Protein AF-A0A3M4W4D4-F1 (afdb_monomer)

Mean predicted aligned error: 8.95 Å

Radius of gyration: 25.2 Å; Cα contacts (8 Å, |Δi|>4): 491; chains: 1; bounding box: 75×56×68 Å

Solvent-accessible surface area (backbone atoms only — not comparable to full-atom values): 20964 Å² total; per-residue (Å²): 136,57,73,67,57,55,50,57,59,71,64,70,70,81,66,68,86,65,74,102,63,66,95,68,50,66,37,38,45,25,40,27,49,12,52,47,20,54,18,41,38,45,69,45,31,67,99,42,57,61,59,69,40,68,91,72,68,56,50,73,67,56,41,55,68,62,62,36,69,65,26,54,51,22,49,49,47,20,42,45,20,44,38,48,19,54,38,44,48,45,33,46,61,33,37,74,64,38,59,73,66,31,36,49,52,91,90,37,71,69,59,43,51,33,58,78,67,70,48,87,74,52,76,78,54,54,70,68,53,42,67,50,53,55,72,58,34,49,51,52,50,52,52,32,38,72,71,57,74,39,78,66,25,88,78,49,60,66,53,72,79,40,42,66,57,52,53,49,38,50,51,50,31,48,37,39,74,77,63,67,77,62,79,75,55,71,67,58,44,46,51,50,38,31,58,42,50,48,51,45,50,56,58,56,50,68,35,79,91,44,64,89,49,53,82,60,42,53,60,64,87,27,58,46,65,66,54,41,70,60,53,41,35,46,40,55,72,79,47,80,91,49,73,45,54,51,39,54,34,24,35,48,46,31,19,29,65,50,41,75,62,62,82,83,76,65,93,78,76,83,60,96,73,75,82,64,89,46,70,61,61,59,56,22,50,54,51,47,56,48,19,32,48,51,25,52,56,57,22,69,76,54,83,28,45,68,41,67,26,53,47,72,57,41,56,12,19,31,40,40,46,48,75,51,70,46,58,38,94,88,75,72,44,76,76,44,72,40,42,34,34,52,37,34,43,20,63,60,29,65,38,64,52,43,62,81,38,76,40,43,60,83,66,73,40,74,77,52,76,77,68,69,51,76,94

Organism: Pseudomonas cichorii (NCBI:txid36746)

Nearest PDB structures (foldseek):
  6ids-assembly1_A  TM=1.264E-01  e=5.247E+00  Vibrio cholerae

Sequence (375 aa):
MSAREIKRLTEQGFKIDEEGSSNINLALISLRLALKAYFSTYKSFSYRIRALDAQHGSTEEEIIFNHRPAYCEAYAECIVHFQHFAELTCKSFLRNDHQLLADSVIKAPELLYKLVHKKKLTVEEEQKLFSAEFGESLNRLKELVKSGQLKGSNKLGFIFEYCDALVQLNSLRNRVWHRGLYVLKYTALDEFVGRYLLPYVVATLKHPMFRGEEVNWKYRSLACGTDPIAEIVKHFKDEVYDLGKVAFLKEMGRAAYENRLPPVVKKGTKSKLDKKFTFGAIFGSRRRERAERIAKSEAALDYNHVTECPVCGAKSLIVHEETDFDYDEETDEPVSYRRYTHEVHCENCTFTLEDAVKNAGDYGIHGIKDFFVTD

Secondary structure (DSSP, 8-state):
--HHHHHHHHT----TTSSSS----HHHHHHHHHHHHHHHTTGGGTTTGGGG-GGGT--HHHHHHH--HHHHHHHHHHHHHHHHHHHHHHHHHHHHH-GGGTEE-TT-HHHHHHHHTTPPPPHHHHTT-EEPPHHHHHHHHHHHHHTT-STTGGG-THHHHHHHHHHHHHHHHHHHHHH------HHHHHHHIIIIIHHHHHHHHTSGGGTT-HHHHPPPPPTT---HHHHHHHHHHHS---HHHHHHHHHHHHHHHH--SPP---TT---TT--S--HHHHHHHHHHHHHHHHHHHHHTTSS-EEE--TTT--S-EEEEEEEEEEE-TTT--EEEEEEEEEEEEETTT--EEETTS--GGGGT--SS-----B-

pLDDT: mean 84.51, std 14.03, range [37.5, 98.44]

Foldseek 3Di:
DDPVVVVVVVVPDDDPPPDDDDPQDLLQLLLQQLLLLLLCLLVLQVVNLVLVDCVVVHDPVSLVVSCDPSNLVSQLSNLQSLLVSLQSLLLVQLVVQANCLFWDCPPPVVLVVCRVVVHDDDPVSVVPTHGDDSVSSLVSSVVCLVVVNGDPSVLCPCSVVQVVLSVVSVVVNCCCPVPVPDDDRSVRSLLSCLAHSLVVVVSSCPPPVNPPVCVSRPFDQFQLRDDLSVVSNCCSPPHDDDSLLNSLSSLLSNLSNLFLADDDPPPPPPPVPPPPPDVRNVVNVVLLVVLLVVQVVVQVVDVKDFDQDRGHRGSRKIFDKDKDFDADPPPRHTPDIKIWTAKIAGSRSGRIDGPVRFACVVVVRPRDDGRTDMD

Structure (mmCIF, N/CA/C/O backbone):
data_AF-A0A3M4W4D4-F1
#
_entry.id   AF-A0A3M4W4D4-F1
#
loop_
_atom_site.group_PDB
_atom_site.id
_atom_site.type_symbol
_atom_site.label_atom_id
_atom_site.label_alt_id
_atom_site.label_comp_id
_atom_site.label_asym_id
_atom_site.label_entity_id
_atom_site.label_seq_id
_atom_site.pdbx_PDB_ins_code
_atom_site.Cartn_x
_atom_site.Cartn_y
_atom_site.Cartn_z
_atom_site.occupancy
_atom_site.B_iso_or_equiv
_atom_site.auth_seq_id
_atom_site.auth_comp_id
_atom_site.auth_asym_id
_atom_site.auth_atom_id
_atom_site.pdbx_PDB_model_num
ATOM 1 N N . MET A 1 1 ? -6.186 37.057 13.980 1.00 57.31 1 MET A N 1
ATOM 2 C CA . MET A 1 1 ? -7.346 36.148 13.846 1.00 57.31 1 MET A CA 1
ATOM 3 C C . MET A 1 1 ? -7.990 35.981 15.207 1.00 57.31 1 MET A C 1
ATOM 5 O O . MET A 1 1 ? -7.289 35.645 16.154 1.00 57.31 1 MET A O 1
ATOM 9 N N . SER A 1 2 ? -9.280 36.296 15.345 1.00 77.44 2 SER A N 1
ATOM 10 C CA . SER A 1 2 ? -9.953 36.196 16.649 1.00 77.44 2 SER A CA 1
ATOM 11 C C . SER A 1 2 ? -10.305 34.736 16.961 1.00 77.44 2 SER A C 1
ATOM 13 O O . SER A 1 2 ? -10.657 33.983 16.057 1.00 77.44 2 SER A O 1
ATOM 15 N N . ALA A 1 3 ? -10.274 34.319 18.230 1.00 79.88 3 ALA A N 1
ATOM 16 C CA . ALA A 1 3 ? -10.693 32.967 18.630 1.00 79.88 3 ALA A CA 1
ATOM 17 C C . ALA A 1 3 ? -12.126 32.615 18.163 1.00 79.88 3 ALA A C 1
ATOM 19 O O . ALA A 1 3 ? -12.439 31.454 17.911 1.00 79.88 3 ALA A O 1
ATOM 20 N N . ARG A 1 4 ? -12.987 33.629 17.983 1.00 81.25 4 ARG A N 1
ATOM 21 C CA . ARG A 1 4 ? -14.342 33.480 17.425 1.00 81.25 4 ARG A CA 1
ATOM 22 C C . ARG A 1 4 ? -14.339 33.090 15.949 1.00 81.25 4 ARG A C 1
ATOM 24 O O . ARG A 1 4 ? -15.192 32.322 15.523 1.00 81.25 4 ARG A O 1
ATOM 31 N N . GLU A 1 5 ? -13.392 33.610 15.180 1.00 88.50 5 GLU A N 1
ATOM 32 C CA . GLU A 1 5 ? -13.239 33.286 13.764 1.00 88.50 5 GLU A CA 1
ATOM 33 C C . GLU A 1 5 ? -12.772 31.840 13.580 1.00 88.50 5 GLU A C 1
ATOM 35 O O . GLU A 1 5 ? -13.351 31.116 12.777 1.00 88.50 5 GLU A O 1
ATOM 40 N N . ILE A 1 6 ? -11.811 31.393 14.397 1.00 85.19 6 ILE A N 1
ATOM 41 C CA . ILE A 1 6 ? -11.357 29.994 14.418 1.00 85.19 6 ILE A CA 1
ATOM 42 C C . ILE A 1 6 ? -12.526 29.061 14.759 1.00 85.19 6 ILE A C 1
ATOM 44 O O . ILE A 1 6 ? -12.753 28.092 14.041 1.00 85.19 6 ILE A O 1
ATOM 48 N N . LYS A 1 7 ? -13.317 29.388 15.792 1.00 84.25 7 LYS A N 1
ATOM 49 C CA . LYS A 1 7 ? -14.488 28.587 16.178 1.00 84.25 7 LYS A CA 1
ATOM 50 C C . LYS A 1 7 ? -15.514 28.481 15.044 1.00 84.25 7 LYS A C 1
ATOM 52 O O . LYS A 1 7 ? -15.944 27.381 14.708 1.00 84.25 7 LYS A O 1
ATOM 57 N N . ARG A 1 8 ? -15.838 29.611 14.402 1.00 88.88 8 ARG A N 1
ATOM 58 C CA . ARG A 1 8 ? -16.751 29.646 13.251 1.00 88.88 8 ARG A CA 1
ATOM 59 C C . ARG A 1 8 ? -16.254 28.757 12.112 1.00 88.88 8 ARG A C 1
ATOM 61 O O . ARG A 1 8 ? -17.059 28.082 11.489 1.00 88.88 8 ARG A O 1
ATOM 68 N N . LEU A 1 9 ? -14.948 28.760 11.829 1.00 85.38 9 LEU A N 1
ATOM 69 C CA . LEU A 1 9 ? -14.365 27.921 10.777 1.00 85.38 9 LEU A CA 1
ATOM 70 C C . LEU A 1 9 ? -14.459 26.426 11.119 1.00 85.38 9 LEU A C 1
ATOM 72 O O . LEU A 1 9 ? -14.813 25.634 10.255 1.00 85.38 9 LEU A O 1
ATOM 76 N N . THR A 1 10 ? -14.214 26.035 12.374 1.00 83.12 10 THR A N 1
ATOM 77 C CA . THR A 1 10 ? -14.317 24.626 12.804 1.00 83.12 10 THR A CA 1
ATOM 78 C C . THR A 1 10 ? -15.750 24.085 12.834 1.00 83.12 10 THR A C 1
ATOM 80 O O . THR A 1 10 ? -15.941 22.874 12.802 1.00 83.12 10 THR A O 1
ATOM 83 N N . GLU A 1 11 ? -16.758 24.960 12.870 1.00 82.62 11 GLU A N 1
ATOM 84 C CA . GLU A 1 11 ? -18.181 24.588 12.836 1.00 82.62 11 GLU A CA 1
ATOM 85 C C . GLU A 1 11 ? -18.710 24.368 11.402 1.00 82.62 11 GLU A C 1
ATOM 87 O O . GLU A 1 11 ? -19.794 23.820 11.235 1.00 82.62 11 GLU A O 1
ATOM 92 N N . GLN A 1 12 ? -17.947 24.724 10.356 1.00 82.25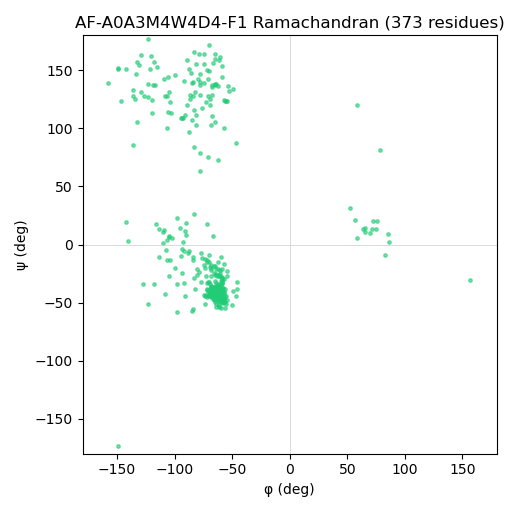 12 GLN A N 1
ATOM 93 C CA . GLN A 1 12 ? -18.327 24.550 8.938 1.00 82.25 12 GLN A CA 1
ATOM 94 C C . GLN A 1 12 ? -18.039 23.136 8.381 1.00 82.25 12 GLN A C 1
ATOM 96 O O . GLN A 1 12 ? -17.818 22.966 7.182 1.00 82.25 12 GLN A O 1
ATOM 101 N N . GLY A 1 13 ? -18.008 22.116 9.241 1.00 74.00 13 GLY A N 1
ATOM 102 C CA . GLY A 1 13 ? -17.871 20.713 8.835 1.00 74.00 13 GLY A CA 1
ATOM 103 C C . GLY A 1 13 ? -19.208 20.082 8.431 1.00 74.00 13 GLY A C 1
ATOM 104 O O . GLY A 1 13 ? -20.274 20.603 8.744 1.00 74.00 13 GLY A O 1
ATOM 105 N N . PHE A 1 14 ? -19.158 18.924 7.771 1.00 73.62 14 PHE A N 1
ATOM 106 C CA . PHE A 1 14 ? -20.333 18.089 7.503 1.00 73.62 14 PHE A CA 1
ATOM 107 C C . PHE A 1 14 ? -20.137 16.697 8.106 1.00 73.62 14 PHE A C 1
ATOM 109 O O . PHE A 1 14 ? -19.007 16.216 8.238 1.00 73.62 14 PHE A O 1
ATOM 116 N N . LYS A 1 15 ? -21.238 16.045 8.491 1.00 68.00 15 LYS A N 1
ATOM 117 C CA . LYS A 1 15 ? -21.204 14.658 8.955 1.00 68.00 15 LYS A CA 1
ATOM 118 C C . LYS A 1 15 ? -21.255 13.716 7.764 1.00 68.00 15 LYS A C 1
ATOM 120 O O . LYS A 1 15 ? -22.007 13.926 6.823 1.00 68.00 15 LYS A O 1
ATOM 125 N N . ILE A 1 16 ? -20.464 12.656 7.848 1.00 64.69 16 ILE A N 1
ATOM 126 C CA . ILE A 1 16 ? -20.332 11.662 6.784 1.00 64.69 16 ILE A CA 1
ATOM 127 C C . ILE A 1 16 ? -21.570 10.731 6.698 1.00 64.69 16 ILE A C 1
ATOM 129 O O . ILE A 1 16 ? -21.811 10.145 5.650 1.00 64.69 16 ILE A O 1
ATOM 133 N N . ASP A 1 17 ? -22.396 10.667 7.753 1.00 59.62 17 ASP A N 1
ATOM 134 C CA . ASP A 1 17 ? -23.558 9.761 7.862 1.00 59.62 17 ASP A CA 1
ATOM 135 C C . ASP A 1 17 ? -24.938 10.457 7.794 1.00 59.62 17 ASP A C 1
ATOM 137 O O . ASP A 1 17 ? -25.973 9.794 7.907 1.00 59.62 17 ASP A O 1
ATOM 141 N N . GLU A 1 18 ? -24.998 11.781 7.616 1.00 46.19 18 GLU A N 1
ATOM 142 C CA . GLU A 1 18 ? -26.265 12.511 7.473 1.00 46.19 18 GLU A CA 1
ATOM 143 C C . GLU A 1 18 ? -26.477 12.883 5.992 1.00 46.19 18 GLU A C 1
ATOM 145 O O . GLU A 1 18 ? -25.647 13.547 5.386 1.00 46.19 18 GLU A O 1
ATOM 150 N N . GLU A 1 19 ? -27.602 12.432 5.420 1.00 41.28 19 GLU A N 1
ATOM 151 C CA . GLU A 1 19 ? -28.102 12.743 4.064 1.00 41.28 19 GLU A CA 1
ATOM 152 C C . GLU A 1 19 ? -27.467 12.001 2.868 1.00 41.28 19 GLU A C 1
ATOM 154 O O . GLU A 1 19 ? -26.686 12.548 2.093 1.00 41.28 19 GLU A O 1
ATOM 159 N N . GLY A 1 20 ? -27.927 10.761 2.633 1.00 45.81 20 GLY A N 1
ATOM 160 C CA . GLY A 1 20 ? -28.239 10.223 1.292 1.00 45.81 20 GLY A CA 1
ATOM 161 C C . GLY A 1 20 ? -27.138 10.170 0.220 1.00 45.81 20 GLY A C 1
ATOM 162 O O . GLY A 1 20 ? -27.432 9.807 -0.920 1.00 45.81 20 GLY A O 1
ATOM 163 N N . SER A 1 21 ? -25.889 10.501 0.541 1.00 41.06 21 SER A N 1
ATOM 164 C CA . SER A 1 21 ? -24.805 10.665 -0.423 1.00 41.06 21 SER A CA 1
ATOM 165 C C . SER A 1 21 ? -23.554 9.919 0.043 1.00 41.06 21 SER A C 1
ATOM 167 O O . SER A 1 21 ? -22.836 10.344 0.933 1.00 41.06 21 SER A O 1
ATOM 169 N N . SER A 1 22 ? -23.301 8.779 -0.612 1.00 50.59 22 SER A N 1
ATOM 170 C CA . SER A 1 22 ? -22.139 7.884 -0.462 1.00 50.59 22 SER A CA 1
ATOM 171 C C . SER A 1 22 ? -21.893 7.292 0.939 1.00 50.59 22 SER A C 1
ATOM 173 O O . SER A 1 22 ? -21.596 8.009 1.881 1.00 50.59 22 SER A O 1
ATOM 175 N N . ASN A 1 23 ? -21.915 5.954 1.044 1.00 56.72 23 ASN A N 1
ATOM 176 C CA . ASN A 1 23 ? -21.390 5.185 2.186 1.00 56.72 23 ASN A CA 1
ATOM 177 C C . ASN A 1 23 ? -19.875 5.427 2.331 1.00 56.72 23 ASN A C 1
ATOM 179 O O . ASN A 1 23 ? -19.057 4.587 1.953 1.00 56.72 23 ASN A O 1
ATOM 183 N N . ILE A 1 24 ? -19.468 6.602 2.796 1.00 66.69 24 ILE A N 1
ATOM 184 C CA . ILE A 1 24 ? -18.063 6.914 3.016 1.00 66.69 24 ILE A CA 1
ATOM 185 C C . ILE A 1 24 ? -17.668 6.319 4.367 1.00 66.69 24 ILE A C 1
ATOM 187 O O . ILE A 1 24 ? -17.960 6.855 5.429 1.00 66.69 24 ILE A O 1
ATOM 191 N N . ASN A 1 25 ? -16.961 5.194 4.332 1.00 82.81 25 ASN A N 1
ATOM 192 C CA . ASN A 1 25 ? -16.394 4.597 5.532 1.00 82.81 25 ASN A CA 1
ATOM 193 C C . ASN A 1 25 ? -14.953 5.090 5.724 1.00 82.81 25 ASN A C 1
ATOM 195 O O . ASN A 1 25 ? -14.047 4.691 4.987 1.00 82.81 25 ASN A O 1
ATOM 199 N N . LEU A 1 26 ? -14.727 5.940 6.731 1.00 88.06 26 LEU A N 1
ATOM 200 C CA . LEU A 1 26 ? -13.406 6.519 7.006 1.00 88.06 26 LEU A CA 1
ATOM 201 C C . LEU A 1 26 ? -12.334 5.452 7.288 1.00 88.06 26 LEU A C 1
ATOM 203 O O . LEU A 1 26 ? -11.178 5.644 6.916 1.00 88.06 26 LEU A O 1
ATOM 207 N N . ALA A 1 27 ? -12.708 4.300 7.859 1.00 92.12 27 ALA A N 1
ATOM 208 C CA . ALA A 1 27 ? -11.773 3.191 8.038 1.00 92.12 27 ALA A CA 1
ATOM 209 C C . ALA A 1 27 ? -11.259 2.698 6.679 1.00 92.12 27 ALA A C 1
ATOM 211 O O . ALA A 1 27 ? -10.059 2.526 6.489 1.00 92.12 27 ALA A O 1
ATOM 212 N N . LEU A 1 28 ? -12.156 2.536 5.706 1.00 94.06 28 LEU A N 1
ATOM 213 C CA . LEU A 1 28 ? -11.813 2.061 4.366 1.00 94.06 28 LEU A CA 1
ATOM 214 C C . LEU A 1 28 ? -11.057 3.108 3.545 1.00 94.06 28 LEU A C 1
ATOM 216 O O . LEU A 1 28 ? -10.152 2.744 2.796 1.00 94.06 28 LEU A O 1
ATOM 220 N N . ILE A 1 29 ? -11.354 4.399 3.733 1.00 93.00 29 ILE A N 1
ATOM 221 C CA . ILE A 1 29 ? -10.513 5.477 3.192 1.00 93.00 29 ILE A CA 1
ATOM 222 C C . ILE A 1 29 ? -9.103 5.376 3.770 1.00 93.00 29 ILE A C 1
ATOM 224 O O . ILE A 1 29 ? -8.135 5.408 3.015 1.00 93.00 29 ILE A O 1
ATOM 228 N N . SER A 1 30 ? -8.975 5.216 5.088 1.00 96.38 30 SER A N 1
ATOM 229 C CA . SER A 1 30 ? -7.669 5.070 5.729 1.00 96.38 30 SER A CA 1
ATOM 230 C C . SER A 1 30 ? -6.921 3.855 5.190 1.00 96.38 30 SER A C 1
ATOM 232 O O . SER A 1 30 ? -5.757 3.961 4.827 1.00 96.38 30 SER A O 1
ATOM 234 N N . LEU A 1 31 ? -7.596 2.715 5.030 1.00 97.94 31 LEU A N 1
ATOM 235 C CA . LEU A 1 31 ? -6.994 1.536 4.413 1.00 97.94 31 LEU A CA 1
ATOM 236 C C . LEU A 1 31 ? -6.500 1.824 2.989 1.00 97.94 31 LEU A C 1
ATOM 238 O O . LEU A 1 31 ? -5.393 1.434 2.627 1.00 97.94 31 LEU A O 1
ATOM 242 N N . ARG A 1 32 ? -7.301 2.527 2.182 1.00 97.12 32 ARG A N 1
ATOM 243 C CA . ARG A 1 32 ? -6.911 2.926 0.827 1.00 97.12 32 ARG A CA 1
ATOM 244 C C . ARG A 1 32 ? -5.634 3.759 0.832 1.00 97.12 32 ARG A C 1
ATOM 246 O O . ARG A 1 32 ? -4.751 3.508 0.017 1.00 97.12 32 ARG A O 1
ATOM 253 N N . LEU A 1 33 ? -5.546 4.748 1.721 1.00 97.62 33 LEU A N 1
ATOM 254 C CA . LEU A 1 33 ? -4.369 5.607 1.855 1.00 97.62 33 LEU A CA 1
ATOM 255 C C . LEU A 1 33 ? -3.147 4.796 2.293 1.00 97.62 33 LEU A C 1
ATOM 257 O O . LEU A 1 33 ? -2.100 4.901 1.659 1.00 97.62 33 LEU A O 1
ATOM 261 N N . ALA A 1 34 ? -3.312 3.910 3.279 1.00 98.25 34 ALA A N 1
ATOM 262 C CA . ALA A 1 34 ? -2.253 3.024 3.749 1.00 98.25 34 ALA A CA 1
ATOM 263 C C . ALA A 1 34 ? -1.699 2.136 2.624 1.00 98.25 34 ALA A C 1
ATOM 265 O O . ALA A 1 34 ? -0.488 2.051 2.439 1.00 98.25 34 ALA A O 1
ATOM 266 N N . LEU A 1 35 ? -2.580 1.524 1.825 1.00 98.38 35 LEU A N 1
ATOM 267 C CA . LEU A 1 35 ? -2.195 0.678 0.693 1.00 98.38 35 LEU A CA 1
ATOM 268 C C . LEU A 1 35 ? -1.509 1.481 -0.417 1.00 98.38 35 LEU A C 1
ATOM 270 O O . LEU A 1 35 ? -0.483 1.044 -0.933 1.00 98.38 35 LEU A O 1
ATOM 274 N N . LYS A 1 36 ? -2.028 2.668 -0.766 1.00 97.88 36 LYS A N 1
ATOM 275 C CA . LYS A 1 36 ? -1.370 3.561 -1.734 1.00 97.88 36 LYS A CA 1
ATOM 276 C C . LYS A 1 36 ? 0.035 3.939 -1.271 1.00 97.88 36 LYS A C 1
ATOM 278 O O . LYS A 1 36 ? 0.959 3.904 -2.082 1.00 97.88 36 LYS A O 1
ATOM 283 N N . ALA A 1 37 ? 0.193 4.278 0.005 1.00 97.94 37 ALA A N 1
ATOM 284 C CA . ALA A 1 37 ? 1.472 4.646 0.594 1.00 97.94 37 ALA A CA 1
ATOM 285 C C . ALA A 1 37 ? 2.445 3.457 0.619 1.00 97.94 37 ALA A C 1
ATOM 287 O O . ALA A 1 37 ? 3.557 3.576 0.111 1.00 97.94 37 ALA A O 1
ATOM 288 N N . TYR A 1 38 ? 1.995 2.285 1.083 1.00 98.38 38 TYR A N 1
ATOM 289 C CA . TYR A 1 38 ? 2.779 1.049 1.075 1.00 98.38 38 TYR A CA 1
ATOM 290 C C . TYR A 1 38 ? 3.281 0.693 -0.327 1.00 98.38 38 TYR A C 1
ATOM 292 O O . TYR A 1 38 ? 4.474 0.486 -0.527 1.00 98.38 38 TYR A O 1
ATOM 300 N N . PHE A 1 39 ? 2.394 0.675 -1.321 1.00 97.69 39 PHE A N 1
ATOM 301 C CA . PHE A 1 39 ? 2.769 0.387 -2.703 1.00 97.69 39 PHE A CA 1
ATOM 302 C C . PHE A 1 39 ? 3.717 1.434 -3.296 1.00 97.69 39 PHE A C 1
ATOM 304 O O . PHE A 1 39 ? 4.605 1.097 -4.076 1.00 97.69 39 PHE A O 1
ATOM 311 N N . SER A 1 40 ? 3.585 2.696 -2.886 1.00 96.69 40 SER A N 1
ATOM 312 C CA . SER A 1 40 ? 4.449 3.779 -3.362 1.00 96.69 40 SER A CA 1
ATOM 313 C C . SER A 1 40 ? 5.873 3.716 -2.818 1.00 96.69 40 SER A C 1
ATOM 315 O O . SER A 1 40 ? 6.742 4.362 -3.399 1.00 96.69 40 SER A O 1
ATOM 317 N N . THR A 1 41 ? 6.161 2.934 -1.769 1.00 95.81 41 THR A N 1
ATOM 318 C CA . THR A 1 41 ? 7.532 2.877 -1.244 1.00 95.81 41 THR A CA 1
ATOM 319 C C . THR A 1 41 ? 8.515 2.267 -2.244 1.00 95.81 41 THR A C 1
ATOM 321 O O . THR A 1 41 ? 9.692 2.600 -2.180 1.00 95.81 41 THR A O 1
ATOM 324 N N . TYR A 1 42 ? 8.067 1.405 -3.172 1.00 94.31 42 TYR A N 1
ATOM 325 C CA . TYR A 1 42 ? 8.914 0.918 -4.272 1.00 94.31 42 TYR A CA 1
ATOM 326 C C . TYR A 1 42 ? 9.399 2.071 -5.153 1.00 94.31 42 TYR A C 1
ATOM 328 O O . TYR A 1 42 ? 10.596 2.205 -5.375 1.00 94.31 42 TYR A O 1
ATOM 336 N N . LYS A 1 43 ? 8.488 2.963 -5.556 1.00 92.25 43 LYS A N 1
ATOM 337 C CA . LYS A 1 43 ? 8.812 4.13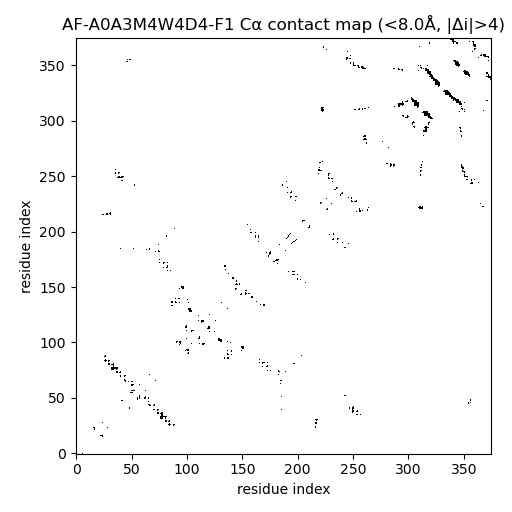6 -6.376 1.00 92.25 43 LYS A CA 1
ATOM 338 C C . LYS A 1 43 ? 9.844 5.058 -5.713 1.00 92.25 43 LYS A C 1
ATOM 340 O O . LYS A 1 43 ? 10.610 5.730 -6.393 1.00 92.25 43 LYS A O 1
ATOM 345 N N . SER A 1 44 ? 9.899 5.091 -4.381 1.00 90.88 44 SER A N 1
ATOM 346 C CA . SER A 1 44 ? 10.931 5.836 -3.643 1.00 90.88 44 SER A CA 1
ATOM 347 C C . SER A 1 44 ? 12.351 5.279 -3.846 1.00 90.88 44 SER A C 1
ATOM 349 O O . SER A 1 44 ? 13.317 5.997 -3.589 1.00 90.88 44 SER A O 1
ATOM 351 N N . PHE A 1 45 ? 12.463 4.029 -4.304 1.00 88.75 45 PHE A N 1
ATOM 352 C CA . PHE A 1 45 ? 13.693 3.286 -4.586 1.00 88.75 45 PHE A CA 1
ATOM 353 C C . PHE A 1 45 ? 13.900 2.976 -6.076 1.00 88.75 45 PHE A C 1
ATOM 355 O O . PHE A 1 45 ? 14.788 2.189 -6.407 1.00 88.75 45 PHE A O 1
ATOM 362 N N . SER A 1 46 ? 13.134 3.611 -6.969 1.00 80.44 46 SER A N 1
ATOM 363 C CA . SER A 1 46 ? 13.401 3.573 -8.409 1.00 80.44 46 SER A CA 1
ATOM 364 C C . SER A 1 46 ? 14.874 3.904 -8.696 1.00 80.44 46 SER A C 1
ATOM 366 O O . SER A 1 46 ? 15.458 4.826 -8.113 1.00 80.44 46 SER A O 1
ATOM 368 N N . TYR A 1 47 ? 15.471 3.090 -9.551 1.00 81.75 47 TYR A N 1
ATOM 369 C CA . TYR A 1 47 ? 16.858 2.996 -10.006 1.00 81.75 47 TYR A CA 1
ATOM 370 C C . TYR A 1 47 ? 17.867 2.605 -8.927 1.00 81.75 47 TYR A C 1
ATOM 372 O O . TYR A 1 47 ? 19.076 2.728 -9.115 1.00 81.75 47 TYR A O 1
ATOM 380 N N . ARG A 1 48 ? 17.393 2.182 -7.749 1.00 84.50 48 ARG A N 1
ATOM 381 C CA . ARG A 1 48 ? 18.235 1.956 -6.559 1.00 84.50 48 ARG A CA 1
ATOM 382 C C . ARG A 1 48 ? 17.860 0.734 -5.748 1.00 84.50 48 ARG A C 1
ATOM 384 O O . ARG A 1 48 ? 18.474 0.493 -4.714 1.00 84.50 48 ARG A O 1
ATOM 391 N N . ILE A 1 49 ? 16.884 -0.056 -6.185 1.00 87.12 49 ILE A N 1
ATOM 392 C CA . ILE A 1 49 ? 16.459 -1.221 -5.409 1.00 87.12 49 ILE A CA 1
ATOM 393 C C . ILE A 1 49 ? 17.575 -2.264 -5.249 1.00 87.12 49 ILE A C 1
ATOM 395 O O . ILE A 1 49 ? 17.637 -2.917 -4.212 1.00 87.12 49 ILE A O 1
ATOM 399 N N . ARG A 1 50 ? 18.528 -2.331 -6.195 1.00 83.75 50 ARG A N 1
ATOM 400 C CA . ARG A 1 50 ? 19.755 -3.145 -6.072 1.00 83.75 50 ARG A CA 1
ATOM 401 C C . ARG A 1 50 ? 20.603 -2.770 -4.850 1.00 83.75 50 ARG A C 1
ATOM 403 O O . ARG A 1 50 ? 21.229 -3.640 -4.266 1.00 83.75 50 ARG A O 1
ATOM 410 N N . ALA A 1 51 ? 20.570 -1.510 -4.404 1.00 82.19 51 ALA A N 1
ATOM 411 C CA . ALA A 1 51 ? 21.296 -1.061 -3.209 1.00 82.19 51 ALA A CA 1
ATOM 412 C C . ALA A 1 51 ? 20.713 -1.613 -1.894 1.00 82.19 51 ALA A C 1
ATOM 414 O O . ALA A 1 51 ? 21.287 -1.416 -0.826 1.00 82.19 51 ALA A O 1
ATOM 415 N N . LEU A 1 52 ? 19.546 -2.262 -1.949 1.00 82.12 52 LEU A N 1
ATOM 416 C CA . LEU A 1 52 ? 18.942 -2.951 -0.811 1.00 82.12 52 LEU A CA 1
ATOM 417 C C . LEU A 1 52 ? 19.283 -4.445 -0.780 1.00 82.12 52 LEU A C 1
ATOM 419 O O . LEU A 1 52 ? 18.980 -5.105 0.216 1.00 82.12 52 LEU A O 1
ATOM 423 N N . ASP A 1 53 ? 19.880 -4.983 -1.846 1.00 71.88 53 ASP A N 1
ATOM 424 C CA . ASP A 1 53 ? 20.294 -6.377 -1.891 1.00 71.88 53 ASP A CA 1
ATOM 425 C C . ASP A 1 53 ? 21.641 -6.543 -1.176 1.00 71.88 53 ASP A C 1
ATOM 427 O O . ASP A 1 53 ? 22.687 -6.080 -1.634 1.00 71.88 53 ASP A O 1
ATOM 431 N N . ALA A 1 54 ? 21.619 -7.232 -0.034 1.00 60.47 54 ALA A N 1
ATOM 432 C CA . ALA A 1 54 ? 22.814 -7.514 0.759 1.00 60.47 54 ALA A CA 1
ATOM 433 C C . ALA A 1 54 ? 23.874 -8.309 -0.026 1.00 60.47 54 ALA A C 1
ATOM 435 O O . ALA A 1 54 ? 25.054 -8.262 0.323 1.00 60.47 54 ALA A O 1
ATOM 436 N N . GLN A 1 55 ? 23.485 -9.004 -1.104 1.00 60.94 55 GLN A N 1
ATOM 437 C CA . GLN A 1 55 ? 24.425 -9.706 -1.981 1.00 60.94 55 GLN A CA 1
ATOM 438 C C . GLN A 1 55 ? 25.376 -8.756 -2.721 1.00 60.94 55 GLN A C 1
ATOM 440 O O . GLN A 1 55 ? 26.423 -9.193 -3.187 1.00 60.94 55 GLN A O 1
ATOM 445 N N . HIS A 1 56 ? 25.046 -7.465 -2.816 1.00 61.59 56 HIS A N 1
ATOM 446 C CA . HIS A 1 56 ? 25.888 -6.451 -3.456 1.00 61.59 56 HIS A CA 1
ATOM 447 C C . HIS A 1 56 ? 26.875 -5.786 -2.479 1.00 61.59 56 HIS A C 1
ATOM 449 O O . HIS A 1 56 ? 27.560 -4.834 -2.845 1.00 61.59 56 HIS A O 1
ATOM 455 N N . GLY A 1 57 ? 26.981 -6.292 -1.242 1.00 63.38 57 GLY A N 1
ATOM 456 C CA . GLY A 1 57 ? 28.000 -5.868 -0.279 1.00 63.38 57 GLY A CA 1
ATOM 457 C C . GLY A 1 57 ? 27.756 -4.501 0.365 1.00 63.38 57 GLY A C 1
ATOM 458 O O . GLY A 1 57 ? 28.672 -3.972 0.991 1.00 63.38 57 GLY A O 1
ATOM 459 N N . SER A 1 58 ? 26.553 -3.931 0.231 1.00 75.62 58 SER A N 1
ATOM 460 C CA . SER A 1 58 ? 26.237 -2.616 0.796 1.00 75.62 58 SER A CA 1
ATOM 461 C C . SER A 1 58 ? 26.310 -2.600 2.323 1.00 75.62 58 SER A C 1
ATOM 463 O O . SER A 1 58 ? 25.819 -3.517 2.991 1.00 75.62 58 SER A O 1
ATOM 465 N N . THR A 1 59 ? 26.885 -1.537 2.891 1.00 81.88 59 THR A N 1
ATOM 466 C CA . THR A 1 59 ? 26.937 -1.371 4.353 1.00 81.88 59 THR A CA 1
ATOM 467 C C . THR A 1 59 ? 25.574 -0.975 4.923 1.00 81.88 59 THR A C 1
ATOM 469 O O . THR A 1 59 ? 24.665 -0.529 4.216 1.00 81.88 59 THR A O 1
ATOM 472 N N . GLU A 1 60 ? 25.405 -1.110 6.240 1.00 82.12 60 GLU A N 1
ATOM 473 C CA . GLU A 1 60 ? 24.180 -0.661 6.902 1.00 82.12 60 GLU A CA 1
ATOM 474 C C . GLU A 1 60 ? 23.959 0.853 6.745 1.00 82.12 60 GLU A C 1
ATOM 476 O O . GLU A 1 60 ? 22.816 1.279 6.544 1.00 82.12 60 GLU A O 1
ATOM 481 N N . GLU A 1 61 ? 25.025 1.663 6.771 1.00 83.38 61 GLU A N 1
ATOM 482 C CA . GLU A 1 61 ? 24.921 3.104 6.526 1.00 83.38 61 GLU A CA 1
ATOM 483 C C . GLU A 1 61 ? 24.475 3.415 5.094 1.00 83.38 61 GLU A C 1
ATOM 485 O O . GLU A 1 61 ? 23.641 4.299 4.899 1.00 83.38 61 GLU A O 1
ATOM 490 N N . GLU A 1 62 ? 24.972 2.678 4.099 1.00 82.06 62 GLU A N 1
ATOM 491 C CA . GLU A 1 62 ? 24.582 2.850 2.696 1.00 82.06 62 GLU A CA 1
ATOM 492 C C . GLU A 1 62 ? 23.115 2.491 2.470 1.00 82.06 62 GLU A C 1
ATOM 494 O O . GLU A 1 62 ? 22.383 3.228 1.801 1.00 82.06 62 GLU A O 1
ATOM 499 N N . ILE A 1 63 ? 22.649 1.396 3.078 1.00 83.06 63 ILE A N 1
ATOM 500 C CA . ILE A 1 63 ? 21.236 1.019 3.043 1.00 83.06 63 ILE A CA 1
ATOM 501 C C . ILE A 1 63 ? 20.402 2.165 3.617 1.00 83.06 63 ILE A C 1
ATOM 503 O O . ILE A 1 63 ? 19.462 2.615 2.964 1.00 83.06 63 ILE A O 1
ATOM 507 N N . ILE A 1 64 ? 20.754 2.691 4.795 1.00 84.31 64 ILE A N 1
ATOM 508 C CA . ILE A 1 64 ? 20.027 3.800 5.434 1.00 84.31 64 ILE A CA 1
ATOM 509 C C . ILE A 1 64 ? 20.064 5.066 4.569 1.00 84.31 64 ILE A C 1
ATOM 511 O O . ILE A 1 64 ? 19.022 5.686 4.369 1.00 84.31 64 ILE A O 1
ATOM 515 N N . PHE A 1 65 ? 21.217 5.423 4.001 1.00 83.69 65 PHE A N 1
ATOM 516 C CA . PHE A 1 65 ? 21.370 6.593 3.133 1.00 83.69 65 PHE A CA 1
ATOM 517 C C . PHE A 1 65 ? 20.456 6.539 1.900 1.00 83.69 65 PHE A C 1
ATOM 519 O O . PHE A 1 65 ? 19.951 7.568 1.445 1.00 83.69 65 PHE A O 1
ATOM 526 N N . ASN A 1 66 ? 20.179 5.340 1.381 1.00 84.88 66 ASN A N 1
ATOM 527 C CA . ASN A 1 66 ? 19.264 5.163 0.257 1.00 84.88 66 ASN A CA 1
ATOM 528 C C . ASN A 1 66 ? 17.775 5.340 0.626 1.00 84.88 66 ASN A C 1
ATOM 530 O O . ASN A 1 66 ? 16.953 5.526 -0.273 1.00 84.88 66 ASN A O 1
ATOM 534 N N . HIS A 1 67 ? 17.408 5.383 1.915 1.00 88.81 67 HIS A N 1
ATOM 535 C CA . HIS A 1 67 ? 16.041 5.681 2.368 1.00 88.81 67 HIS A CA 1
ATOM 536 C C . HIS A 1 67 ? 15.758 7.190 2.298 1.00 88.81 67 HIS A C 1
ATOM 538 O O . HIS A 1 67 ? 15.787 7.918 3.290 1.00 88.81 67 HIS A O 1
ATOM 544 N N . ARG A 1 68 ? 15.480 7.666 1.082 1.00 88.44 68 ARG A N 1
ATOM 545 C CA . ARG A 1 68 ? 15.200 9.077 0.771 1.00 88.44 68 ARG A CA 1
ATOM 546 C C . ARG A 1 68 ? 13.972 9.628 1.517 1.00 88.44 68 ARG A C 1
ATOM 548 O O . ARG A 1 68 ? 13.091 8.854 1.891 1.00 88.44 68 ARG A O 1
ATOM 555 N N . PRO A 1 69 ? 13.824 10.966 1.622 1.00 91.19 69 PRO A N 1
ATOM 556 C CA . PRO A 1 69 ? 12.642 11.596 2.221 1.00 91.19 69 PRO A CA 1
ATOM 557 C C . PRO A 1 69 ? 11.308 11.062 1.680 1.00 91.19 69 PRO A C 1
ATOM 559 O O . PRO A 1 69 ? 10.411 10.775 2.462 1.00 91.19 69 PRO A O 1
ATOM 562 N N . ALA A 1 70 ? 11.220 10.802 0.370 1.00 92.94 70 ALA A N 1
ATOM 563 C CA . ALA A 1 70 ? 10.031 10.219 -0.253 1.00 92.94 70 ALA A CA 1
ATOM 564 C C . ALA A 1 70 ? 9.655 8.834 0.313 1.00 92.94 70 ALA A C 1
ATOM 566 O O . ALA A 1 70 ? 8.474 8.505 0.399 1.00 92.94 70 ALA A O 1
ATOM 567 N N . TYR A 1 71 ? 10.639 8.013 0.702 1.00 94.56 71 TYR A N 1
ATOM 568 C CA . TYR A 1 71 ? 10.364 6.753 1.394 1.00 94.56 71 TYR A CA 1
ATOM 569 C C . TYR A 1 71 ? 9.857 7.015 2.812 1.00 94.56 71 TYR A C 1
ATOM 571 O O . TYR A 1 71 ? 8.882 6.399 3.229 1.00 94.56 71 TYR A O 1
ATOM 579 N N . CYS A 1 72 ? 10.488 7.933 3.548 1.00 92.94 72 CYS A N 1
ATOM 580 C CA . CYS A 1 72 ? 10.080 8.280 4.910 1.00 92.94 72 CYS A CA 1
ATOM 581 C C . CYS A 1 72 ? 8.642 8.821 4.960 1.00 92.94 72 CYS A C 1
ATOM 583 O O . CYS A 1 72 ? 7.886 8.443 5.853 1.00 92.94 72 CYS A O 1
ATOM 585 N N . GLU A 1 73 ? 8.253 9.644 3.983 1.00 94.06 73 GLU A N 1
ATOM 586 C CA . GLU A 1 73 ? 6.881 10.126 3.790 1.00 94.06 73 GLU A CA 1
ATOM 587 C C . GLU A 1 73 ? 5.918 8.960 3.538 1.00 94.06 73 GLU A C 1
ATOM 589 O O . GLU A 1 73 ? 4.955 8.779 4.282 1.00 94.06 73 GLU A O 1
ATOM 594 N N . ALA A 1 74 ? 6.212 8.109 2.549 1.00 96.00 74 ALA A N 1
ATOM 595 C CA . ALA A 1 74 ? 5.377 6.953 2.230 1.00 96.00 74 ALA A CA 1
ATOM 596 C C . ALA A 1 74 ? 5.274 5.959 3.404 1.00 96.00 74 ALA A C 1
ATOM 598 O O . ALA A 1 74 ? 4.209 5.398 3.661 1.00 96.00 74 ALA A O 1
ATOM 599 N N . TYR A 1 75 ? 6.352 5.764 4.162 1.00 96.25 75 TYR A N 1
ATOM 600 C CA . TYR A 1 75 ? 6.359 4.964 5.382 1.00 96.25 75 TYR A CA 1
ATOM 601 C C . TYR A 1 75 ? 5.475 5.581 6.474 1.00 96.25 75 TYR A C 1
ATOM 603 O O . TYR A 1 75 ? 4.673 4.869 7.081 1.00 96.25 75 TYR A O 1
ATOM 611 N N . ALA A 1 76 ? 5.592 6.888 6.725 1.00 95.25 76 ALA A N 1
ATOM 612 C CA . ALA A 1 76 ? 4.803 7.570 7.747 1.00 95.25 76 ALA A CA 1
ATOM 613 C C . ALA A 1 76 ? 3.303 7.476 7.439 1.00 95.25 76 ALA A C 1
ATOM 615 O O . ALA A 1 76 ? 2.528 7.042 8.294 1.00 95.25 76 ALA A O 1
ATOM 616 N N . GLU A 1 77 ? 2.920 7.783 6.199 1.00 96.00 77 GLU A N 1
ATOM 617 C CA . GLU A 1 77 ? 1.551 7.649 5.694 1.00 96.00 77 GLU A CA 1
ATOM 618 C C . GLU A 1 77 ? 1.046 6.205 5.832 1.00 96.00 77 GLU A C 1
ATOM 620 O O . GLU A 1 77 ? -0.037 5.965 6.365 1.00 96.00 77 GLU A O 1
ATOM 625 N N . CYS A 1 78 ? 1.857 5.219 5.434 1.00 97.56 78 CYS A N 1
ATOM 626 C CA . CYS A 1 78 ? 1.538 3.796 5.552 1.00 97.56 78 CYS A CA 1
ATOM 627 C C . CYS A 1 78 ? 1.214 3.397 7.002 1.00 97.56 78 CYS A C 1
ATOM 629 O O . CYS A 1 78 ? 0.136 2.864 7.279 1.00 97.56 78 CYS A O 1
ATOM 631 N N . ILE A 1 79 ? 2.112 3.691 7.946 1.00 97.38 79 ILE A N 1
ATOM 632 C CA . ILE A 1 79 ? 1.966 3.296 9.353 1.00 97.38 79 ILE A CA 1
ATOM 633 C C . ILE A 1 79 ? 0.799 4.020 10.028 1.00 97.38 79 ILE A C 1
ATOM 635 O O . ILE A 1 79 ? -0.006 3.381 10.711 1.00 97.38 79 ILE A O 1
ATOM 639 N N . VAL A 1 80 ? 0.680 5.337 9.836 1.00 95.81 80 VAL A N 1
ATOM 640 C CA . VAL A 1 80 ? -0.401 6.139 10.429 1.00 95.81 80 VAL A CA 1
ATOM 641 C C . VAL A 1 80 ? -1.756 5.647 9.930 1.00 95.81 80 VAL A C 1
ATOM 643 O O . VAL A 1 80 ? -2.665 5.415 10.730 1.00 95.81 80 VAL A O 1
ATOM 646 N N . HIS A 1 81 ? -1.890 5.414 8.625 1.00 97.69 81 HIS A N 1
ATOM 647 C CA . HIS A 1 81 ? -3.167 5.032 8.044 1.00 97.69 81 HIS A CA 1
ATOM 648 C C . HIS A 1 81 ? -3.552 3.570 8.282 1.00 97.69 81 HIS A C 1
ATOM 650 O O . HIS A 1 81 ? -4.744 3.295 8.464 1.00 97.69 81 HIS A O 1
ATOM 656 N N . PHE A 1 82 ? -2.596 2.636 8.364 1.00 98.12 82 PHE A N 1
ATOM 657 C CA . PHE A 1 82 ? -2.898 1.279 8.828 1.00 98.12 82 PHE A CA 1
ATOM 658 C C . PHE A 1 82 ? -3.349 1.283 10.289 1.00 98.12 82 PHE A C 1
ATOM 660 O O . PHE A 1 82 ? -4.320 0.604 10.627 1.00 98.12 82 PHE A O 1
ATOM 667 N N . GLN A 1 83 ? -2.690 2.066 11.153 1.00 96.88 83 GLN A N 1
ATOM 668 C CA . GLN A 1 83 ? -3.084 2.169 12.559 1.00 96.88 83 GLN A CA 1
ATOM 669 C C . GLN A 1 83 ? -4.490 2.753 12.688 1.00 96.88 83 GLN A C 1
ATOM 671 O O . GLN A 1 83 ? -5.315 2.201 13.414 1.00 96.88 83 GLN A O 1
ATOM 676 N N . HIS A 1 84 ? -4.788 3.823 11.950 1.00 95.38 84 HIS A N 1
ATOM 677 C CA . HIS A 1 84 ? -6.105 4.447 11.972 1.00 95.38 84 HIS A CA 1
ATOM 678 C C . HIS A 1 84 ? -7.203 3.508 11.440 1.00 95.38 84 HIS A C 1
ATOM 680 O O . HIS A 1 84 ? -8.275 3.416 12.040 1.00 95.38 84 HIS A O 1
ATOM 686 N N . PHE A 1 85 ? -6.927 2.728 10.386 1.00 96.88 85 PHE A N 1
ATOM 687 C CA . PHE A 1 85 ? -7.827 1.662 9.930 1.00 96.88 85 PHE A CA 1
ATOM 688 C C . PHE A 1 85 ? -8.087 0.624 11.033 1.00 96.88 85 PHE A C 1
ATOM 690 O O . PHE A 1 85 ? -9.244 0.313 11.327 1.00 96.88 85 PHE A O 1
ATOM 697 N N . ALA A 1 86 ? -7.036 0.109 11.676 1.00 96.00 86 ALA A N 1
ATOM 698 C CA . ALA A 1 86 ? -7.166 -0.875 12.750 1.00 96.00 86 ALA A CA 1
ATOM 699 C C . ALA A 1 86 ? -7.957 -0.321 13.948 1.00 96.00 86 ALA A C 1
ATOM 701 O O . ALA A 1 86 ? -8.801 -1.004 14.526 1.00 96.00 86 ALA A O 1
ATOM 702 N N . GLU A 1 87 ? -7.740 0.944 14.300 1.00 94.00 87 GLU A N 1
ATOM 703 C CA . GLU A 1 87 ? -8.466 1.605 15.379 1.00 94.00 87 GLU A CA 1
ATOM 704 C C . GLU A 1 87 ? -9.954 1.751 15.072 1.00 94.00 87 GLU A C 1
ATOM 706 O O . GLU A 1 87 ? -10.800 1.366 15.885 1.00 94.00 87 GLU A O 1
ATOM 711 N N . LEU A 1 88 ? -10.289 2.268 13.890 1.00 92.31 88 LEU A N 1
ATOM 712 C CA . LEU A 1 88 ? -11.678 2.459 13.494 1.00 92.31 88 LEU A CA 1
ATOM 713 C C . LEU A 1 88 ? -12.420 1.131 13.341 1.00 92.31 88 LEU A C 1
ATOM 715 O O . LEU A 1 88 ? -13.588 1.048 13.721 1.00 92.31 88 LEU A O 1
ATOM 719 N N . THR A 1 89 ? -11.767 0.082 12.842 1.00 92.38 89 THR A N 1
ATOM 720 C CA . THR A 1 89 ? -12.376 -1.254 12.731 1.00 92.38 89 THR A CA 1
ATOM 721 C C . THR A 1 89 ? -12.601 -1.894 14.098 1.00 92.38 89 THR A C 1
ATOM 723 O O . THR A 1 89 ? -13.713 -2.354 14.359 1.00 92.38 89 THR A O 1
ATOM 726 N N . CYS A 1 90 ? -11.629 -1.826 15.017 1.00 91.06 90 CYS A N 1
ATOM 727 C CA . CYS A 1 90 ? -11.812 -2.284 16.400 1.00 91.06 90 CYS A CA 1
ATOM 728 C C . CYS A 1 90 ? -12.990 -1.567 17.071 1.00 91.06 90 CYS A C 1
ATOM 730 O O . CYS A 1 90 ? -13.876 -2.205 17.643 1.00 91.06 90 CYS A O 1
ATOM 732 N N . LYS A 1 91 ? -13.056 -0.238 16.933 1.00 88.94 91 LYS A N 1
ATOM 733 C CA . LYS A 1 91 ? -14.171 0.565 17.450 1.00 88.94 91 LYS A CA 1
ATOM 734 C C . LYS A 1 91 ? -15.495 0.218 16.780 1.00 88.94 91 LYS A C 1
ATOM 736 O O . LYS A 1 91 ? -16.517 0.219 17.454 1.00 88.94 91 LYS A O 1
ATOM 741 N N . SER A 1 92 ? -15.499 -0.095 15.487 1.00 89.00 92 SER A N 1
ATOM 742 C CA . SER A 1 92 ? -16.714 -0.488 14.764 1.00 89.00 92 SER A CA 1
ATOM 743 C C . SER A 1 92 ? -17.261 -1.823 15.270 1.00 89.00 92 SER A C 1
ATOM 745 O O . SER A 1 92 ? -18.466 -1.938 15.489 1.00 89.00 92 SER A O 1
ATOM 747 N N . PHE A 1 93 ? -16.396 -2.805 15.551 1.00 89.31 93 PHE A N 1
ATOM 748 C CA . PHE A 1 93 ? -16.815 -4.066 16.170 1.00 89.31 93 PHE A CA 1
ATOM 749 C C . PHE A 1 93 ? -17.423 -3.858 17.561 1.00 89.31 93 PHE A C 1
ATOM 751 O O . PHE A 1 93 ? -18.469 -4.432 17.859 1.00 89.31 93 PHE A O 1
ATOM 758 N N . LEU A 1 94 ? -16.823 -2.989 18.379 1.00 87.50 94 LEU A N 1
ATOM 759 C CA . LEU A 1 94 ? -17.351 -2.629 19.698 1.00 87.50 94 LEU A CA 1
ATOM 760 C C . LEU A 1 94 ? -18.697 -1.882 19.595 1.00 87.50 94 LEU A C 1
ATOM 762 O O . LEU A 1 94 ? -19.660 -2.257 20.265 1.00 87.50 94 LEU A O 1
ATOM 766 N N . ARG A 1 95 ? -18.802 -0.876 18.710 1.00 85.31 95 ARG A N 1
ATOM 767 C CA . ARG A 1 95 ? -20.035 -0.091 18.484 1.00 85.31 95 ARG A CA 1
ATOM 768 C C . ARG A 1 95 ? -21.190 -0.931 17.960 1.00 85.31 95 ARG A C 1
ATOM 770 O O . ARG A 1 95 ? -22.332 -0.663 18.320 1.00 85.31 95 ARG A O 1
ATOM 777 N N . ASN A 1 96 ? -20.901 -1.934 17.131 1.00 83.94 96 ASN A N 1
ATOM 778 C CA . ASN A 1 96 ? -21.912 -2.848 16.603 1.00 83.94 96 ASN A CA 1
ATOM 779 C C . ASN A 1 96 ? -22.625 -3.636 17.712 1.00 83.94 96 ASN A C 1
ATOM 781 O O . ASN A 1 96 ? -23.779 -4.034 17.546 1.00 83.94 96 ASN A O 1
ATOM 785 N N . ASP A 1 97 ? -21.963 -3.849 18.849 1.00 82.00 97 ASP A N 1
ATOM 786 C CA . ASP A 1 97 ? -22.631 -4.382 20.026 1.00 82.00 97 ASP A CA 1
ATOM 787 C C . ASP A 1 97 ? -23.301 -3.276 20.858 1.00 82.00 97 ASP A C 1
ATOM 789 O O . ASP A 1 97 ? -24.524 -3.315 21.047 1.00 82.00 97 ASP A O 1
ATOM 793 N N . HIS A 1 98 ? -22.527 -2.275 21.304 1.00 80.12 98 HIS A N 1
ATOM 794 C CA . HIS A 1 98 ? -23.035 -1.111 22.036 1.00 80.12 98 HIS A CA 1
ATOM 795 C C . HIS A 1 98 ? -22.086 0.102 21.954 1.00 80.12 98 HIS A C 1
ATOM 797 O O . HIS A 1 98 ? -20.878 -0.035 22.128 1.00 80.12 98 HIS A O 1
ATOM 803 N N . GLN A 1 99 ? -22.621 1.321 21.791 1.00 77.06 99 GLN A N 1
ATOM 804 C CA . GLN A 1 99 ? -21.822 2.553 21.632 1.00 77.06 99 GLN A CA 1
ATOM 805 C C . GLN A 1 99 ? -20.842 2.813 22.796 1.00 77.06 99 GLN A C 1
ATOM 807 O O . GLN A 1 99 ? -19.671 3.106 22.570 1.00 77.06 99 GLN A O 1
ATOM 812 N N . LEU A 1 100 ? -21.282 2.589 24.041 1.00 79.06 100 LEU A N 1
ATOM 813 C CA . LEU A 1 100 ? -20.446 2.695 25.255 1.00 79.06 100 LEU A CA 1
ATOM 814 C C . LEU A 1 100 ? -19.195 1.801 25.266 1.00 79.06 100 LEU A C 1
ATOM 816 O O . LEU A 1 100 ? -18.296 2.019 26.072 1.00 79.06 100 LEU A O 1
ATOM 820 N N . LEU A 1 101 ? -19.124 0.782 24.407 1.00 78.19 101 LEU A N 1
ATOM 821 C CA . LEU A 1 101 ? -17.937 -0.061 24.319 1.00 78.19 101 LEU A CA 1
ATOM 822 C C . LEU A 1 101 ? -16.812 0.603 23.525 1.00 78.19 101 LEU A C 1
ATOM 824 O O . LEU A 1 101 ? -15.658 0.261 23.758 1.00 78.19 101 LEU A O 1
ATOM 828 N N . ALA A 1 102 ? -17.105 1.546 22.630 1.00 76.56 102 ALA A N 1
ATOM 829 C CA . ALA A 1 102 ? -16.081 2.267 21.871 1.00 76.56 102 ALA A CA 1
ATOM 830 C C . ALA A 1 102 ? -15.764 3.662 22.432 1.00 76.56 102 ALA A C 1
ATOM 832 O O . ALA A 1 102 ? -14.687 4.195 22.160 1.00 76.56 102 ALA A O 1
ATOM 833 N N . ASP A 1 103 ? -16.676 4.230 23.222 1.00 77.25 103 ASP A N 1
ATOM 834 C CA . ASP A 1 103 ? -16.559 5.582 23.768 1.00 77.25 103 ASP A CA 1
ATOM 835 C C . ASP A 1 103 ? -16.299 5.552 25.284 1.00 77.25 103 ASP A C 1
ATOM 837 O O . ASP A 1 103 ? -16.831 4.721 26.020 1.00 77.25 103 ASP A O 1
ATOM 841 N N . SER A 1 104 ? -15.470 6.475 25.770 1.00 67.38 104 SER A N 1
ATOM 842 C CA . SER A 1 104 ? -15.212 6.706 27.190 1.00 67.38 104 SER A CA 1
ATOM 843 C C . SER A 1 104 ? -16.164 7.781 27.715 1.00 67.38 104 SER A C 1
ATOM 845 O O . SER A 1 104 ? -16.048 8.962 27.388 1.00 67.38 104 SER A O 1
ATOM 847 N N . VAL A 1 105 ? -17.129 7.368 28.544 1.00 62.72 105 VAL A N 1
ATOM 848 C CA . VAL A 1 105 ? -18.197 8.248 29.075 1.00 62.72 105 VAL A CA 1
ATOM 849 C C . VAL A 1 105 ? -18.108 8.399 30.600 1.00 62.72 105 VAL A C 1
ATOM 851 O O . VAL A 1 105 ? -19.044 8.833 31.264 1.00 62.72 105 VAL A O 1
ATOM 854 N N . ILE A 1 106 ? -16.946 8.071 31.176 1.00 60.41 106 ILE A N 1
ATOM 855 C CA . ILE A 1 106 ? -16.734 7.973 32.632 1.00 60.41 106 ILE A CA 1
ATOM 856 C C . ILE A 1 106 ? -17.032 9.300 33.358 1.00 60.41 106 ILE A C 1
ATOM 858 O O . ILE A 1 106 ? -17.430 9.292 34.519 1.00 60.41 106 ILE A O 1
ATOM 862 N N . LYS A 1 107 ? -16.883 10.448 32.685 1.00 61.56 107 LYS A N 1
ATOM 863 C CA . LYS A 1 107 ? -17.000 11.783 33.298 1.00 61.56 107 LYS A CA 1
ATOM 864 C C . LYS A 1 107 ? -18.307 12.533 32.987 1.00 61.56 107 LYS A C 1
ATOM 866 O O . LYS A 1 107 ? -18.411 13.700 33.348 1.00 61.56 107 LYS A O 1
ATOM 871 N N . ALA A 1 108 ? -19.297 11.906 32.339 1.00 68.00 108 ALA A N 1
ATOM 872 C CA . ALA A 1 108 ? -20.531 12.584 31.913 1.00 68.00 108 ALA A CA 1
ATOM 873 C C . ALA A 1 108 ? -21.807 11.756 32.208 1.00 68.00 108 ALA A C 1
ATOM 875 O O . ALA A 1 108 ? -22.303 11.055 31.322 1.00 68.00 108 ALA A O 1
ATOM 876 N N . PRO A 1 109 ? -22.375 11.849 33.430 1.00 70.19 109 PRO A N 1
ATOM 877 C CA . PRO A 1 109 ? -23.512 11.027 33.868 1.00 70.19 109 PRO A CA 1
ATOM 878 C C . PRO A 1 109 ? -24.769 11.158 32.997 1.00 70.19 109 PRO A C 1
ATOM 880 O O . PRO A 1 109 ? -25.455 10.171 32.746 1.00 70.19 109 PRO A O 1
ATOM 883 N N . GLU A 1 110 ? -25.058 12.358 32.488 1.00 73.75 110 GLU A N 1
ATOM 884 C CA . GLU A 1 110 ? -26.216 12.606 31.618 1.00 73.75 110 GLU A CA 1
ATOM 885 C C . GLU A 1 110 ? -26.065 11.947 30.238 1.00 73.75 110 GLU A C 1
ATOM 887 O O . GLU A 1 110 ? -27.026 11.386 29.706 1.00 73.75 110 GLU A O 1
ATOM 892 N N . LEU A 1 111 ? -24.848 11.952 29.679 1.00 71.31 111 LEU A N 1
ATOM 893 C CA . LEU A 1 111 ? -24.534 11.269 28.419 1.00 71.31 111 LEU A CA 1
ATOM 894 C C . LEU A 1 111 ? -24.582 9.755 28.598 1.00 71.31 111 LEU A C 1
ATOM 896 O O . LEU A 1 111 ? -25.162 9.056 27.768 1.00 71.31 111 LEU A O 1
ATOM 900 N N . LEU A 1 112 ? -24.037 9.255 29.710 1.00 72.44 112 LEU A N 1
ATOM 901 C CA . LEU A 1 112 ? -24.122 7.845 30.073 1.00 72.44 112 LEU A CA 1
ATOM 902 C C . LEU A 1 112 ? -25.587 7.403 30.183 1.00 72.44 112 LEU A C 1
ATOM 904 O O . LEU A 1 112 ? -25.960 6.396 29.588 1.00 72.44 112 LEU A O 1
ATOM 908 N N . TYR A 1 113 ? -26.435 8.183 30.860 1.00 74.50 113 TYR A N 1
ATOM 909 C CA . TYR A 1 113 ? -27.870 7.911 30.958 1.00 74.50 113 TYR A CA 1
ATOM 910 C C . TYR A 1 113 ? -28.533 7.853 29.573 1.00 74.50 113 TYR A C 1
ATOM 912 O O . TYR A 1 113 ? -29.247 6.898 29.262 1.00 74.50 113 TYR A O 1
ATOM 920 N N . LYS A 1 114 ? -28.270 8.833 28.698 1.00 75.38 114 LYS A N 1
ATOM 921 C CA . LYS A 1 114 ? -28.815 8.840 27.330 1.00 75.38 114 LYS A CA 1
ATOM 922 C C . LYS A 1 114 ? -28.372 7.619 26.520 1.00 75.38 114 LYS A C 1
ATOM 924 O O . LYS A 1 114 ? -29.218 6.999 25.878 1.00 75.38 114 LYS A O 1
ATOM 929 N N . LEU A 1 115 ? -27.099 7.238 26.603 1.00 72.19 115 LEU A N 1
ATOM 930 C CA . LEU A 1 115 ? -26.537 6.092 25.885 1.00 72.19 115 LEU A CA 1
ATOM 931 C C . LEU A 1 115 ? -27.069 4.748 26.397 1.00 72.19 115 LEU A C 1
ATOM 933 O O . LEU A 1 115 ? -27.463 3.910 25.589 1.00 72.19 115 LEU A O 1
ATOM 937 N N . VAL A 1 116 ? -27.153 4.556 27.719 1.00 77.00 116 VAL A N 1
ATOM 938 C CA . VAL A 1 116 ? -27.748 3.352 28.335 1.00 77.00 116 VAL A CA 1
ATOM 939 C C . VAL A 1 116 ? -29.217 3.195 27.925 1.00 77.00 116 VAL A C 1
ATOM 941 O O . VAL A 1 116 ? -29.675 2.088 27.648 1.00 77.00 116 VAL A O 1
ATOM 944 N N . HIS A 1 117 ? -29.954 4.304 27.821 1.00 76.50 117 HIS A N 1
ATOM 945 C CA . HIS A 1 117 ? -31.363 4.311 27.422 1.00 76.50 117 HIS A CA 1
ATOM 946 C C . HIS A 1 117 ? -31.596 4.470 25.907 1.00 76.50 117 HIS A C 1
ATOM 948 O O . HIS A 1 117 ? -32.736 4.692 25.497 1.00 76.50 117 HIS A O 1
ATOM 954 N N . LYS A 1 118 ? -30.552 4.350 25.069 1.00 72.06 118 LYS A N 1
ATOM 955 C CA . LYS A 1 118 ? -30.619 4.468 23.596 1.00 72.06 118 LYS A CA 1
ATOM 956 C C . LYS A 1 118 ? -31.305 5.751 23.094 1.00 72.06 118 LYS A C 1
ATOM 958 O O . LYS A 1 118 ? -31.952 5.753 22.045 1.00 72.06 118 LYS A O 1
ATOM 963 N N . LYS A 1 119 ? -31.192 6.850 23.841 1.00 76.06 119 LYS A N 1
ATOM 964 C CA . LYS A 1 119 ? -31.676 8.169 23.415 1.00 76.06 119 LYS A CA 1
ATOM 965 C C . LYS A 1 119 ? -30.686 8.769 22.414 1.00 76.06 119 LYS A C 1
ATOM 967 O O . LYS A 1 119 ? -29.479 8.656 22.607 1.00 76.06 119 LYS A O 1
ATOM 972 N N . LYS A 1 120 ? -31.194 9.424 21.363 1.00 73.06 120 LYS A N 1
ATOM 973 C CA . LYS A 1 120 ? -30.350 10.166 20.412 1.00 73.06 120 LYS A CA 1
ATOM 974 C C . LYS A 1 120 ? -29.624 11.305 21.135 1.00 73.06 120 LYS A C 1
ATOM 976 O O . LYS A 1 120 ? -30.241 12.007 21.938 1.00 73.06 120 LYS A O 1
ATOM 981 N N . LEU A 1 121 ? -28.339 11.464 20.842 1.00 72.25 121 LEU A N 1
ATOM 982 C CA . LEU A 1 121 ? -27.516 12.570 21.325 1.00 72.25 121 LEU A CA 1
ATOM 983 C C . LEU A 1 121 ? -27.624 13.762 20.366 1.00 72.25 121 LEU A C 1
ATOM 985 O O . LEU A 1 121 ? -27.873 13.581 19.174 1.00 72.25 121 LEU A O 1
ATOM 989 N N . THR A 1 122 ? -27.460 14.980 20.881 1.00 73.00 122 THR A N 1
ATOM 990 C CA . THR A 1 122 ? -27.269 16.168 20.032 1.00 73.00 122 THR A CA 1
ATOM 991 C C . THR A 1 122 ? -25.823 16.232 19.523 1.00 73.00 122 THR A C 1
ATOM 993 O O . THR A 1 122 ? -24.930 15.593 20.077 1.00 73.00 122 THR A O 1
ATOM 996 N N . VAL A 1 123 ? -25.555 17.042 18.493 1.00 66.19 123 VAL A N 1
ATOM 997 C CA . VAL A 1 123 ? -24.190 17.234 17.953 1.00 66.19 123 VAL A CA 1
ATOM 998 C C . VAL A 1 123 ? -23.218 17.717 19.042 1.00 66.19 123 VAL A C 1
ATOM 1000 O O . VAL A 1 123 ? -22.087 17.251 19.137 1.00 66.19 123 VAL A O 1
ATOM 1003 N N . GLU A 1 124 ? -23.677 18.614 19.913 1.00 67.81 124 GLU A N 1
ATOM 1004 C CA . GLU A 1 124 ? -22.897 19.161 21.033 1.00 67.81 124 GLU A CA 1
ATOM 1005 C C . GLU A 1 124 ? -22.602 18.112 22.117 1.00 67.81 124 GLU A C 1
ATOM 1007 O O . GLU A 1 124 ? -21.627 18.224 22.858 1.00 67.81 124 GLU A O 1
ATOM 1012 N N . GLU A 1 125 ? -23.461 17.101 22.239 1.00 68.62 125 GLU A N 1
ATOM 1013 C CA . GLU A 1 125 ? -23.312 15.987 23.173 1.00 68.62 125 GLU A CA 1
ATOM 1014 C C . GLU A 1 125 ? -22.374 14.912 22.629 1.00 68.62 125 GLU A C 1
ATOM 1016 O O . GLU A 1 125 ? -21.552 14.390 23.378 1.00 68.62 125 GLU A O 1
ATOM 1021 N N . GLU A 1 126 ? -22.434 14.640 21.324 1.00 66.38 126 GLU A N 1
ATOM 1022 C CA . GLU A 1 126 ? -21.483 13.767 20.631 1.00 66.38 126 GLU A CA 1
ATOM 1023 C C . GLU A 1 126 ? -20.053 14.315 20.715 1.00 66.38 126 GLU A C 1
ATOM 1025 O O . GLU A 1 126 ? -19.123 13.557 20.973 1.00 66.38 126 GLU A O 1
ATOM 1030 N N . GLN A 1 127 ? -19.867 15.636 20.601 1.00 64.69 127 GLN A N 1
ATOM 1031 C CA . GLN A 1 127 ? -18.554 16.285 20.749 1.00 64.69 127 GLN A CA 1
ATOM 1032 C C . GLN A 1 127 ? -17.925 16.105 22.140 1.00 64.69 127 GLN A C 1
ATOM 1034 O O . GLN A 1 127 ? -16.715 16.259 22.295 1.00 64.69 127 GLN A O 1
ATOM 1039 N N . LYS A 1 128 ? -18.732 15.793 23.160 1.00 66.06 128 LYS A N 1
ATOM 1040 C CA . LYS A 1 128 ? -18.262 15.538 24.530 1.00 66.06 128 LYS A CA 1
ATOM 1041 C C . LYS A 1 128 ? -17.887 14.072 24.761 1.00 66.06 128 LYS A C 1
ATOM 1043 O O . LYS A 1 128 ? -17.362 13.753 25.829 1.00 66.06 128 LYS A O 1
ATOM 1048 N N . LEU A 1 129 ? -18.156 13.182 23.801 1.00 64.25 129 LEU A N 1
ATOM 1049 C CA . LEU A 1 129 ? -17.720 11.792 23.864 1.00 64.25 129 LEU A CA 1
ATOM 1050 C C . LEU A 1 129 ? -16.227 11.718 23.545 1.00 64.25 129 LEU A C 1
ATOM 1052 O O . LEU A 1 129 ? -15.786 12.033 22.442 1.00 64.25 129 LEU A O 1
ATOM 1056 N N . PHE A 1 130 ? -15.441 11.261 24.514 1.00 63.16 130 PHE A N 1
ATOM 1057 C CA . PHE A 1 130 ? -14.046 10.927 24.266 1.00 63.16 130 PHE A CA 1
ATOM 1058 C C . PHE A 1 130 ? -13.998 9.517 23.689 1.00 63.16 130 PHE A C 1
ATOM 1060 O O . PHE A 1 130 ? -14.379 8.562 24.360 1.00 63.16 130 PHE A O 1
ATOM 1067 N N . SER A 1 131 ? -13.548 9.361 22.447 1.00 60.31 131 SER A N 1
ATOM 1068 C CA . SER A 1 131 ? -13.362 8.024 21.878 1.00 60.31 131 SER A CA 1
ATOM 1069 C C . SER A 1 131 ? -12.223 7.307 22.611 1.00 60.31 131 SER A C 1
ATOM 1071 O O . SER A 1 131 ? -11.193 7.926 22.875 1.00 60.31 131 SER A O 1
ATOM 1073 N N . ALA A 1 132 ? -12.390 6.021 22.940 1.00 67.56 132 ALA A N 1
ATOM 1074 C CA . ALA A 1 132 ? -11.339 5.257 23.614 1.00 67.56 132 ALA A CA 1
ATOM 1075 C C . ALA A 1 132 ? -10.054 5.238 22.768 1.00 67.56 132 ALA A C 1
ATOM 1077 O O . ALA A 1 132 ? -10.118 5.174 21.538 1.00 67.56 132 ALA A O 1
ATOM 1078 N N . GLU A 1 133 ? -8.878 5.281 23.390 1.00 81.75 133 GLU A N 1
ATOM 1079 C CA . GLU A 1 133 ? -7.620 5.183 22.641 1.00 81.75 133 GLU A CA 1
ATOM 1080 C C . GLU A 1 133 ? -7.486 3.803 21.974 1.00 81.75 133 GLU A C 1
ATOM 1082 O O . GLU A 1 133 ? -8.133 2.830 22.376 1.00 81.75 133 GLU A O 1
ATOM 1087 N N . PHE A 1 134 ? -6.645 3.687 20.942 1.00 85.94 134 PHE A N 1
ATOM 1088 C CA . PHE A 1 134 ? -6.510 2.433 20.196 1.00 85.94 134 PHE A CA 1
ATOM 1089 C C . PHE A 1 134 ? -6.112 1.247 21.081 1.00 85.94 134 PHE A C 1
ATOM 1091 O O . PHE A 1 134 ? -6.737 0.192 20.998 1.00 85.94 134 PHE A O 1
ATOM 1098 N N . GLY A 1 135 ? -5.123 1.427 21.963 1.00 85.31 135 GLY A N 1
ATOM 1099 C CA . GLY A 1 135 ? -4.678 0.368 22.873 1.00 85.31 135 GLY A CA 1
ATOM 1100 C C . GLY A 1 135 ? -5.790 -0.108 23.812 1.00 85.31 135 GLY A C 1
ATOM 1101 O O . GLY A 1 135 ? -5.963 -1.309 24.009 1.00 85.31 135 GLY A O 1
ATOM 1102 N N . GLU A 1 136 ? -6.598 0.818 24.333 1.00 85.31 136 GLU A N 1
ATOM 1103 C CA . GLU A 1 136 ? -7.760 0.485 25.161 1.00 85.31 136 GLU A CA 1
ATOM 1104 C C . GLU A 1 136 ? -8.833 -0.251 24.349 1.00 85.31 136 GLU A C 1
ATOM 1106 O O . GLU A 1 136 ? -9.344 -1.282 24.787 1.00 85.31 136 GLU A O 1
ATOM 1111 N N . SER A 1 137 ? -9.130 0.236 23.142 1.00 87.94 137 SER A N 1
ATOM 1112 C CA . SER A 1 137 ? -10.110 -0.368 22.233 1.00 87.94 137 SER A CA 1
ATOM 1113 C C . SER A 1 137 ? -9.719 -1.800 21.852 1.00 87.94 137 SER A C 1
ATOM 1115 O O . SER A 1 137 ? -10.558 -2.698 21.881 1.00 87.94 137 SER A O 1
ATOM 1117 N N . LEU A 1 138 ? -8.441 -2.033 21.537 1.00 90.69 138 LEU A N 1
ATOM 1118 C CA . LEU A 1 138 ? -7.916 -3.353 21.191 1.00 90.69 138 LEU A CA 1
ATOM 1119 C C . LEU A 1 138 ? -7.985 -4.317 22.381 1.00 90.69 138 LEU A C 1
ATOM 1121 O O . LEU A 1 138 ? -8.476 -5.435 22.233 1.00 90.69 138 LEU A O 1
ATOM 1125 N N . ASN A 1 139 ? -7.552 -3.879 23.568 1.00 89.75 139 ASN A N 1
ATOM 1126 C CA . ASN A 1 139 ? -7.614 -4.699 24.779 1.00 89.75 139 ASN A CA 1
ATOM 1127 C C . ASN A 1 139 ? -9.058 -5.054 25.146 1.00 89.75 139 ASN A C 1
ATOM 1129 O O . ASN A 1 139 ? -9.364 -6.212 25.426 1.00 89.75 139 ASN A O 1
ATOM 1133 N N . ARG A 1 140 ? -9.971 -4.080 25.084 1.00 88.81 140 ARG A N 1
ATOM 1134 C CA . ARG A 1 140 ? -11.396 -4.295 25.350 1.00 88.81 140 ARG A CA 1
ATOM 1135 C C . ARG A 1 140 ? -12.008 -5.280 24.355 1.00 88.81 140 ARG A C 1
ATOM 1137 O O . ARG A 1 140 ? -12.718 -6.192 24.767 1.00 88.81 140 ARG A O 1
ATOM 1144 N N . LEU A 1 141 ? -11.700 -5.136 23.063 1.00 89.81 141 LEU A N 1
ATOM 1145 C CA . LEU A 1 141 ? -12.143 -6.072 22.029 1.00 89.81 141 LEU A CA 1
ATOM 1146 C C . LEU A 1 141 ? -11.631 -7.490 22.308 1.00 89.81 141 LEU A C 1
ATOM 1148 O O . LEU A 1 141 ? -12.414 -8.435 22.293 1.00 89.81 141 LEU A O 1
ATOM 1152 N N . LYS A 1 142 ? -10.340 -7.631 22.617 1.00 91.31 142 LYS A N 1
ATOM 1153 C CA . LYS A 1 142 ? -9.704 -8.914 22.934 1.00 91.31 142 LYS A CA 1
ATOM 1154 C C . LYS A 1 142 ? -10.386 -9.619 24.108 1.00 91.31 142 LYS A C 1
ATOM 1156 O O . LYS A 1 142 ? -10.737 -10.791 23.986 1.00 91.31 142 LYS A O 1
ATOM 1161 N N . GLU A 1 143 ? -10.606 -8.916 25.217 1.00 90.31 143 GLU A N 1
ATOM 1162 C CA . GLU A 1 143 ? -11.232 -9.498 26.411 1.00 90.31 143 GLU A CA 1
ATOM 1163 C C . GLU A 1 143 ? -12.701 -9.878 26.171 1.00 90.31 143 GLU A C 1
ATOM 1165 O O . GLU A 1 143 ? -13.118 -10.966 26.562 1.00 90.31 143 GLU A O 1
ATOM 1170 N N . LEU A 1 144 ? -13.475 -9.047 25.460 1.00 88.38 144 LEU A N 1
ATOM 1171 C CA . LEU A 1 144 ? -14.888 -9.331 25.162 1.00 88.38 144 LEU A CA 1
ATOM 1172 C C . LEU A 1 144 ? -15.083 -10.463 24.146 1.00 88.38 144 LEU A C 1
ATOM 1174 O O . LEU A 1 144 ? -16.067 -11.203 24.216 1.00 88.38 144 LEU A O 1
ATOM 1178 N N . VAL A 1 145 ? -14.160 -10.611 23.192 1.00 89.75 145 VAL A N 1
ATOM 1179 C CA . VAL A 1 145 ? -14.150 -11.764 22.283 1.00 89.75 145 VAL A CA 1
ATOM 1180 C C . VAL A 1 145 ? -13.766 -13.026 23.058 1.00 89.75 145 VAL A C 1
ATOM 1182 O O . VAL A 1 145 ? -14.416 -14.055 22.887 1.00 89.75 145 VAL A O 1
ATOM 1185 N N . LYS A 1 146 ? -12.774 -12.946 23.956 1.00 89.62 146 LYS A N 1
ATOM 1186 C CA . LYS A 1 146 ? -12.322 -14.074 24.787 1.00 89.62 146 LYS A CA 1
ATOM 1187 C C . LYS A 1 146 ? -13.408 -14.559 25.748 1.00 89.62 146 LYS A C 1
ATOM 1189 O O . LYS A 1 146 ? -13.569 -15.762 25.920 1.00 89.62 146 LYS A O 1
ATOM 1194 N N . SER A 1 147 ? -14.160 -13.641 26.355 1.00 89.06 147 SER A N 1
ATOM 1195 C CA . SER A 1 147 ? -15.281 -13.970 27.242 1.00 89.06 147 SER A CA 1
ATOM 1196 C C . SER A 1 147 ? -16.547 -14.403 26.491 1.00 89.06 147 SER A C 1
ATOM 1198 O O . SER A 1 147 ? -17.517 -14.818 27.121 1.00 89.06 147 SER A O 1
ATOM 1200 N N . GLY A 1 148 ? -16.564 -14.297 25.155 1.00 85.56 148 GLY A N 1
ATOM 1201 C CA . GLY A 1 148 ? -17.722 -14.619 24.320 1.00 85.56 148 GLY A CA 1
ATOM 1202 C C . GLY A 1 148 ? -18.892 -13.639 24.461 1.00 85.56 148 GLY A C 1
ATOM 1203 O O . GLY A 1 148 ? -19.973 -13.918 23.947 1.00 85.56 148 GLY A O 1
ATOM 1204 N N . GLN A 1 149 ? -18.694 -12.504 25.136 1.00 84.75 149 GLN A N 1
ATOM 1205 C CA . GLN A 1 149 ? -19.755 -11.544 25.458 1.00 84.75 149 GLN A CA 1
ATOM 1206 C C . GLN A 1 149 ? -20.102 -10.611 24.295 1.00 84.75 149 GLN A C 1
ATOM 1208 O O . GLN A 1 149 ? -21.203 -10.067 24.262 1.00 84.75 149 GLN A O 1
ATOM 1213 N N . LEU A 1 150 ? -19.193 -10.437 23.331 1.00 85.25 150 LEU A N 1
ATOM 1214 C CA . LEU A 1 150 ? -19.437 -9.591 22.166 1.00 85.25 150 LEU A CA 1
ATOM 1215 C C . LEU A 1 150 ? -20.318 -10.298 21.126 1.00 85.25 150 LEU A C 1
ATOM 1217 O O . LEU A 1 150 ? -20.076 -11.455 20.762 1.00 85.25 150 LEU A O 1
ATOM 1221 N N . LYS A 1 151 ? -21.291 -9.578 20.555 1.00 78.12 151 LYS A N 1
ATOM 1222 C CA . LYS A 1 151 ? -22.061 -10.068 19.400 1.00 78.12 151 LYS A CA 1
ATOM 1223 C C . LYS A 1 151 ? -21.132 -10.459 18.245 1.00 78.12 151 LYS A C 1
ATOM 1225 O O . LYS A 1 151 ? -20.381 -9.634 17.735 1.00 78.12 151 LYS A O 1
ATOM 1230 N N . GLY A 1 152 ? -21.235 -11.707 17.786 1.00 78.38 152 GLY A N 1
ATOM 1231 C CA . GLY A 1 152 ? -20.419 -12.214 16.676 1.00 78.38 152 GLY A CA 1
ATOM 1232 C C . GLY A 1 152 ? -18.968 -12.532 17.050 1.00 78.38 152 GLY A C 1
ATOM 1233 O O . GLY A 1 152 ? -18.129 -12.625 16.156 1.00 78.38 152 GLY A O 1
ATOM 1234 N N . SER A 1 153 ? -18.674 -12.728 18.341 1.00 80.62 153 SER A N 1
ATOM 1235 C CA . SER A 1 153 ? -17.360 -13.132 18.868 1.00 80.62 153 SER A CA 1
ATOM 1236 C C . SER A 1 153 ? -16.714 -14.289 18.094 1.00 80.62 153 SER A C 1
ATOM 1238 O O . SER A 1 153 ? -15.523 -14.243 17.795 1.00 80.62 153 SER A O 1
ATOM 1240 N N . ASN A 1 154 ? -17.504 -15.276 17.660 1.00 81.62 154 ASN A N 1
ATOM 1241 C CA . ASN A 1 154 ? -17.038 -16.412 16.858 1.00 81.62 154 ASN A CA 1
ATOM 1242 C C . ASN A 1 154 ? -16.409 -16.030 15.504 1.00 81.62 154 ASN A C 1
ATOM 1244 O O . ASN A 1 154 ? -15.606 -16.790 14.972 1.00 81.62 154 ASN A O 1
ATOM 1248 N N . LYS A 1 155 ? -16.750 -14.868 14.938 1.00 85.62 155 LYS A N 1
ATOM 1249 C CA . LYS A 1 155 ? -16.199 -14.370 13.664 1.00 85.62 155 LYS A CA 1
ATOM 1250 C C . LYS A 1 155 ? -14.987 -13.456 13.846 1.00 85.62 155 LYS A C 1
ATOM 1252 O O . LYS A 1 155 ? -14.401 -13.036 12.853 1.00 85.62 155 LYS A O 1
ATOM 1257 N N . LEU A 1 156 ? -14.614 -13.151 15.089 1.00 88.69 156 LEU A N 1
ATOM 1258 C CA . LEU A 1 156 ? -13.530 -12.229 15.439 1.00 88.69 156 LEU A CA 1
ATOM 1259 C C . LEU A 1 156 ? -12.306 -12.946 16.026 1.00 88.69 156 LEU A C 1
ATOM 1261 O O . LEU A 1 156 ? -11.400 -12.294 16.535 1.00 88.69 156 LEU A O 1
ATOM 1265 N N . GLY A 1 157 ? -12.242 -14.279 15.923 1.00 87.81 157 GLY A N 1
ATOM 1266 C CA . GLY A 1 157 ? -11.117 -15.073 16.431 1.00 87.81 157 GLY A CA 1
ATOM 1267 C C . GLY A 1 157 ? -9.756 -14.670 15.847 1.00 87.81 157 GLY A C 1
ATOM 1268 O O . GLY A 1 157 ? -8.751 -14.727 16.549 1.00 87.81 157 GLY A O 1
ATOM 1269 N N . PHE A 1 158 ? -9.728 -14.155 14.614 1.00 91.69 158 PHE A N 1
ATOM 1270 C CA . PHE A 1 158 ? -8.502 -13.667 13.973 1.00 91.69 158 PHE A CA 1
ATOM 1271 C C . PHE A 1 158 ? -7.830 -12.513 14.743 1.00 91.69 158 PHE A C 1
ATOM 1273 O O . PHE A 1 158 ? -6.634 -12.297 14.591 1.00 91.69 158 PHE A O 1
ATOM 1280 N N . ILE A 1 159 ? -8.556 -11.778 15.599 1.00 91.06 159 ILE A N 1
ATOM 1281 C CA . ILE A 1 159 ? -7.975 -10.699 16.418 1.00 91.06 159 ILE A CA 1
ATOM 1282 C C . ILE A 1 159 ? -6.851 -11.225 17.318 1.00 91.06 159 ILE A C 1
ATOM 1284 O O . ILE A 1 159 ? -5.875 -10.513 17.544 1.00 91.06 159 ILE A O 1
ATOM 1288 N N . PHE A 1 160 ? -6.948 -12.468 17.802 1.00 90.88 160 PHE A N 1
ATOM 1289 C CA . PHE A 1 160 ? -5.898 -13.057 18.634 1.00 90.88 160 PHE A CA 1
ATOM 1290 C C . PHE A 1 160 ? -4.613 -13.333 17.851 1.00 90.88 160 PHE A C 1
ATOM 1292 O O . PHE A 1 160 ? -3.535 -13.159 18.409 1.00 90.88 160 PHE A O 1
ATOM 1299 N N . GLU A 1 161 ? -4.719 -13.695 16.571 1.00 92.44 161 GLU A N 1
ATOM 1300 C CA . GLU A 1 161 ? -3.568 -13.983 15.702 1.00 92.44 161 GLU A CA 1
ATOM 1301 C C . GLU A 1 161 ? -2.752 -12.721 15.395 1.00 92.44 161 GLU A C 1
ATOM 1303 O O . GLU A 1 161 ? -1.528 -12.773 15.322 1.00 92.44 161 GLU A O 1
ATOM 1308 N N . TYR A 1 162 ? -3.421 -11.571 15.255 1.00 95.00 162 TYR A N 1
ATOM 1309 C CA . TYR A 1 162 ? -2.783 -10.314 14.843 1.00 95.00 162 TYR A CA 1
ATOM 1310 C C . TYR A 1 162 ? -2.620 -9.293 15.976 1.00 95.00 162 TYR A C 1
ATOM 1312 O O . TYR A 1 162 ? -2.148 -8.183 15.735 1.00 95.00 162 TYR A O 1
ATOM 1320 N N . CYS A 1 163 ? -2.983 -9.641 17.215 1.00 93.00 163 CYS A N 1
ATOM 1321 C CA . CYS A 1 163 ? -2.964 -8.724 18.358 1.00 93.00 163 CYS A CA 1
ATOM 1322 C C . CYS A 1 163 ? -1.590 -8.064 18.554 1.00 93.00 163 CYS A C 1
ATOM 1324 O O . CYS A 1 163 ? -1.507 -6.844 18.693 1.00 93.00 163 CYS A O 1
ATOM 1326 N N . ASP A 1 164 ? -0.514 -8.849 18.524 1.00 94.62 164 ASP A N 1
ATOM 1327 C CA . ASP A 1 164 ? 0.839 -8.332 18.747 1.00 94.62 164 ASP A CA 1
ATOM 1328 C C . ASP A 1 164 ? 1.282 -7.408 17.609 1.00 94.62 164 ASP A C 1
ATOM 1330 O O . ASP A 1 164 ? 1.855 -6.347 17.859 1.00 94.62 164 ASP A O 1
ATOM 1334 N N . ALA A 1 165 ? 0.934 -7.742 16.362 1.00 96.62 165 ALA A N 1
ATOM 1335 C CA . ALA A 1 165 ? 1.196 -6.879 15.215 1.00 96.62 165 ALA A CA 1
ATOM 1336 C C . ALA A 1 165 ? 0.475 -5.527 15.344 1.00 96.62 165 ALA A C 1
ATOM 1338 O O . ALA A 1 165 ? 1.063 -4.486 15.055 1.00 96.62 165 ALA A O 1
ATOM 1339 N N . LEU A 1 166 ? -0.763 -5.514 15.847 1.00 96.69 166 LEU A N 1
ATOM 1340 C CA . LEU A 1 166 ? -1.515 -4.282 16.104 1.00 96.69 166 LEU A CA 1
ATOM 1341 C C . LEU A 1 166 ? -0.914 -3.450 17.248 1.00 96.69 166 LEU A C 1
ATOM 1343 O O . LEU A 1 166 ? -0.870 -2.220 17.159 1.00 96.69 166 LEU A O 1
ATOM 1347 N N . VAL A 1 167 ? -0.398 -4.095 18.298 1.00 95.25 167 VAL A N 1
ATOM 1348 C CA . VAL A 1 167 ? 0.341 -3.412 19.373 1.00 95.25 167 VAL A CA 1
ATOM 1349 C C . VAL A 1 167 ? 1.617 -2.766 18.824 1.00 95.25 167 VAL A C 1
ATOM 1351 O O . VAL A 1 167 ? 1.882 -1.592 19.105 1.00 95.25 167 VAL A O 1
ATOM 1354 N N . GLN A 1 168 ? 2.378 -3.485 17.994 1.00 96.06 168 GLN A N 1
ATOM 1355 C CA . GLN A 1 168 ? 3.574 -2.938 17.347 1.00 96.06 168 GLN A CA 1
ATOM 1356 C C . GLN A 1 168 ? 3.231 -1.812 16.368 1.00 96.06 168 GLN A C 1
ATOM 1358 O O . GLN A 1 168 ? 3.913 -0.791 16.355 1.00 96.06 168 GLN A O 1
ATOM 1363 N N . LEU A 1 169 ? 2.134 -1.926 15.619 1.00 96.62 169 LEU A N 1
ATOM 1364 C CA . LEU A 1 169 ? 1.644 -0.872 14.732 1.00 96.62 169 LEU A CA 1
ATOM 1365 C C . LEU A 1 169 ? 1.333 0.419 15.506 1.00 96.62 169 LEU A C 1
ATOM 1367 O O . LEU A 1 169 ? 1.730 1.504 15.082 1.00 96.62 169 LEU A O 1
ATOM 1371 N N . ASN A 1 170 ? 0.694 0.311 16.677 1.00 94.31 170 ASN A N 1
ATOM 1372 C CA . ASN A 1 170 ? 0.464 1.458 17.559 1.00 94.31 170 ASN A CA 1
ATOM 1373 C C . ASN A 1 170 ? 1.776 2.079 18.063 1.00 94.31 170 ASN A C 1
ATOM 1375 O O . ASN A 1 170 ? 1.932 3.300 18.074 1.00 94.31 170 ASN A O 1
ATOM 1379 N N . SER A 1 171 ? 2.736 1.238 18.456 1.00 92.50 171 SER A N 1
ATOM 1380 C CA . SER A 1 171 ? 4.072 1.675 18.873 1.00 92.50 171 SER A CA 1
ATOM 1381 C C . SER A 1 171 ? 4.788 2.434 17.750 1.00 92.50 171 SER A C 1
ATOM 1383 O O . SER A 1 171 ? 5.270 3.548 17.968 1.00 92.50 171 SER A O 1
ATOM 1385 N N . LEU A 1 172 ? 4.794 1.890 16.529 1.00 93.25 172 LEU A N 1
ATOM 1386 C CA . LEU A 1 172 ? 5.384 2.530 15.353 1.00 93.25 172 LEU A CA 1
ATOM 1387 C C . LEU A 1 172 ? 4.707 3.866 15.047 1.00 93.25 172 LEU A C 1
ATOM 1389 O O . LEU A 1 172 ? 5.410 4.866 14.906 1.00 93.25 172 LEU A O 1
ATOM 1393 N N . ARG A 1 173 ? 3.367 3.927 15.041 1.00 92.69 173 ARG A N 1
ATOM 1394 C CA . ARG A 1 173 ? 2.633 5.188 14.857 1.00 92.69 173 ARG A CA 1
ATOM 1395 C C . ARG A 1 173 ? 3.040 6.221 15.899 1.00 92.69 173 ARG A C 1
ATOM 1397 O O . ARG A 1 173 ? 3.302 7.365 15.544 1.00 92.69 173 ARG A O 1
ATOM 1404 N N . ASN A 1 174 ? 3.132 5.838 17.171 1.00 88.88 174 ASN A N 1
ATOM 1405 C CA . ASN A 1 174 ? 3.532 6.756 18.236 1.00 88.88 174 ASN A CA 1
ATOM 1406 C C . ASN A 1 174 ? 4.970 7.253 18.063 1.00 88.88 174 ASN A C 1
ATOM 1408 O O . ASN A 1 174 ? 5.251 8.423 18.316 1.00 88.88 174 ASN A O 1
ATOM 1412 N N . ARG A 1 175 ? 5.886 6.396 17.601 1.00 88.25 175 ARG A N 1
ATOM 1413 C CA . ARG A 1 175 ? 7.271 6.791 17.310 1.00 88.25 175 ARG A CA 1
ATOM 1414 C C . ARG A 1 175 ? 7.361 7.752 16.125 1.00 88.25 175 ARG A C 1
ATOM 1416 O O . ARG A 1 175 ? 8.113 8.720 16.217 1.00 88.25 175 ARG A O 1
ATOM 1423 N N . VAL A 1 176 ? 6.585 7.517 15.065 1.00 86.88 176 VAL A N 1
ATOM 1424 C CA . VAL A 1 176 ? 6.492 8.415 13.902 1.00 86.88 176 VAL A CA 1
ATOM 1425 C C . VAL A 1 176 ? 5.895 9.758 14.317 1.00 86.88 176 VAL A C 1
ATOM 1427 O O . VAL A 1 176 ? 6.530 10.788 14.128 1.00 86.88 176 VAL A O 1
ATOM 1430 N N . TRP A 1 177 ? 4.726 9.743 14.957 1.00 78.00 177 TRP A N 1
ATOM 1431 C CA . TRP A 1 177 ? 3.948 10.945 15.259 1.00 78.00 177 TRP A CA 1
ATOM 1432 C C . TRP A 1 177 ? 4.551 11.815 16.369 1.00 78.00 177 TRP A C 1
ATOM 1434 O O . TRP A 1 177 ? 4.576 13.035 16.252 1.00 78.00 177 TRP A O 1
ATOM 1444 N N . HIS A 1 178 ? 5.026 11.212 17.465 1.00 72.12 178 HIS A N 1
ATOM 1445 C CA . HIS A 1 178 ? 5.472 11.981 18.634 1.00 72.12 178 HIS A CA 1
ATOM 1446 C C . HIS A 1 178 ? 6.964 12.288 18.643 1.00 72.12 178 HIS A C 1
ATOM 1448 O O . HIS A 1 178 ? 7.382 13.215 19.331 1.00 72.12 178 HIS A O 1
ATOM 1454 N N . ARG A 1 179 ? 7.778 11.480 17.957 1.00 64.38 179 ARG A N 1
ATOM 1455 C CA . ARG A 1 179 ? 9.235 11.640 17.981 1.00 64.38 179 ARG A CA 1
ATOM 1456 C C . ARG A 1 179 ? 9.802 11.950 16.599 1.00 64.38 179 ARG A C 1
ATOM 1458 O O . ARG A 1 179 ? 10.771 12.685 16.532 1.00 64.38 179 ARG A O 1
ATOM 1465 N N . GLY A 1 180 ? 9.232 11.420 15.515 1.00 68.19 180 GLY A N 1
ATOM 1466 C CA .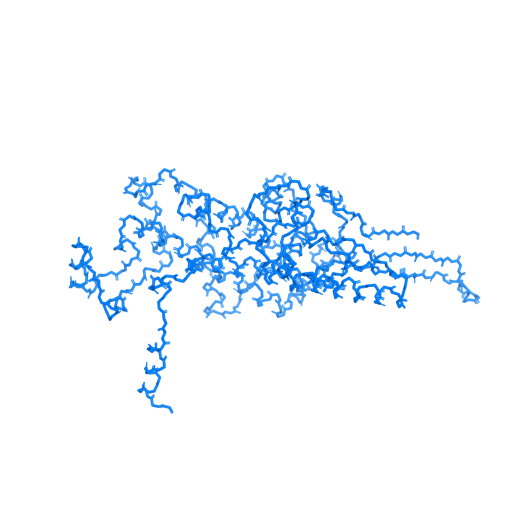 GLY A 1 180 ? 9.798 11.567 14.166 1.00 68.19 180 GLY A CA 1
ATOM 1467 C C . GLY A 1 180 ? 11.158 10.872 13.992 1.00 68.19 180 GLY A C 1
ATOM 1468 O O . GLY A 1 180 ? 11.866 11.134 13.030 1.00 68.19 180 GLY A O 1
ATOM 1469 N N . LEU A 1 181 ? 11.544 9.997 14.931 1.00 69.94 181 LEU A N 1
ATOM 1470 C CA . LEU A 1 181 ? 12.908 9.457 15.057 1.00 69.94 181 LEU A CA 1
ATOM 1471 C C . LEU A 1 181 ? 13.054 8.009 14.574 1.00 69.94 181 LEU A C 1
ATOM 1473 O O . LEU A 1 181 ? 14.080 7.383 14.834 1.00 69.94 181 LEU A O 1
ATOM 1477 N N . TYR A 1 182 ? 12.022 7.410 13.975 1.00 85.12 182 TYR A N 1
ATOM 1478 C CA . TYR A 1 182 ? 12.100 5.999 13.608 1.00 85.12 182 TYR A CA 1
ATOM 1479 C C . TYR A 1 182 ? 11.337 5.647 12.344 1.00 85.12 182 TYR A C 1
ATOM 1481 O O . TYR A 1 182 ? 10.119 5.810 12.266 1.00 85.12 182 TYR A O 1
ATOM 1489 N N . VAL A 1 183 ? 12.082 5.078 11.404 1.00 90.75 183 VAL A N 1
ATOM 1490 C CA . VAL A 1 183 ? 11.606 4.585 10.121 1.00 90.75 183 VAL A CA 1
ATOM 1491 C C . VAL A 1 183 ? 12.118 3.158 9.955 1.00 90.75 183 VAL A C 1
ATOM 1493 O O . VAL A 1 183 ? 13.295 2.890 10.198 1.00 90.75 183 VAL A O 1
ATOM 1496 N N . LEU A 1 184 ? 11.231 2.230 9.590 1.00 93.56 184 LEU A N 1
ATOM 1497 C CA . LEU A 1 184 ? 11.645 0.864 9.269 1.00 93.56 184 LEU A CA 1
ATOM 1498 C C . LEU A 1 184 ? 12.404 0.854 7.944 1.00 93.56 184 LEU A C 1
ATOM 1500 O O . LEU A 1 184 ? 12.013 1.547 7.003 1.00 93.56 184 LEU A O 1
ATOM 1504 N N . LYS A 1 185 ? 13.440 0.016 7.853 1.00 93.44 185 LYS A N 1
ATOM 1505 C CA . LYS A 1 185 ? 14.078 -0.305 6.570 1.00 93.44 185 LYS A CA 1
ATOM 1506 C C . LYS A 1 185 ? 13.049 -0.916 5.613 1.00 93.44 185 LYS A C 1
ATOM 1508 O O . LYS A 1 185 ? 12.091 -1.541 6.067 1.00 93.44 185 LYS A O 1
ATOM 1513 N N . TYR A 1 186 ? 13.277 -0.776 4.313 1.00 94.00 186 TYR A N 1
ATOM 1514 C CA . TYR A 1 186 ? 12.371 -1.234 3.257 1.00 94.00 186 TYR A CA 1
ATOM 1515 C C . TYR A 1 186 ? 11.926 -2.693 3.439 1.00 94.00 186 TYR A C 1
ATOM 1517 O O . TYR A 1 186 ? 10.731 -2.973 3.510 1.00 94.00 186 TYR A O 1
ATOM 1525 N N . THR A 1 187 ? 12.881 -3.610 3.608 1.00 93.44 187 THR A N 1
ATOM 1526 C CA . THR A 1 187 ? 12.614 -5.047 3.789 1.00 93.44 187 THR A CA 1
ATOM 1527 C C . THR A 1 187 ? 11.843 -5.338 5.079 1.00 93.44 187 THR A C 1
ATOM 1529 O O . THR A 1 187 ? 10.901 -6.124 5.081 1.00 93.44 187 THR A O 1
ATOM 1532 N N . ALA A 1 188 ? 12.171 -4.639 6.171 1.00 95.38 188 ALA A N 1
ATOM 1533 C CA . ALA A 1 188 ? 11.467 -4.775 7.444 1.00 95.38 188 ALA A CA 1
ATOM 1534 C C . ALA A 1 188 ? 10.019 -4.261 7.367 1.00 95.38 188 ALA A C 1
ATOM 1536 O O . ALA A 1 188 ? 9.124 -4.844 7.979 1.00 95.38 188 ALA A O 1
ATOM 1537 N N . LEU A 1 189 ? 9.773 -3.184 6.611 1.00 97.44 189 LEU A N 1
ATOM 1538 C CA . LEU A 1 189 ? 8.421 -2.707 6.329 1.00 97.44 189 LEU A CA 1
ATOM 1539 C C . LEU A 1 189 ? 7.637 -3.737 5.510 1.00 97.44 189 LEU A C 1
ATOM 1541 O O . LEU A 1 189 ? 6.471 -3.983 5.815 1.00 97.44 189 LEU A O 1
ATOM 1545 N N . ASP A 1 190 ? 8.266 -4.343 4.504 1.00 97.25 190 ASP A N 1
ATOM 1546 C CA . ASP A 1 190 ? 7.643 -5.374 3.676 1.00 97.25 190 ASP A CA 1
ATOM 1547 C C . ASP A 1 190 ? 7.265 -6.611 4.470 1.00 97.25 190 ASP A C 1
ATOM 1549 O O . ASP A 1 190 ? 6.121 -7.053 4.387 1.00 97.25 190 ASP A O 1
ATOM 1553 N N . GLU A 1 191 ? 8.165 -7.116 5.308 1.00 97.06 191 GLU A N 1
ATOM 1554 C CA . GLU A 1 191 ? 7.846 -8.218 6.208 1.00 97.06 191 GLU A CA 1
ATOM 1555 C C . GLU A 1 191 ? 6.727 -7.846 7.182 1.00 97.06 191 GLU A C 1
ATOM 1557 O O . GLU A 1 191 ? 5.789 -8.621 7.369 1.00 97.06 191 GLU A O 1
ATOM 1562 N N . PHE A 1 192 ? 6.773 -6.653 7.783 1.00 98.31 192 PHE A N 1
ATOM 1563 C CA . PHE A 1 192 ? 5.748 -6.237 8.736 1.00 98.31 192 PHE A CA 1
ATOM 1564 C C . PHE A 1 192 ? 4.361 -6.123 8.084 1.00 98.31 192 PHE A C 1
ATOM 1566 O O . PHE A 1 192 ? 3.370 -6.650 8.601 1.00 98.31 192 PHE A O 1
ATOM 1573 N N . VAL A 1 193 ? 4.283 -5.469 6.925 1.00 98.44 193 VAL A N 1
ATOM 1574 C CA . VAL A 1 193 ? 3.025 -5.251 6.207 1.00 98.44 193 VAL A CA 1
ATOM 1575 C C . VAL A 1 193 ? 2.536 -6.545 5.558 1.00 98.44 193 VAL A C 1
ATOM 1577 O O . VAL A 1 193 ? 1.388 -6.932 5.766 1.00 98.44 193 VAL A O 1
ATOM 1580 N N . GLY A 1 194 ? 3.387 -7.230 4.800 1.00 97.50 194 GLY A N 1
ATOM 1581 C CA . GLY A 1 194 ? 3.024 -8.406 4.019 1.00 97.50 194 GLY A CA 1
ATOM 1582 C C . GLY A 1 194 ? 2.728 -9.645 4.863 1.00 97.50 194 GLY A C 1
ATOM 1583 O O . GLY A 1 194 ? 1.757 -10.345 4.577 1.00 97.50 194 GLY A O 1
ATOM 1584 N N . ARG A 1 195 ? 3.497 -9.888 5.936 1.00 96.38 195 ARG A N 1
ATOM 1585 C CA . ARG A 1 195 ? 3.305 -11.061 6.808 1.00 96.38 195 ARG A CA 1
ATOM 1586 C C . ARG A 1 195 ? 2.219 -10.865 7.864 1.00 96.38 195 ARG A C 1
ATOM 1588 O O . ARG A 1 195 ? 1.601 -11.848 8.260 1.00 96.38 195 ARG A O 1
ATOM 1595 N N . TYR A 1 196 ? 1.964 -9.633 8.319 1.00 97.56 196 TYR A N 1
ATOM 1596 C CA . TYR A 1 196 ? 1.043 -9.400 9.441 1.00 97.56 196 TYR A CA 1
ATOM 1597 C C . TYR A 1 196 ? -0.123 -8.461 9.117 1.00 97.56 196 TYR A C 1
ATOM 1599 O O . TYR A 1 196 ? -1.275 -8.822 9.362 1.00 97.56 196 TYR A O 1
ATOM 1607 N N . LEU A 1 197 ? 0.127 -7.273 8.554 1.00 98.19 197 LEU A N 1
ATOM 1608 C CA . LEU A 1 197 ? -0.945 -6.284 8.365 1.00 98.19 197 LEU A CA 1
ATOM 1609 C C . LEU A 1 197 ? -1.902 -6.635 7.219 1.00 98.19 197 LEU A C 1
ATOM 1611 O O . LEU A 1 197 ? -3.114 -6.519 7.391 1.00 98.19 197 LEU A O 1
ATOM 1615 N N . 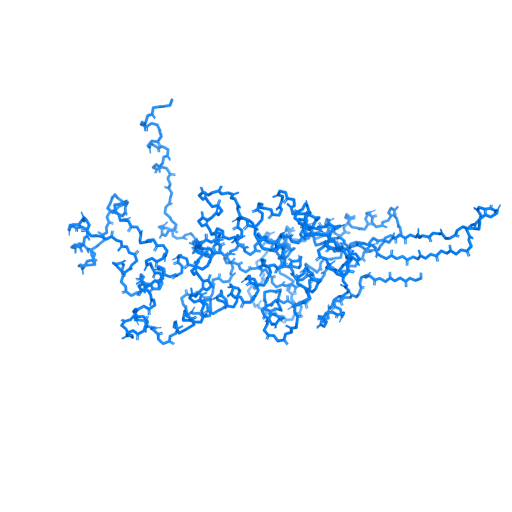LEU A 1 198 ? -1.406 -7.079 6.061 1.00 97.94 198 LEU A N 1
ATOM 1616 C CA . LEU A 1 198 ? -2.267 -7.467 4.939 1.00 97.94 198 LEU A CA 1
ATOM 1617 C C . LEU A 1 198 ? -3.127 -8.700 5.261 1.00 97.94 198 LEU A C 1
ATOM 1619 O O . LEU A 1 198 ? -4.328 -8.652 4.983 1.00 97.94 198 LEU A O 1
ATOM 1623 N N . PRO A 1 199 ? -2.607 -9.768 5.899 1.00 97.19 199 PRO A N 1
ATOM 1624 C CA . PRO A 1 199 ? -3.450 -10.869 6.364 1.00 97.19 199 PRO A CA 1
ATOM 1625 C C . PRO A 1 199 ? -4.530 -10.415 7.355 1.00 97.19 199 PRO A C 1
ATOM 1627 O O . PRO A 1 199 ? -5.693 -10.796 7.200 1.00 97.19 199 PRO A O 1
ATOM 1630 N N . TYR A 1 200 ? -4.193 -9.523 8.298 1.00 97.25 200 TYR A N 1
ATOM 1631 C CA . TYR A 1 200 ? -5.167 -8.896 9.198 1.00 97.25 200 TYR A CA 1
ATOM 1632 C C . TYR A 1 200 ? -6.255 -8.117 8.439 1.00 97.25 200 TYR A C 1
ATOM 1634 O O . TYR A 1 200 ? -7.445 -8.263 8.733 1.00 97.25 200 TYR A O 1
ATOM 1642 N N . VAL A 1 201 ? -5.874 -7.315 7.440 1.00 97.00 201 VAL A N 1
ATOM 1643 C CA . VAL A 1 201 ? -6.810 -6.575 6.578 1.00 97.00 201 VAL A CA 1
ATOM 1644 C C . VAL A 1 201 ? -7.752 -7.542 5.864 1.00 97.00 201 VAL A C 1
ATOM 1646 O O . VAL A 1 201 ? -8.969 -7.366 5.915 1.00 97.00 201 VAL A O 1
ATOM 1649 N N . VAL A 1 202 ? -7.216 -8.595 5.243 1.00 95.38 202 VAL A N 1
ATOM 1650 C CA . VAL A 1 202 ? -8.012 -9.609 4.536 1.00 95.38 202 VAL A CA 1
ATOM 1651 C C . VAL A 1 202 ? -8.976 -10.318 5.492 1.00 95.38 202 VAL A C 1
ATOM 1653 O O . VAL A 1 202 ? -10.134 -10.534 5.136 1.00 95.38 202 VAL A O 1
ATOM 1656 N N . ALA A 1 203 ? -8.539 -10.663 6.705 1.00 94.56 203 ALA A N 1
ATOM 1657 C CA . ALA A 1 203 ? -9.395 -11.278 7.718 1.00 94.56 203 ALA A CA 1
ATOM 1658 C C . ALA A 1 203 ? -10.516 -10.329 8.177 1.00 94.56 203 ALA A C 1
ATOM 1660 O O . ALA A 1 203 ? -11.681 -10.726 8.233 1.00 94.56 203 ALA A O 1
ATOM 1661 N N . THR A 1 204 ? -10.184 -9.057 8.409 1.00 93.88 204 THR A N 1
ATOM 1662 C CA . THR A 1 204 ? -11.133 -8.012 8.815 1.00 93.88 204 THR A CA 1
ATOM 1663 C C . THR A 1 204 ? -12.205 -7.787 7.751 1.00 93.88 204 THR A C 1
ATOM 1665 O O . THR A 1 204 ? -13.394 -7.785 8.061 1.00 93.88 204 THR A O 1
ATOM 1668 N N . LEU A 1 205 ? -11.812 -7.660 6.483 1.00 93.12 205 LEU A N 1
ATOM 1669 C CA . LEU A 1 205 ? -12.726 -7.372 5.374 1.00 93.12 205 LEU A CA 1
ATOM 1670 C C . LEU A 1 205 ? -13.606 -8.564 4.970 1.00 93.12 205 LEU A C 1
ATOM 1672 O O . LEU A 1 205 ? -14.662 -8.369 4.375 1.00 93.12 205 LEU A O 1
ATOM 1676 N N . LYS A 1 206 ? -13.221 -9.797 5.328 1.00 91.88 206 LYS A N 1
ATOM 1677 C CA . LYS A 1 206 ? -14.099 -10.976 5.209 1.00 91.88 206 LYS A CA 1
ATOM 1678 C C . LYS A 1 206 ? -15.281 -10.927 6.183 1.00 91.88 206 LYS A C 1
ATOM 1680 O O . LYS A 1 206 ? -16.253 -11.663 5.994 1.00 91.88 206 LYS A O 1
ATOM 1685 N N . HIS A 1 207 ? -15.223 -10.094 7.225 1.00 89.88 207 HIS A N 1
ATOM 1686 C CA . HIS A 1 207 ? -16.323 -9.953 8.168 1.00 89.88 207 HIS A CA 1
ATOM 1687 C C . HIS A 1 207 ? -17.563 -9.350 7.472 1.00 89.88 207 HIS A C 1
ATOM 1689 O O . HIS A 1 207 ? -17.431 -8.365 6.745 1.00 89.88 207 HIS A O 1
ATOM 1695 N N . PRO A 1 208 ? -18.792 -9.856 7.725 1.00 87.50 208 PRO A N 1
ATOM 1696 C CA . PRO A 1 208 ? -20.008 -9.402 7.034 1.00 87.50 208 PRO A CA 1
ATOM 1697 C C . PRO A 1 208 ? -20.288 -7.894 7.086 1.00 87.50 208 PRO A C 1
ATOM 1699 O O . PRO A 1 208 ? -20.992 -7.384 6.223 1.00 87.50 208 PRO A O 1
ATOM 1702 N N . MET A 1 209 ? -19.731 -7.194 8.078 1.00 84.56 209 MET A N 1
ATOM 1703 C CA . MET A 1 209 ? -19.830 -5.737 8.241 1.00 84.56 209 MET A CA 1
ATOM 1704 C C . MET A 1 209 ? -19.236 -4.947 7.062 1.00 84.56 209 MET A C 1
ATOM 1706 O O . MET A 1 209 ? -19.670 -3.830 6.819 1.00 84.56 209 MET A O 1
ATOM 1710 N N . PHE A 1 210 ? -18.268 -5.513 6.337 1.00 86.50 210 PHE A N 1
ATOM 1711 C CA . PHE A 1 210 ? -17.553 -4.825 5.252 1.00 86.50 210 PHE A CA 1
ATOM 1712 C C . PHE A 1 210 ? -17.896 -5.372 3.858 1.00 86.50 210 PHE A C 1
ATOM 1714 O O . PHE A 1 210 ? -17.224 -5.059 2.876 1.00 86.50 210 PHE A O 1
ATOM 1721 N N . ARG A 1 211 ? -18.930 -6.214 3.751 1.00 85.38 211 ARG A N 1
ATOM 1722 C CA . ARG A 1 211 ? -19.322 -6.833 2.480 1.00 85.38 211 ARG A CA 1
ATOM 1723 C C . ARG A 1 211 ? -19.865 -5.780 1.510 1.00 85.38 211 ARG A C 1
ATOM 1725 O O . ARG A 1 211 ? -20.815 -5.084 1.847 1.00 85.38 211 ARG A O 1
ATOM 1732 N N . GLY A 1 212 ? -19.344 -5.745 0.282 1.00 84.00 212 GLY A N 1
ATOM 1733 C CA . GLY A 1 212 ? -19.808 -4.820 -0.762 1.00 84.00 212 GLY A CA 1
ATOM 1734 C C . GLY A 1 212 ? -19.139 -3.443 -0.726 1.00 84.00 212 GLY A C 1
ATOM 1735 O O . GLY A 1 212 ? -19.470 -2.578 -1.534 1.00 84.00 212 GLY A O 1
ATOM 1736 N N . GLU A 1 213 ? -18.195 -3.236 0.191 1.00 86.38 213 GLU A N 1
ATOM 1737 C CA . GLU A 1 213 ? -17.492 -1.970 0.383 1.00 86.38 213 GLU A CA 1
ATOM 1738 C C . GLU A 1 213 ? -16.141 -1.920 -0.366 1.00 86.38 213 GLU A C 1
ATOM 1740 O O . GLU A 1 213 ? -15.304 -1.048 -0.127 1.00 86.38 213 GLU A O 1
ATOM 1745 N N . GLU A 1 214 ? -15.893 -2.852 -1.295 1.00 87.06 214 GLU A N 1
ATOM 1746 C CA . GLU A 1 214 ? -14.625 -2.963 -2.029 1.00 87.06 214 GLU A CA 1
ATOM 1747 C C . GLU A 1 214 ? -14.294 -1.701 -2.829 1.00 87.06 214 GLU A C 1
ATOM 1749 O O . GLU A 1 214 ? -13.126 -1.344 -2.955 1.00 87.06 214 GLU A O 1
ATOM 1754 N N . VAL A 1 215 ? -15.309 -0.979 -3.312 1.00 84.50 215 VAL A N 1
ATOM 1755 C CA . VAL A 1 215 ? -15.144 0.269 -4.078 1.00 84.50 215 VAL A CA 1
ATOM 1756 C C . VAL A 1 215 ? -14.444 1.367 -3.263 1.00 84.50 215 VAL A C 1
ATOM 1758 O O . VAL A 1 215 ? -13.781 2.233 -3.838 1.00 84.50 215 VAL A O 1
ATOM 1761 N N . ASN A 1 216 ? -14.556 1.326 -1.932 1.00 86.38 216 ASN A N 1
ATOM 1762 C CA . ASN A 1 216 ? -14.017 2.358 -1.051 1.00 86.38 216 ASN A CA 1
ATOM 1763 C C . ASN A 1 216 ? -12.514 2.206 -0.791 1.00 86.38 216 ASN A C 1
ATOM 1765 O O . ASN A 1 216 ? -11.834 3.209 -0.563 1.00 86.38 216 ASN A O 1
ATOM 1769 N N . TRP A 1 217 ? -11.975 0.987 -0.882 1.00 91.75 217 TRP A N 1
ATOM 1770 C CA . TRP A 1 217 ? -10.576 0.715 -0.540 1.00 91.75 217 TRP A CA 1
ATOM 1771 C C . TRP A 1 217 ? -9.783 -0.016 -1.622 1.00 91.75 217 TRP A C 1
ATOM 1773 O O . TRP A 1 217 ? -8.590 0.251 -1.772 1.00 91.75 217 TRP A O 1
ATOM 1783 N N . LYS A 1 218 ? -10.405 -0.918 -2.387 1.00 91.44 218 LYS A N 1
ATOM 1784 C CA . LYS A 1 218 ? -9.710 -1.786 -3.339 1.00 91.44 218 LYS A CA 1
ATOM 1785 C C . LYS A 1 218 ? -9.506 -1.068 -4.670 1.00 91.44 218 LYS A C 1
ATOM 1787 O O . LYS A 1 218 ? -10.393 -0.379 -5.176 1.00 91.44 218 LYS A O 1
ATOM 1792 N N . TYR A 1 219 ? -8.330 -1.244 -5.264 1.00 92.00 219 TYR A N 1
ATOM 1793 C CA . TYR A 1 219 ? -8.108 -0.877 -6.660 1.00 92.00 219 TYR A CA 1
ATOM 1794 C C . TYR A 1 219 ? -8.970 -1.736 -7.600 1.00 92.00 219 TYR A C 1
ATOM 1796 O O . TYR A 1 219 ? -9.503 -2.787 -7.236 1.00 92.00 219 TYR A O 1
ATOM 1804 N N . ARG A 1 220 ? -9.108 -1.286 -8.848 1.00 86.69 220 ARG A N 1
ATOM 1805 C CA . ARG A 1 220 ? -9.822 -2.040 -9.889 1.00 86.69 220 ARG A CA 1
ATOM 1806 C C . ARG A 1 220 ? -9.025 -3.274 -10.285 1.00 86.69 220 ARG A C 1
ATOM 1808 O O . ARG A 1 220 ? -7.803 -3.221 -10.285 1.00 86.69 220 ARG A O 1
ATOM 1815 N N . SER A 1 221 ? -9.709 -4.341 -10.693 1.00 90.62 221 SER A N 1
ATOM 1816 C CA . SER A 1 221 ? -9.052 -5.533 -11.238 1.00 90.62 221 SER A CA 1
ATOM 1817 C C . SER A 1 221 ? -8.107 -5.173 -12.384 1.00 90.62 221 SER A C 1
ATOM 1819 O O . SER A 1 221 ? -8.479 -4.421 -13.289 1.00 90.62 221 SER A O 1
ATOM 1821 N N . LEU A 1 222 ? -6.894 -5.717 -12.320 1.00 92.75 222 LEU A N 1
ATOM 1822 C CA . LEU A 1 222 ? -5.838 -5.479 -13.293 1.00 92.75 222 LEU A CA 1
ATOM 1823 C C . LEU A 1 222 ? -6.130 -6.241 -14.591 1.00 92.75 222 LEU A C 1
ATOM 1825 O O . LEU A 1 222 ? -6.822 -7.262 -14.577 1.00 92.75 222 LEU A O 1
ATOM 1829 N N . ALA A 1 223 ? -5.588 -5.765 -15.713 1.00 92.12 223 ALA A N 1
ATOM 1830 C CA . ALA A 1 223 ? -5.789 -6.396 -17.020 1.00 92.12 223 ALA A CA 1
ATOM 1831 C C . ALA A 1 223 ? -5.232 -7.831 -17.083 1.00 92.12 223 ALA A C 1
ATOM 1833 O O . ALA A 1 223 ? -5.873 -8.704 -17.665 1.00 92.12 223 ALA A O 1
ATOM 1834 N N . CYS A 1 224 ? -4.104 -8.090 -16.417 1.00 91.69 224 CYS A N 1
ATOM 1835 C CA . CYS A 1 224 ? -3.514 -9.426 -16.269 1.00 91.69 224 CYS A CA 1
ATOM 1836 C C . CYS A 1 224 ? -4.290 -10.355 -15.316 1.00 91.69 224 CYS A C 1
ATOM 1838 O O . CYS A 1 224 ? -4.055 -11.557 -15.309 1.00 91.69 224 CYS A O 1
ATOM 1840 N N . GLY A 1 225 ? -5.229 -9.831 -14.519 1.00 91.75 225 GLY A N 1
ATOM 1841 C CA . GLY A 1 225 ? -6.014 -10.612 -13.557 1.00 91.75 225 GLY A CA 1
ATOM 1842 C C . GLY A 1 225 ? -5.332 -10.879 -12.211 1.00 91.75 225 GLY A C 1
ATOM 1843 O O . GLY A 1 225 ? -6.016 -11.316 -11.287 1.00 91.75 225 GLY A O 1
ATOM 1844 N N . THR A 1 226 ? -4.042 -10.569 -12.066 1.00 94.19 226 THR A N 1
ATOM 1845 C CA . THR A 1 226 ? -3.305 -10.682 -10.800 1.00 94.19 226 THR A CA 1
ATOM 1846 C C . THR A 1 226 ? -3.852 -9.708 -9.753 1.00 94.19 226 THR A C 1
ATOM 1848 O O . THR A 1 226 ? -4.141 -8.549 -10.060 1.00 94.19 226 THR A O 1
ATOM 1851 N N . ASP A 1 227 ? -3.977 -10.166 -8.504 1.00 95.50 227 ASP A N 1
ATOM 1852 C CA . ASP A 1 227 ? -4.338 -9.334 -7.352 1.00 95.50 227 ASP A CA 1
ATOM 1853 C C . ASP A 1 227 ? -3.095 -9.107 -6.469 1.00 95.50 227 ASP A C 1
ATOM 1855 O O . ASP A 1 227 ? -2.755 -9.993 -5.682 1.00 95.50 227 ASP A O 1
ATOM 1859 N N . PRO A 1 228 ? -2.418 -7.942 -6.575 1.00 97.00 228 PRO A N 1
ATOM 1860 C CA . PRO A 1 228 ? -1.202 -7.640 -5.821 1.00 97.00 228 PRO A CA 1
ATOM 1861 C C . PRO A 1 228 ? -1.264 -7.959 -4.325 1.00 97.00 228 PRO A C 1
ATOM 1863 O O . PRO A 1 228 ? -0.340 -8.561 -3.791 1.00 97.00 228 PRO A O 1
ATOM 1866 N N . ILE A 1 229 ? -2.359 -7.611 -3.640 1.00 97.56 229 ILE A N 1
ATOM 1867 C CA . ILE A 1 229 ? -2.517 -7.893 -2.205 1.00 97.56 229 ILE A CA 1
ATOM 1868 C C . ILE A 1 229 ? -2.522 -9.400 -1.944 1.00 97.56 229 ILE A C 1
ATOM 1870 O O . ILE A 1 229 ? -1.872 -9.862 -1.009 1.00 97.56 229 ILE A O 1
ATOM 1874 N N . ALA A 1 230 ? -3.263 -10.164 -2.750 1.00 96.50 230 ALA A N 1
ATOM 1875 C CA . ALA A 1 230 ? -3.375 -11.605 -2.564 1.00 96.50 230 ALA A CA 1
ATOM 1876 C C . ALA A 1 230 ? -2.036 -12.310 -2.822 1.00 96.50 230 ALA A C 1
ATOM 1878 O O . ALA A 1 230 ? -1.657 -13.180 -2.041 1.00 96.50 230 ALA A O 1
ATOM 1879 N N . GLU A 1 231 ? -1.307 -11.898 -3.861 1.00 97.44 231 GLU A N 1
ATOM 1880 C CA . GLU A 1 231 ? 0.014 -12.452 -4.176 1.00 97.44 231 GLU A CA 1
ATOM 1881 C C . GLU A 1 231 ? 1.064 -12.097 -3.117 1.00 97.44 231 GLU A C 1
ATOM 1883 O O . GLU A 1 231 ? 1.835 -12.969 -2.728 1.00 97.44 231 GLU A O 1
ATOM 1888 N N . ILE A 1 232 ? 1.062 -10.871 -2.573 1.00 98.12 232 ILE A N 1
ATOM 1889 C CA . ILE A 1 232 ? 1.971 -10.499 -1.472 1.00 98.12 232 ILE A CA 1
ATOM 1890 C C . ILE A 1 232 ? 1.679 -11.354 -0.232 1.00 98.12 232 ILE A C 1
ATOM 1892 O O . ILE A 1 232 ? 2.597 -11.913 0.363 1.00 98.12 232 ILE A O 1
ATOM 1896 N N . VAL A 1 233 ? 0.404 -11.501 0.147 1.00 97.69 233 VAL A N 1
ATOM 1897 C CA . VAL A 1 233 ? 0.010 -12.336 1.296 1.00 97.69 233 VAL A CA 1
ATOM 1898 C C . VAL A 1 233 ? 0.425 -13.793 1.094 1.00 97.69 233 VAL A C 1
ATOM 1900 O O . VAL A 1 233 ? 0.927 -14.418 2.025 1.00 97.69 233 VAL A O 1
ATOM 1903 N N . LYS A 1 234 ? 0.227 -14.337 -0.111 1.00 97.12 234 LYS A N 1
ATOM 1904 C CA . LYS A 1 234 ? 0.638 -15.700 -0.460 1.00 97.12 234 LYS A CA 1
ATOM 1905 C C . LYS A 1 234 ? 2.156 -15.861 -0.366 1.00 97.12 234 LYS A C 1
ATOM 1907 O O . LYS A 1 234 ? 2.622 -16.795 0.277 1.00 97.12 234 LYS A O 1
ATOM 1912 N N . HIS A 1 235 ? 2.913 -14.925 -0.933 1.00 97.38 235 HIS A N 1
ATOM 1913 C CA . HIS A 1 235 ? 4.372 -14.943 -0.912 1.00 97.38 235 HIS A CA 1
ATOM 1914 C C . HIS A 1 235 ? 4.922 -14.985 0.522 1.00 97.38 235 HIS A C 1
ATOM 1916 O O . HIS A 1 235 ? 5.703 -15.867 0.852 1.00 97.38 235 HIS A O 1
ATOM 1922 N N . PHE A 1 236 ? 4.441 -14.120 1.421 1.00 97.06 236 PHE A N 1
ATOM 1923 C CA . PHE A 1 236 ? 4.906 -14.116 2.817 1.00 97.06 236 PHE A CA 1
ATOM 1924 C C . PHE A 1 236 ? 4.461 -15.318 3.655 1.00 97.06 236 PHE A C 1
ATOM 1926 O O . PHE A 1 236 ? 4.993 -15.520 4.752 1.00 97.06 236 PHE A O 1
ATOM 1933 N N . LYS A 1 237 ? 3.473 -16.076 3.175 1.00 95.12 237 LYS A N 1
ATOM 1934 C CA . LYS A 1 237 ? 2.954 -17.265 3.845 1.00 95.12 237 LYS A CA 1
ATOM 1935 C C . LYS A 1 237 ? 3.676 -18.537 3.401 1.00 95.12 237 LYS A C 1
ATOM 1937 O O . LYS A 1 237 ? 3.992 -19.369 4.247 1.00 95.12 237 LYS A O 1
ATOM 1942 N N . ASP A 1 238 ? 3.899 -18.678 2.097 1.00 94.44 238 ASP A N 1
ATOM 1943 C CA . ASP A 1 238 ? 4.269 -19.953 1.479 1.00 94.44 238 ASP A CA 1
ATOM 1944 C C . ASP A 1 238 ? 5.697 -19.951 0.896 1.00 94.44 238 ASP A C 1
ATOM 1946 O O . ASP A 1 238 ? 6.212 -21.008 0.536 1.00 94.44 238 ASP A O 1
ATOM 1950 N N . GLU A 1 239 ? 6.351 -18.790 0.796 1.00 94.44 239 GLU A N 1
ATOM 1951 C CA . GLU A 1 239 ? 7.634 -18.624 0.107 1.00 94.44 239 GLU A CA 1
ATOM 1952 C C . GLU A 1 239 ? 8.672 -17.893 0.980 1.00 94.44 239 GLU A C 1
ATOM 1954 O O . GLU A 1 239 ? 8.359 -17.243 1.982 1.00 94.44 239 GLU A O 1
ATOM 1959 N N . VAL A 1 240 ? 9.947 -18.004 0.595 1.00 93.81 240 VAL A N 1
ATOM 1960 C CA . VAL A 1 240 ? 11.025 -17.182 1.162 1.00 93.81 240 VAL A CA 1
ATOM 1961 C C . VAL A 1 240 ? 10.914 -15.775 0.583 1.00 93.81 240 VAL A C 1
ATOM 1963 O O . VAL A 1 240 ? 10.656 -15.628 -0.608 1.00 93.81 240 VAL A O 1
ATOM 1966 N N . TYR A 1 241 ? 11.119 -14.756 1.422 1.00 94.44 241 TYR A N 1
ATOM 1967 C CA . TYR A 1 241 ? 11.044 -13.356 1.009 1.00 94.44 241 TYR A CA 1
ATOM 1968 C C . TYR A 1 241 ? 11.970 -13.057 -0.181 1.00 94.44 241 TYR A C 1
ATOM 1970 O O . TYR A 1 241 ? 13.181 -13.255 -0.095 1.00 94.44 241 TYR A O 1
ATOM 1978 N N . ASP A 1 242 ? 11.383 -12.532 -1.256 1.00 94.31 242 ASP A N 1
ATOM 1979 C CA . ASP A 1 242 ? 12.060 -12.045 -2.455 1.00 94.31 242 ASP A CA 1
ATOM 1980 C C . ASP A 1 242 ? 11.739 -10.554 -2.636 1.00 94.31 242 ASP A C 1
ATOM 1982 O O . ASP A 1 242 ? 10.597 -10.158 -2.901 1.00 94.31 242 ASP A O 1
ATOM 1986 N N . LEU A 1 243 ? 12.775 -9.722 -2.488 1.00 93.62 243 LEU A N 1
ATOM 1987 C CA . LEU A 1 243 ? 12.690 -8.266 -2.610 1.00 93.62 243 LEU A CA 1
ATOM 1988 C C . LEU A 1 243 ? 12.100 -7.840 -3.960 1.00 93.62 243 LEU A C 1
ATOM 1990 O O . LEU A 1 243 ? 11.247 -6.955 -4.009 1.00 93.62 243 LEU A O 1
ATOM 1994 N N . GLY A 1 244 ? 12.546 -8.463 -5.049 1.00 94.06 244 GLY A N 1
ATOM 1995 C CA . GLY A 1 244 ? 12.131 -8.105 -6.398 1.00 94.06 244 GLY A CA 1
ATOM 1996 C C . GLY A 1 244 ? 10.686 -8.513 -6.686 1.00 94.06 244 GLY A C 1
ATOM 1997 O O . GLY A 1 244 ? 9.934 -7.728 -7.264 1.00 94.06 244 GLY A O 1
ATOM 1998 N N . LYS A 1 245 ? 10.245 -9.679 -6.194 1.00 95.94 245 LYS A N 1
ATOM 1999 C CA . LYS A 1 245 ? 8.845 -10.118 -6.308 1.00 95.94 245 LYS A CA 1
ATOM 2000 C C . LYS A 1 245 ? 7.903 -9.149 -5.603 1.00 95.94 245 LYS A C 1
ATOM 2002 O O . LYS A 1 245 ? 6.886 -8.738 -6.165 1.00 95.94 245 LYS A O 1
ATOM 2007 N N . VAL A 1 246 ? 8.236 -8.765 -4.371 1.00 96.81 246 VAL A N 1
ATOM 2008 C CA . VAL A 1 246 ? 7.421 -7.822 -3.595 1.00 96.81 246 VAL A CA 1
ATOM 2009 C C . VAL A 1 246 ? 7.445 -6.434 -4.237 1.00 96.81 246 VAL A C 1
ATOM 2011 O O . VAL A 1 246 ? 6.388 -5.825 -4.386 1.00 96.81 246 VAL A O 1
ATOM 2014 N N . ALA A 1 247 ? 8.600 -5.966 -4.712 1.00 96.06 247 ALA A N 1
ATOM 2015 C CA . ALA A 1 247 ? 8.728 -4.719 -5.462 1.00 96.06 247 ALA A CA 1
ATOM 2016 C C . ALA A 1 247 ? 7.837 -4.680 -6.716 1.00 96.06 247 ALA A C 1
ATOM 2018 O O . ALA A 1 247 ? 7.061 -3.736 -6.889 1.00 96.06 247 ALA A O 1
ATOM 2019 N N . PHE A 1 248 ? 7.871 -5.741 -7.529 1.00 96.62 248 PHE A N 1
ATOM 2020 C CA . PHE A 1 248 ? 7.030 -5.905 -8.716 1.00 96.62 248 PHE A CA 1
ATOM 2021 C C . PHE A 1 248 ? 5.537 -5.793 -8.370 1.00 96.62 248 PHE A C 1
ATOM 2023 O O . PHE A 1 248 ? 4.791 -5.017 -8.972 1.00 96.62 248 PHE A O 1
ATOM 2030 N N . LEU A 1 249 ? 5.092 -6.531 -7.347 1.00 97.69 249 LEU A N 1
ATOM 2031 C CA . LEU A 1 249 ? 3.698 -6.525 -6.900 1.00 97.69 249 LEU A CA 1
ATOM 2032 C C . LEU A 1 249 ? 3.280 -5.162 -6.330 1.00 97.69 249 LEU A C 1
ATOM 2034 O O . LEU A 1 249 ? 2.164 -4.701 -6.583 1.00 97.69 249 LEU A O 1
ATOM 2038 N N . LYS A 1 250 ? 4.166 -4.485 -5.593 1.00 97.56 250 LYS A N 1
ATOM 2039 C CA . LYS A 1 250 ? 3.905 -3.142 -5.058 1.00 97.56 250 LYS A CA 1
ATOM 2040 C C . LYS A 1 250 ? 3.735 -2.130 -6.177 1.00 97.56 250 LYS A C 1
ATOM 2042 O O . LYS A 1 250 ? 2.783 -1.353 -6.141 1.00 97.56 250 LYS A O 1
ATOM 2047 N N . GLU A 1 251 ? 4.563 -2.191 -7.208 1.00 97.19 251 GLU A N 1
ATOM 2048 C CA . GLU A 1 251 ? 4.421 -1.319 -8.366 1.00 97.19 251 GLU A CA 1
ATOM 2049 C C . GLU A 1 251 ? 3.114 -1.560 -9.132 1.00 97.19 251 GLU A C 1
ATOM 2051 O O . GLU A 1 251 ? 2.397 -0.611 -9.467 1.00 97.19 251 GLU A O 1
ATOM 2056 N N . MET A 1 252 ? 2.728 -2.826 -9.325 1.00 96.62 252 MET A N 1
ATOM 2057 C CA . MET A 1 252 ? 1.416 -3.164 -9.884 1.00 96.62 252 MET A CA 1
ATOM 2058 C C . MET A 1 252 ? 0.275 -2.582 -9.041 1.00 96.62 252 MET A C 1
ATOM 2060 O O . MET A 1 252 ? -0.661 -1.993 -9.588 1.00 96.62 252 MET A O 1
ATOM 2064 N N . GLY A 1 253 ? 0.349 -2.718 -7.713 1.00 97.25 253 GLY A N 1
ATOM 2065 C CA . GLY A 1 253 ? -0.633 -2.170 -6.778 1.00 97.25 253 GLY A CA 1
ATOM 2066 C C . GLY A 1 253 ? -0.713 -0.641 -6.829 1.00 97.25 253 GLY A C 1
ATOM 2067 O O . GLY A 1 253 ? -1.809 -0.073 -6.870 1.00 97.25 253 GLY A O 1
ATOM 2068 N N . ARG A 1 254 ? 0.436 0.041 -6.899 1.00 97.19 254 ARG A N 1
ATOM 2069 C CA . ARG A 1 254 ? 0.528 1.502 -7.021 1.00 97.19 254 ARG A CA 1
ATOM 2070 C C . ARG A 1 254 ? -0.133 1.976 -8.312 1.00 97.19 254 ARG A C 1
ATOM 2072 O O . ARG A 1 254 ? -1.022 2.830 -8.279 1.00 97.19 254 ARG A O 1
ATOM 2079 N N . ALA A 1 255 ? 0.263 1.388 -9.438 1.00 96.75 255 ALA A N 1
ATOM 2080 C CA . ALA A 1 255 ? -0.276 1.714 -10.749 1.00 96.75 255 ALA A CA 1
ATOM 2081 C C . ALA A 1 255 ? -1.779 1.402 -10.849 1.00 96.75 255 ALA A C 1
ATOM 2083 O O . ALA A 1 255 ? -2.528 2.139 -11.493 1.00 96.75 255 ALA A O 1
ATOM 2084 N N . ALA A 1 256 ? -2.263 0.356 -10.171 1.00 95.75 256 ALA A N 1
ATOM 2085 C CA . ALA A 1 256 ? -3.684 0.018 -10.144 1.00 95.75 256 ALA A CA 1
ATOM 2086 C C . ALA A 1 256 ? -4.540 1.112 -9.477 1.00 95.75 256 ALA A C 1
ATOM 2088 O O . ALA A 1 256 ? -5.652 1.382 -9.939 1.00 95.75 256 ALA A O 1
ATOM 2089 N N . TYR A 1 257 ? -4.028 1.790 -8.442 1.00 94.88 257 TYR A N 1
ATOM 2090 C CA . TYR A 1 257 ? -4.715 2.934 -7.828 1.00 94.88 257 TYR A CA 1
ATOM 2091 C C . TYR A 1 257 ? -4.693 4.205 -8.681 1.00 94.88 257 TYR A C 1
ATOM 2093 O O . TYR A 1 257 ? -5.605 5.027 -8.556 1.00 94.88 257 TYR A O 1
ATOM 2101 N N . GLU A 1 258 ? -3.683 4.366 -9.535 1.00 92.88 258 GLU A N 1
ATOM 2102 C CA . GLU A 1 258 ? -3.581 5.478 -10.488 1.00 92.88 258 GLU A CA 1
ATOM 2103 C C . GLU A 1 258 ? -4.285 5.185 -11.824 1.00 92.88 258 GLU A C 1
ATOM 2105 O O . GLU A 1 258 ? -4.426 6.074 -12.667 1.00 92.88 258 GLU A O 1
ATOM 2110 N N . ASN A 1 259 ? -4.795 3.964 -12.022 1.00 90.25 259 ASN A N 1
ATOM 2111 C CA . ASN A 1 259 ? -5.498 3.591 -13.241 1.00 90.25 259 ASN A CA 1
ATOM 2112 C C . ASN A 1 259 ? -6.831 4.343 -13.381 1.00 90.25 259 ASN A C 1
ATOM 2114 O O . ASN A 1 259 ? -7.824 4.097 -12.691 1.00 90.25 259 ASN A O 1
ATOM 2118 N N . ARG A 1 260 ? -6.862 5.240 -14.364 1.00 82.12 260 ARG A N 1
ATOM 2119 C CA . ARG A 1 260 ? -8.001 6.107 -14.673 1.00 82.12 260 ARG A CA 1
ATOM 2120 C C . ARG A 1 260 ? -8.963 5.528 -15.709 1.00 82.12 260 ARG A C 1
ATOM 2122 O O . ARG A 1 260 ? -9.994 6.155 -15.968 1.00 82.12 260 ARG A O 1
ATOM 2129 N N . LEU A 1 261 ? -8.650 4.382 -16.314 1.00 83.69 261 LEU A N 1
ATOM 2130 C CA . LEU A 1 261 ? -9.487 3.781 -17.349 1.00 83.69 261 LEU A CA 1
ATOM 2131 C C . LEU A 1 261 ? -10.672 3.031 -16.743 1.00 83.69 261 LEU A C 1
ATOM 2133 O O . LEU A 1 261 ? -10.528 2.399 -15.692 1.00 83.69 261 LEU A O 1
ATOM 2137 N N . PRO A 1 262 ? -11.857 3.09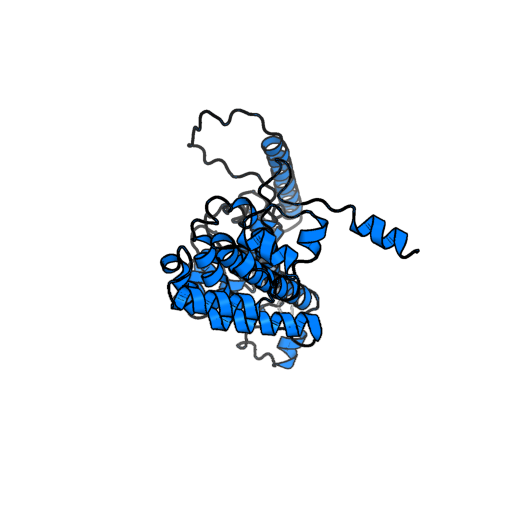1 -17.378 1.00 72.75 262 PRO A N 1
ATOM 2138 C CA . PRO A 1 262 ? -12.997 2.282 -16.973 1.00 72.75 262 PRO A CA 1
ATOM 2139 C C . PRO A 1 262 ? -12.672 0.782 -17.091 1.00 72.75 262 PRO A C 1
ATOM 2141 O O . PRO A 1 262 ? -11.767 0.411 -17.842 1.00 72.75 262 PRO A O 1
ATOM 2144 N N . PRO A 1 263 ? -13.404 -0.087 -16.370 1.00 64.00 263 PRO A N 1
ATOM 2145 C CA . PRO A 1 263 ? -13.212 -1.529 -16.454 1.00 64.00 263 PRO A CA 1
ATOM 2146 C C . PRO A 1 263 ? -13.304 -2.009 -17.903 1.00 64.00 263 PRO A C 1
ATOM 2148 O O . PRO A 1 263 ? -14.207 -1.605 -18.641 1.00 64.00 263 PRO A O 1
ATOM 2151 N N . VAL A 1 264 ? -12.396 -2.899 -18.301 1.00 57.03 264 VAL A N 1
ATOM 2152 C CA . VAL A 1 264 ? -12.494 -3.580 -19.593 1.00 57.03 264 VAL A CA 1
ATOM 2153 C C . VAL A 1 264 ? -13.702 -4.512 -19.521 1.00 57.03 264 VAL A C 1
ATOM 2155 O O . VAL A 1 264 ? -13.655 -5.566 -18.888 1.00 57.03 264 VAL A O 1
ATOM 2158 N N . VAL A 1 265 ? -14.816 -4.114 -20.139 1.00 53.03 265 VAL A N 1
ATOM 2159 C CA . VAL A 1 265 ? -15.981 -4.991 -20.286 1.00 53.03 265 VAL A CA 1
ATOM 2160 C C . VAL A 1 265 ? -15.552 -6.148 -21.183 1.00 53.03 265 VAL A C 1
ATOM 2162 O O . VAL A 1 265 ? -15.365 -5.973 -22.389 1.00 53.03 265 VAL A O 1
ATOM 2165 N N . LYS A 1 266 ? -15.345 -7.335 -20.601 1.00 47.22 266 LYS A N 1
ATOM 2166 C CA . LYS A 1 266 ? -15.064 -8.548 -21.377 1.00 47.22 266 LYS A CA 1
ATOM 2167 C C . LYS A 1 266 ? -16.212 -8.748 -22.372 1.00 47.22 266 LYS A C 1
ATOM 2169 O O . LYS A 1 266 ? -17.378 -8.806 -21.978 1.00 47.22 266 LYS A O 1
ATOM 2174 N N . LYS A 1 267 ? -15.891 -8.827 -23.668 1.00 38.78 267 LYS A N 1
ATOM 2175 C CA . LYS A 1 267 ? -16.856 -9.126 -24.738 1.00 38.78 267 LYS A CA 1
ATOM 2176 C C . LYS A 1 267 ? -17.529 -10.472 -24.427 1.00 38.78 267 LYS A C 1
ATOM 2178 O O . LYS A 1 267 ? -16.931 -11.514 -24.654 1.00 38.78 267 LYS A O 1
ATOM 2183 N N . GLY A 1 268 ? -18.744 -10.453 -23.879 1.00 42.53 268 GLY A N 1
ATOM 2184 C CA . GLY A 1 268 ? -19.504 -11.674 -23.577 1.00 42.53 268 GLY A CA 1
ATOM 2185 C C . GLY A 1 268 ? -20.574 -11.522 -22.495 1.00 42.53 268 GLY A C 1
ATOM 2186 O O . GLY A 1 268 ? -21.625 -12.152 -22.587 1.00 42.53 268 GLY A O 1
ATOM 2187 N N . THR A 1 269 ? -20.385 -10.635 -21.518 1.00 41.28 269 THR A N 1
ATOM 2188 C CA . THR A 1 269 ? -21.389 -10.372 -20.477 1.00 41.28 269 THR A CA 1
ATOM 2189 C C . THR A 1 269 ? -22.432 -9.383 -20.995 1.00 41.28 269 THR A C 1
ATOM 2191 O O . THR A 1 269 ? -22.350 -8.178 -20.786 1.00 41.28 269 THR A O 1
ATOM 2194 N N . LYS A 1 270 ? -23.438 -9.894 -21.716 1.00 38.34 270 LYS A N 1
ATOM 2195 C CA . LYS A 1 270 ? -24.653 -9.137 -22.055 1.00 38.34 270 LYS A CA 1
ATOM 2196 C C . LYS A 1 270 ? -25.502 -8.942 -20.793 1.00 38.34 270 LYS A C 1
ATOM 2198 O O . LYS A 1 270 ? -26.524 -9.603 -20.625 1.00 38.34 270 LYS A O 1
ATOM 2203 N N . SER A 1 271 ? -25.100 -8.035 -19.908 1.00 38.94 271 SER A N 1
ATOM 2204 C CA . SER A 1 271 ? -26.039 -7.480 -18.937 1.00 38.94 271 SER A CA 1
ATOM 2205 C C . SER A 1 271 ? -26.972 -6.534 -19.707 1.00 38.94 271 SER A C 1
ATOM 2207 O O . SER A 1 271 ? -26.538 -5.626 -20.418 1.00 38.94 271 SER A O 1
ATOM 2209 N N . LYS A 1 272 ? -28.286 -6.784 -19.645 1.00 37.75 272 LYS A N 1
ATOM 2210 C CA . LYS A 1 272 ? -29.320 -6.007 -20.359 1.00 37.75 272 LYS A CA 1
ATOM 2211 C C . LYS A 1 272 ? -29.454 -4.553 -19.853 1.00 37.75 272 LYS A C 1
ATOM 2213 O O . LYS A 1 272 ? -30.356 -3.852 -20.302 1.00 37.75 272 LYS A O 1
ATOM 2218 N N . LEU A 1 273 ? -28.567 -4.087 -18.966 1.00 39.22 273 LEU A N 1
ATOM 2219 C CA . LEU A 1 273 ? -28.590 -2.749 -18.367 1.00 39.22 273 LEU A CA 1
ATOM 2220 C C . LEU A 1 273 ? -27.499 -1.787 -18.890 1.00 39.22 273 LEU A C 1
ATOM 2222 O O . LEU A 1 273 ? -27.526 -0.608 -18.550 1.00 39.22 273 LEU A O 1
ATOM 2226 N N . ASP A 1 274 ? -26.579 -2.238 -19.753 1.00 40.66 274 ASP A N 1
ATOM 2227 C CA . ASP A 1 274 ? -25.349 -1.491 -20.097 1.00 40.66 274 ASP A CA 1
ATOM 2228 C C . ASP A 1 274 ? -25.457 -0.529 -21.298 1.00 40.66 274 ASP A C 1
ATOM 2230 O O . ASP A 1 274 ? -24.455 -0.096 -21.863 1.00 40.66 274 ASP A O 1
ATOM 2234 N N . LYS A 1 275 ? -26.674 -0.142 -21.702 1.00 37.50 275 LYS A N 1
ATOM 2235 C CA . LYS A 1 275 ? -26.897 0.876 -22.752 1.00 37.50 275 LYS A CA 1
ATOM 2236 C C . LYS A 1 275 ? -27.185 2.280 -22.213 1.00 37.50 275 LYS A C 1
ATOM 2238 O O . LYS A 1 275 ? -27.740 3.109 -22.929 1.00 37.50 275 LYS A O 1
ATOM 2243 N N . LYS A 1 276 ? -26.784 2.601 -20.981 1.00 39.34 276 LYS A N 1
ATOM 2244 C CA . LYS A 1 276 ? -26.618 4.011 -20.606 1.00 39.34 276 LYS A CA 1
ATOM 2245 C C . LYS A 1 276 ? -25.223 4.447 -21.033 1.00 39.34 276 LYS A C 1
ATOM 2247 O O . LYS A 1 276 ? -24.236 4.045 -20.428 1.00 39.34 276 LYS A O 1
ATOM 2252 N N . PHE A 1 277 ? -25.179 5.262 -22.089 1.00 44.41 277 PHE A N 1
ATOM 2253 C CA . PHE A 1 277 ? -24.065 6.140 -22.452 1.00 44.41 277 PHE A CA 1
ATOM 2254 C C . PHE A 1 277 ? -23.609 6.894 -21.192 1.00 44.41 277 PHE A C 1
ATOM 2256 O O . PHE A 1 277 ? -24.123 7.953 -20.847 1.00 44.41 277 PHE A O 1
ATOM 2263 N N . THR A 1 278 ? -22.703 6.298 -20.427 1.00 51.59 278 THR A N 1
ATOM 2264 C CA . THR A 1 278 ? -22.153 6.916 -19.229 1.00 51.59 278 THR A CA 1
ATOM 2265 C C . THR A 1 278 ? -20.976 7.761 -19.682 1.00 51.59 278 THR A C 1
ATOM 2267 O O . THR A 1 278 ? -20.096 7.279 -20.395 1.00 51.59 278 THR A O 1
ATOM 2270 N N . PHE A 1 279 ? -20.936 9.031 -19.275 1.00 49.16 279 PHE A N 1
ATOM 2271 C CA . PHE A 1 279 ? -19.809 9.934 -19.538 1.00 49.16 279 PHE A CA 1
ATOM 2272 C C . PHE A 1 279 ? -18.446 9.273 -19.242 1.00 49.16 279 PHE A C 1
ATOM 2274 O O . PHE A 1 279 ? -17.476 9.512 -19.957 1.00 49.16 279 PHE A O 1
ATOM 2281 N N . GLY A 1 280 ? -18.381 8.367 -18.258 1.00 55.31 280 GLY A N 1
ATOM 2282 C CA . GLY A 1 280 ? -17.191 7.573 -17.938 1.00 55.31 280 GLY A CA 1
ATOM 2283 C C . GLY A 1 280 ? -16.653 6.696 -19.081 1.00 55.31 280 GLY A C 1
ATOM 2284 O O . GLY A 1 280 ? -15.438 6.555 -19.194 1.00 55.31 280 GLY A O 1
ATOM 2285 N N . ALA A 1 281 ? -17.505 6.163 -19.963 1.00 58.91 281 ALA A N 1
ATOM 2286 C CA . ALA A 1 281 ? -17.064 5.396 -21.131 1.00 58.91 281 ALA A CA 1
ATOM 2287 C C . ALA A 1 281 ? -16.429 6.302 -22.204 1.00 58.91 281 ALA A C 1
ATOM 2289 O O . ALA A 1 281 ? -15.394 5.952 -22.766 1.00 58.91 281 ALA A O 1
ATOM 2290 N N . ILE A 1 282 ? -16.994 7.497 -22.423 1.00 59.97 282 ILE A N 1
ATOM 2291 C CA . ILE A 1 282 ? -16.496 8.487 -23.397 1.00 59.97 282 ILE A CA 1
ATOM 2292 C C . ILE A 1 282 ? -15.185 9.130 -22.918 1.00 59.97 282 ILE A C 1
ATOM 2294 O O . ILE A 1 282 ? -14.227 9.265 -23.677 1.00 59.97 282 ILE A O 1
ATOM 2298 N N . PHE A 1 283 ? -15.106 9.532 -21.645 1.00 61.06 283 PHE A N 1
ATOM 2299 C CA . PHE A 1 283 ? -13.862 10.070 -21.085 1.00 61.06 283 PHE A CA 1
ATOM 2300 C C . PHE A 1 283 ? -12.789 8.987 -20.937 1.00 61.06 283 PHE A C 1
ATOM 2302 O O . PHE A 1 283 ? -11.604 9.275 -21.101 1.00 61.06 283 PHE A O 1
ATOM 2309 N N . GLY A 1 284 ? -13.199 7.745 -20.673 1.00 69.06 284 GLY A N 1
ATOM 2310 C CA . GLY A 1 284 ? -12.320 6.584 -20.654 1.00 69.06 284 GLY A CA 1
ATOM 2311 C C . GLY A 1 284 ? -11.680 6.301 -22.011 1.00 69.06 284 GLY A C 1
ATOM 2312 O O . GLY A 1 284 ? -10.463 6.143 -22.072 1.00 69.06 284 GLY A O 1
ATOM 2313 N N . SER A 1 285 ? -12.465 6.302 -23.095 1.00 74.88 285 SER A N 1
ATOM 2314 C CA . SER A 1 285 ? -11.939 6.071 -24.447 1.00 74.88 285 SER A CA 1
ATOM 2315 C C . SER A 1 285 ? -10.969 7.172 -24.873 1.00 74.88 285 SER A C 1
ATOM 2317 O O . SER A 1 285 ? -9.867 6.866 -25.311 1.00 74.88 285 SER A O 1
ATOM 2319 N N . ARG A 1 286 ? -11.297 8.449 -24.624 1.00 82.94 286 ARG A N 1
ATOM 2320 C CA . ARG A 1 286 ? -10.390 9.574 -24.921 1.00 82.94 286 ARG A CA 1
ATOM 2321 C C . ARG A 1 286 ? -9.077 9.508 -24.143 1.00 82.94 286 ARG A C 1
ATOM 2323 O O . ARG A 1 286 ? -8.025 9.810 -24.699 1.00 82.94 286 ARG A O 1
ATOM 2330 N N . ARG A 1 287 ? -9.122 9.142 -22.855 1.00 84.69 287 ARG A N 1
ATOM 2331 C CA . ARG A 1 287 ? -7.907 8.969 -22.038 1.00 84.69 287 ARG A CA 1
ATOM 2332 C C . ARG A 1 287 ? -7.049 7.826 -22.565 1.00 84.69 287 ARG A C 1
ATOM 2334 O O . ARG A 1 287 ? -5.845 8.010 -22.703 1.00 84.69 287 ARG A O 1
ATOM 2341 N N . ARG A 1 288 ? -7.677 6.700 -22.913 1.00 89.69 288 ARG A N 1
ATOM 2342 C CA . ARG A 1 288 ? -6.996 5.555 -23.520 1.00 89.69 288 ARG A CA 1
ATOM 2343 C C . ARG A 1 288 ? -6.330 5.941 -24.837 1.00 89.69 288 ARG A C 1
ATOM 2345 O O . ARG A 1 288 ? -5.128 5.781 -24.966 1.00 89.69 288 ARG A O 1
ATOM 2352 N N . GLU A 1 289 ? -7.083 6.513 -25.772 1.00 89.56 289 GLU A N 1
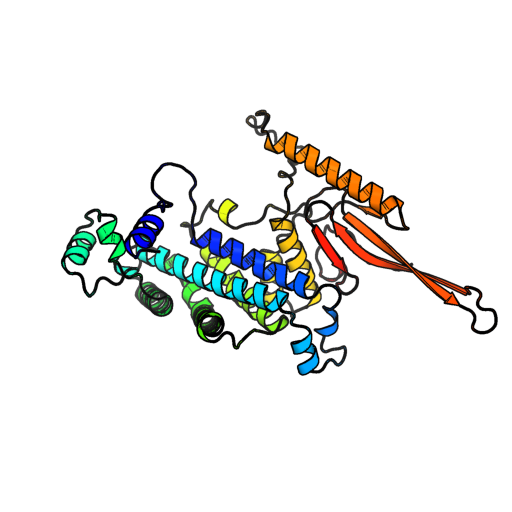ATOM 2353 C CA . GLU A 1 289 ? -6.566 6.950 -27.075 1.00 89.56 289 GLU A CA 1
ATOM 2354 C C . GLU A 1 289 ? -5.429 7.968 -26.939 1.00 89.56 289 GLU A C 1
ATOM 2356 O O . GLU A 1 289 ? -4.473 7.928 -27.709 1.00 89.56 289 GLU A O 1
ATOM 2361 N N . ARG A 1 290 ? -5.514 8.879 -25.959 1.00 91.12 290 ARG A N 1
ATOM 2362 C CA . ARG A 1 290 ? -4.434 9.826 -25.669 1.00 91.12 290 ARG A CA 1
ATOM 2363 C C . ARG A 1 290 ? -3.172 9.102 -25.201 1.00 91.12 290 ARG A C 1
ATOM 2365 O O . ARG A 1 290 ? -2.119 9.364 -25.766 1.00 91.12 290 ARG A O 1
ATOM 2372 N N . ALA A 1 291 ? -3.276 8.214 -24.213 1.00 92.06 291 ALA A N 1
ATOM 2373 C CA . ALA A 1 291 ? -2.125 7.478 -23.692 1.00 92.06 291 ALA A CA 1
ATOM 2374 C C . ALA A 1 291 ? -1.486 6.577 -24.762 1.00 92.06 291 ALA A C 1
ATOM 2376 O O . ALA A 1 291 ? -0.271 6.568 -24.912 1.00 92.06 291 ALA A O 1
ATOM 2377 N N . GLU A 1 292 ? -2.296 5.880 -25.567 1.00 94.38 292 GLU A N 1
ATOM 2378 C CA . GLU A 1 292 ? -1.800 5.052 -26.677 1.00 94.38 292 GLU A CA 1
ATOM 2379 C C . GLU A 1 292 ? -1.114 5.896 -27.768 1.00 94.38 292 GLU A C 1
ATOM 2381 O O . GLU A 1 292 ? -0.181 5.430 -28.418 1.00 94.38 292 GLU A O 1
ATOM 2386 N N . ARG A 1 293 ? -1.551 7.145 -27.985 1.00 93.81 293 ARG A N 1
ATOM 2387 C CA . ARG A 1 293 ? -0.910 8.067 -28.935 1.00 93.81 293 ARG A CA 1
ATOM 2388 C C . ARG A 1 293 ? 0.421 8.604 -28.417 1.00 93.81 293 ARG A C 1
ATOM 2390 O O . ARG A 1 293 ? 1.361 8.657 -29.199 1.00 93.81 293 ARG A O 1
ATOM 2397 N N . ILE A 1 294 ? 0.482 9.005 -27.145 1.00 92.88 294 ILE A N 1
ATOM 2398 C CA . ILE A 1 294 ? 1.718 9.498 -26.518 1.00 92.88 294 ILE A CA 1
ATOM 2399 C C . ILE A 1 294 ? 2.767 8.388 -26.543 1.00 92.88 294 ILE A C 1
ATOM 2401 O O . ILE A 1 294 ? 3.815 8.585 -27.142 1.00 92.88 294 ILE A O 1
ATOM 2405 N N . ALA A 1 295 ? 2.418 7.189 -26.067 1.00 93.25 295 ALA A N 1
ATOM 2406 C CA . ALA A 1 295 ? 3.335 6.052 -26.057 1.00 93.25 295 ALA A CA 1
ATOM 2407 C C . ALA A 1 295 ? 3.876 5.709 -27.452 1.00 93.25 295 ALA A C 1
ATOM 2409 O O . ALA A 1 295 ? 5.064 5.464 -27.616 1.00 93.25 295 ALA A O 1
ATOM 2410 N N . LYS A 1 296 ? 3.024 5.728 -28.488 1.00 93.38 296 LYS A N 1
ATOM 2411 C CA . LYS A 1 296 ? 3.475 5.519 -29.875 1.00 93.38 296 LYS A CA 1
ATOM 2412 C C . LYS A 1 296 ? 4.403 6.620 -30.375 1.00 93.38 296 LYS A C 1
ATOM 2414 O O . LYS A 1 296 ? 5.292 6.331 -31.164 1.00 93.38 296 LYS A O 1
ATOM 2419 N N . SER A 1 297 ? 4.149 7.866 -29.983 1.00 90.94 297 SER A N 1
ATOM 2420 C CA . SER A 1 297 ? 4.977 9.001 -30.384 1.00 90.94 297 SER A CA 1
ATOM 2421 C C . SER A 1 297 ? 6.344 8.950 -29.714 1.00 90.94 297 SER A C 1
ATOM 2423 O O . SER A 1 297 ? 7.331 9.217 -30.382 1.00 90.94 297 SER A O 1
ATOM 2425 N N . GLU A 1 298 ? 6.399 8.612 -28.427 1.00 88.56 298 GLU A N 1
ATOM 2426 C CA . GLU A 1 298 ? 7.652 8.480 -27.681 1.00 88.56 298 GLU A CA 1
ATOM 2427 C C . GLU A 1 298 ? 8.454 7.269 -28.144 1.00 88.56 298 GLU A C 1
ATOM 2429 O O . GLU A 1 298 ? 9.652 7.382 -28.375 1.00 88.56 298 GLU A O 1
ATOM 2434 N N . ALA A 1 299 ? 7.789 6.138 -28.393 1.00 88.19 299 ALA A N 1
ATOM 2435 C CA . ALA A 1 299 ? 8.465 4.956 -28.909 1.00 88.19 299 ALA A CA 1
ATOM 2436 C C . ALA A 1 299 ? 9.059 5.158 -30.313 1.00 88.19 299 ALA A C 1
ATOM 2438 O O . ALA A 1 299 ? 10.017 4.491 -30.667 1.00 88.19 299 ALA A O 1
ATOM 2439 N N . ALA A 1 300 ? 8.517 6.084 -31.111 1.00 86.19 300 ALA A N 1
ATOM 2440 C CA . ALA A 1 300 ? 9.044 6.391 -32.440 1.00 86.19 300 ALA A CA 1
ATOM 2441 C C . ALA A 1 300 ? 10.333 7.235 -32.420 1.00 86.19 300 ALA A C 1
ATOM 2443 O O . ALA A 1 300 ? 10.945 7.405 -33.473 1.00 86.19 300 ALA A O 1
ATOM 2444 N N . LEU A 1 301 ? 10.712 7.803 -31.270 1.00 76.38 301 LEU A N 1
ATOM 2445 C CA . LEU A 1 301 ? 11.911 8.638 -31.140 1.00 76.38 301 LEU A CA 1
ATOM 2446 C C . LEU A 1 301 ? 13.192 7.822 -30.924 1.00 76.38 301 LEU A C 1
ATOM 2448 O O . LEU A 1 301 ? 14.274 8.385 -31.047 1.00 76.38 301 LEU A O 1
ATOM 2452 N N . ASP A 1 302 ? 13.073 6.532 -30.612 1.00 73.69 302 ASP A N 1
ATOM 2453 C CA . ASP A 1 302 ? 14.183 5.679 -30.183 1.00 73.69 302 ASP A CA 1
ATOM 2454 C C . ASP A 1 302 ? 13.950 4.216 -30.616 1.00 73.69 302 ASP A C 1
ATOM 2456 O O . ASP A 1 302 ? 12.965 3.910 -31.288 1.00 73.69 302 ASP A O 1
ATOM 2460 N N . TYR A 1 303 ? 14.806 3.283 -30.195 1.00 73.12 303 TYR A N 1
ATOM 2461 C CA . TYR A 1 303 ? 14.657 1.833 -30.400 1.00 73.12 303 TYR A CA 1
ATOM 2462 C C . TYR A 1 303 ? 13.556 1.182 -29.543 1.00 73.12 303 TYR A C 1
ATOM 2464 O O . TYR A 1 303 ? 13.521 -0.041 -29.396 1.00 73.12 303 TYR A O 1
ATOM 2472 N N . ASN A 1 304 ? 12.645 1.986 -29.005 1.00 86.69 304 ASN A N 1
ATOM 2473 C CA . ASN A 1 304 ? 11.611 1.582 -28.066 1.00 86.69 304 ASN A CA 1
ATOM 2474 C C . ASN A 1 304 ? 10.415 0.958 -28.793 1.00 86.69 304 ASN A C 1
ATOM 2476 O O . ASN A 1 304 ? 10.109 1.269 -29.947 1.00 86.69 304 ASN A O 1
ATOM 2480 N N . HIS A 1 305 ? 9.652 0.120 -28.094 1.00 90.00 305 HIS A N 1
ATOM 2481 C CA . HIS A 1 305 ? 8.415 -0.431 -28.642 1.00 90.00 305 HIS A CA 1
ATOM 2482 C C . HIS A 1 305 ? 7.251 -0.338 -27.655 1.00 90.00 305 HIS A C 1
ATOM 2484 O O . HIS A 1 305 ? 7.431 -0.224 -26.447 1.00 90.00 305 HIS A O 1
ATOM 2490 N N . VAL A 1 306 ? 6.019 -0.364 -28.176 1.00 93.62 306 VAL A N 1
ATOM 2491 C CA . VAL A 1 306 ? 4.806 -0.244 -27.353 1.00 93.62 306 VAL A CA 1
ATOM 2492 C C . VAL A 1 306 ? 4.079 -1.574 -27.263 1.00 93.62 306 VAL A C 1
ATOM 2494 O O . VAL A 1 306 ? 3.695 -2.165 -28.275 1.00 93.62 306 VAL A O 1
ATOM 2497 N N . THR A 1 307 ? 3.788 -1.997 -26.039 1.00 94.44 307 THR A N 1
ATOM 2498 C CA . THR A 1 307 ? 3.000 -3.191 -25.736 1.00 94.44 307 THR A CA 1
ATOM 2499 C C . THR A 1 307 ? 1.786 -2.860 -24.859 1.00 94.44 307 THR A C 1
ATOM 2501 O O . THR A 1 307 ? 1.516 -1.710 -24.493 1.00 94.44 307 THR A O 1
ATOM 2504 N N . GLU A 1 308 ? 0.970 -3.874 -24.583 1.00 94.88 308 GLU A N 1
ATOM 2505 C CA . GLU A 1 308 ? -0.187 -3.746 -23.700 1.00 94.88 308 GLU A CA 1
ATOM 2506 C C . GLU A 1 308 ? 0.250 -3.763 -22.232 1.00 94.88 308 GLU A C 1
ATOM 2508 O O . GLU A 1 308 ? 0.958 -4.664 -21.790 1.00 94.88 308 GLU A O 1
ATOM 2513 N N . CYS A 1 309 ? -0.196 -2.772 -21.461 1.00 95.62 309 CYS A N 1
ATOM 2514 C CA . CYS A 1 309 ? 0.114 -2.686 -20.040 1.00 95.62 309 CYS A CA 1
ATOM 2515 C C . CYS A 1 309 ? -0.630 -3.775 -19.240 1.00 95.62 309 CYS A C 1
ATOM 2517 O O . CYS A 1 309 ? -1.865 -3.812 -19.291 1.00 95.62 309 CYS A O 1
ATOM 2519 N N . PRO A 1 310 ? 0.058 -4.580 -18.406 1.00 95.12 310 PRO A N 1
ATOM 2520 C CA . PRO A 1 310 ? -0.578 -5.641 -17.618 1.00 95.12 310 PRO A CA 1
ATOM 2521 C C . PRO A 1 310 ? -1.502 -5.102 -16.514 1.00 95.12 310 PRO A C 1
ATOM 2523 O O . PRO A 1 310 ? -2.385 -5.812 -16.034 1.00 95.12 310 PRO A O 1
ATOM 2526 N N . VAL A 1 311 ? -1.334 -3.841 -16.108 1.00 94.94 311 VAL A N 1
ATOM 2527 C CA . VAL A 1 311 ? -2.161 -3.207 -15.075 1.00 94.94 311 VAL A CA 1
ATOM 2528 C C . VAL A 1 311 ? -3.448 -2.648 -15.678 1.00 94.94 311 VAL A C 1
ATOM 2530 O O . VAL A 1 311 ? -4.540 -2.995 -15.229 1.00 94.94 311 VAL A O 1
ATOM 2533 N N . CYS A 1 312 ? -3.346 -1.790 -16.699 1.00 93.62 312 CYS A N 1
ATOM 2534 C CA . CYS A 1 312 ? -4.498 -1.048 -17.221 1.00 93.62 312 CYS A CA 1
ATOM 2535 C C . CYS A 1 312 ? -5.069 -1.559 -18.553 1.00 93.62 312 CYS A C 1
ATOM 2537 O O . CYS A 1 312 ? -6.173 -1.153 -18.922 1.00 93.62 312 CYS A O 1
ATOM 2539 N N . GLY A 1 313 ? -4.353 -2.428 -19.273 1.00 92.25 313 GLY A N 1
ATOM 2540 C CA . GLY A 1 313 ? -4.794 -3.016 -20.544 1.00 92.25 313 GLY A CA 1
ATOM 2541 C C . GLY A 1 313 ? -4.815 -2.046 -21.728 1.00 92.25 313 GLY A C 1
ATOM 2542 O O . GLY A 1 313 ? -5.447 -2.325 -22.746 1.00 92.25 313 GLY A O 1
ATOM 2543 N N . ALA A 1 314 ? -4.204 -0.864 -21.604 1.00 92.94 314 ALA A N 1
ATOM 2544 C CA . ALA A 1 314 ? -3.988 0.048 -22.727 1.00 92.94 314 ALA A CA 1
ATOM 2545 C C . ALA A 1 314 ? -2.698 -0.316 -23.471 1.00 92.94 314 ALA A C 1
ATOM 2547 O O . ALA A 1 314 ? -1.732 -0.758 -22.847 1.00 92.94 314 ALA A O 1
ATOM 2548 N N . LYS A 1 315 ? -2.664 -0.092 -24.791 1.00 94.81 315 LYS A N 1
ATOM 2549 C CA . LYS A 1 315 ? -1.437 -0.208 -25.601 1.00 94.81 315 LYS A CA 1
ATOM 2550 C C . LYS A 1 315 ? -0.561 1.028 -25.415 1.00 94.81 315 LYS A C 1
ATOM 2552 O O . LYS A 1 315 ? -0.411 1.838 -26.325 1.00 94.81 315 LYS A O 1
ATOM 2557 N N . SER A 1 316 ? -0.103 1.215 -24.189 1.00 95.31 316 SER A N 1
ATOM 2558 C CA . SER A 1 316 ? 0.606 2.411 -23.755 1.00 95.31 316 SER A CA 1
ATOM 2559 C C . SER A 1 316 ? 1.739 2.088 -22.786 1.00 95.31 316 SER A C 1
ATOM 2561 O O . SER A 1 316 ? 2.097 2.958 -22.004 1.00 95.31 316 SER A O 1
ATOM 2563 N N . LEU A 1 317 ? 2.211 0.836 -22.751 1.00 96.69 317 LEU A N 1
ATOM 2564 C CA . LEU A 1 317 ? 3.437 0.455 -22.049 1.00 96.69 317 LEU A CA 1
ATOM 2565 C C . LEU A 1 317 ? 4.585 0.564 -23.050 1.00 96.69 317 LEU A C 1
ATOM 2567 O O . LEU A 1 317 ? 4.611 -0.197 -24.015 1.00 96.69 317 LEU A O 1
ATOM 2571 N N . ILE A 1 318 ? 5.464 1.531 -22.844 1.00 95.75 318 ILE A N 1
ATOM 2572 C CA . ILE A 1 318 ? 6.699 1.721 -23.591 1.00 95.75 318 ILE A CA 1
ATOM 2573 C C . ILE A 1 318 ? 7.739 0.792 -22.976 1.00 95.75 318 ILE A C 1
ATOM 2575 O O . ILE A 1 318 ? 7.866 0.729 -21.754 1.00 95.75 318 ILE A O 1
ATOM 2579 N N . VAL A 1 319 ? 8.430 0.044 -23.822 1.00 94.62 319 VAL A N 1
ATOM 2580 C CA . VAL A 1 319 ? 9.586 -0.770 -23.464 1.00 94.62 319 VAL A CA 1
ATOM 2581 C C . VAL A 1 319 ? 10.810 -0.016 -23.953 1.00 94.62 319 VAL A C 1
ATOM 2583 O O . VAL A 1 319 ? 10.942 0.199 -25.160 1.00 94.62 319 VAL A O 1
ATOM 2586 N N . HIS A 1 320 ? 11.620 0.453 -23.004 1.00 92.38 320 HIS A N 1
ATOM 2587 C CA . HIS A 1 320 ? 12.803 1.258 -23.258 1.00 92.38 320 HIS A CA 1
ATOM 2588 C C . HIS A 1 320 ? 14.014 0.357 -23.457 1.00 92.38 320 HIS A C 1
ATOM 2590 O O . HIS A 1 320 ? 14.372 -0.428 -22.575 1.00 92.38 320 HIS A O 1
ATOM 2596 N N . GLU A 1 321 ? 14.623 0.461 -24.632 1.00 90.44 321 GLU A N 1
ATOM 2597 C CA . GLU A 1 321 ? 15.739 -0.381 -25.040 1.00 90.44 321 GLU A CA 1
ATOM 2598 C C . GLU A 1 321 ? 16.976 0.470 -25.294 1.00 90.44 321 GLU A C 1
ATOM 2600 O O . GLU A 1 321 ? 16.904 1.521 -25.921 1.00 90.44 321 GLU A O 1
ATOM 2605 N N . GLU A 1 322 ? 18.117 -0.012 -24.819 1.00 87.94 322 GLU A N 1
ATOM 2606 C CA . GLU A 1 322 ? 19.425 0.579 -25.069 1.00 87.94 322 GLU A CA 1
ATOM 2607 C C . GLU A 1 322 ? 20.310 -0.407 -25.827 1.00 87.94 322 GLU A C 1
ATOM 2609 O O . GLU A 1 322 ? 20.082 -1.620 -25.829 1.00 87.94 322 GLU A O 1
ATOM 2614 N N . THR A 1 323 ? 21.311 0.138 -26.513 1.00 86.31 323 THR A N 1
ATOM 2615 C CA . THR A 1 323 ? 22.358 -0.642 -27.171 1.00 86.31 323 THR A CA 1
ATOM 2616 C C . THR A 1 323 ? 23.692 -0.239 -26.576 1.00 86.31 323 THR A C 1
ATOM 2618 O O . THR A 1 323 ? 24.030 0.943 -26.586 1.00 86.31 323 THR A O 1
ATOM 2621 N N . ASP A 1 324 ? 24.423 -1.220 -26.066 1.00 84.06 324 ASP A N 1
ATOM 2622 C CA . ASP A 1 324 ? 25.808 -1.057 -25.641 1.00 84.06 324 ASP A CA 1
ATOM 2623 C C . ASP A 1 324 ? 26.739 -1.591 -26.732 1.00 84.06 324 ASP A C 1
ATOM 2625 O O . ASP A 1 324 ? 26.381 -2.544 -27.431 1.00 84.06 324 ASP A O 1
ATOM 2629 N N . PHE A 1 325 ? 27.901 -0.968 -26.896 1.00 85.12 325 PHE A N 1
ATOM 2630 C CA . PHE A 1 325 ? 28.876 -1.319 -27.926 1.00 85.12 325 PHE A CA 1
ATOM 2631 C C . PHE A 1 325 ? 30.215 -1.640 -27.272 1.00 85.12 325 PHE A C 1
ATOM 2633 O O . PHE A 1 325 ? 30.763 -0.818 -26.539 1.00 85.12 325 PHE A O 1
ATOM 2640 N N . ASP A 1 326 ? 30.765 -2.804 -27.600 1.00 83.75 326 ASP A N 1
ATOM 2641 C CA . ASP A 1 326 ? 32.162 -3.102 -27.309 1.00 83.75 326 ASP A CA 1
ATOM 2642 C C . ASP A 1 326 ? 33.018 -2.519 -28.431 1.00 83.75 326 ASP A C 1
ATOM 2644 O O . ASP A 1 326 ? 32.771 -2.801 -29.607 1.00 83.75 326 ASP A O 1
ATOM 2648 N N . TYR A 1 327 ? 34.032 -1.735 -28.075 1.00 86.75 327 TYR A N 1
ATOM 2649 C CA . TYR A 1 327 ? 34.963 -1.127 -29.024 1.00 86.75 327 TYR A CA 1
ATOM 2650 C C . TYR A 1 327 ? 36.314 -1.837 -28.978 1.00 86.75 327 TYR A C 1
ATOM 2652 O O . TYR A 1 327 ? 36.771 -2.276 -27.922 1.00 86.75 327 TYR A O 1
ATOM 2660 N N . ASP A 1 328 ? 36.952 -1.948 -30.136 1.00 83.69 328 ASP A N 1
ATOM 2661 C CA . ASP A 1 328 ? 38.322 -2.425 -30.258 1.00 83.69 328 ASP A CA 1
ATOM 2662 C C . ASP A 1 328 ? 39.277 -1.380 -29.664 1.00 83.69 328 ASP A C 1
ATOM 2664 O O . ASP A 1 328 ? 39.252 -0.213 -30.056 1.00 83.69 328 ASP A O 1
ATOM 2668 N N . GLU A 1 329 ? 40.124 -1.790 -28.715 1.00 83.00 329 GLU A N 1
ATOM 2669 C CA . GLU A 1 329 ? 40.994 -0.870 -27.967 1.00 83.00 329 GLU A CA 1
ATOM 2670 C C . GLU A 1 329 ? 42.039 -0.152 -28.845 1.00 83.00 329 GLU A C 1
ATOM 2672 O O . GLU A 1 329 ? 42.556 0.892 -28.442 1.00 83.00 329 GLU A O 1
ATOM 2677 N N . GLU A 1 330 ? 42.369 -0.684 -30.029 1.00 85.38 330 GLU A N 1
ATOM 2678 C CA . GLU A 1 330 ? 43.381 -0.108 -30.924 1.00 85.38 330 GLU A CA 1
ATOM 2679 C C . GLU A 1 330 ? 42.774 0.753 -32.040 1.00 85.38 330 GLU A C 1
ATOM 2681 O O . GLU A 1 330 ? 43.384 1.742 -32.457 1.00 85.38 330 GLU A O 1
ATOM 2686 N N . THR A 1 331 ? 41.592 0.385 -32.538 1.00 84.19 331 THR A N 1
ATOM 2687 C CA . THR A 1 331 ? 40.956 1.016 -33.707 1.00 84.19 331 THR A CA 1
ATOM 2688 C C . THR A 1 331 ? 39.765 1.912 -33.366 1.00 84.19 331 THR A C 1
ATOM 2690 O O . THR A 1 331 ? 39.362 2.699 -34.222 1.00 84.19 331 THR A O 1
ATOM 2693 N N . ASP A 1 332 ? 39.239 1.844 -32.134 1.00 81.62 332 ASP A N 1
ATOM 2694 C CA . ASP A 1 332 ? 38.012 2.533 -31.685 1.00 81.62 332 ASP A CA 1
ATOM 2695 C C . ASP A 1 332 ? 36.779 2.180 -32.550 1.00 81.62 332 ASP A C 1
ATOM 2697 O O . ASP A 1 332 ? 35.789 2.910 -32.609 1.00 81.62 332 ASP A O 1
ATOM 2701 N N . GLU A 1 333 ? 36.830 1.042 -33.254 1.00 84.94 333 GLU A N 1
ATOM 2702 C CA . GLU A 1 333 ? 35.723 0.524 -34.056 1.00 84.94 333 GLU A CA 1
ATOM 2703 C C . GLU A 1 333 ? 34.847 -0.433 -33.223 1.00 84.94 333 GLU A C 1
ATOM 2705 O O . GLU A 1 333 ? 35.373 -1.227 -32.439 1.00 84.94 333 GLU A O 1
ATOM 2710 N N . PRO A 1 334 ? 33.508 -0.401 -33.376 1.00 81.12 334 PRO A N 1
ATOM 2711 C CA . PRO A 1 334 ? 32.612 -1.296 -32.648 1.00 81.12 334 PRO A CA 1
ATOM 2712 C C . PRO A 1 334 ? 32.766 -2.752 -33.124 1.00 81.12 334 PRO A C 1
ATOM 2714 O O . PRO A 1 334 ? 32.506 -3.073 -34.285 1.00 81.12 334 PRO A O 1
ATOM 2717 N N . VAL A 1 335 ? 33.148 -3.644 -32.210 1.00 84.56 335 VAL A N 1
ATOM 2718 C CA . VAL A 1 335 ? 33.394 -5.082 -32.441 1.00 84.56 335 VAL A CA 1
ATOM 2719 C C . VAL A 1 335 ? 32.143 -5.912 -32.183 1.00 84.56 335 VAL A C 1
ATOM 2721 O O . VAL A 1 335 ? 31.908 -6.939 -32.821 1.00 84.56 335 VAL A O 1
ATOM 2724 N N . SER A 1 336 ? 31.336 -5.476 -31.222 1.00 83.81 336 SER A N 1
ATOM 2725 C CA . SER A 1 336 ? 30.142 -6.173 -30.767 1.00 83.81 336 SER A CA 1
ATOM 2726 C C . SER A 1 336 ? 29.117 -5.146 -30.294 1.00 83.81 336 SER A C 1
ATOM 2728 O O . SER A 1 336 ? 29.474 -4.040 -29.889 1.00 83.81 336 SER A O 1
ATOM 2730 N N . TYR A 1 337 ? 27.835 -5.489 -30.387 1.00 82.19 337 TYR A N 1
ATOM 2731 C CA . TYR A 1 337 ? 26.781 -4.703 -29.764 1.00 82.19 337 TYR A CA 1
ATOM 2732 C C . TYR A 1 337 ? 25.823 -5.630 -29.030 1.00 82.19 337 TYR A C 1
ATOM 2734 O O . TYR A 1 337 ? 25.566 -6.751 -29.474 1.00 82.19 337 TYR A O 1
ATOM 2742 N N . ARG A 1 338 ? 25.279 -5.146 -27.918 1.00 83.75 338 ARG A N 1
ATOM 2743 C CA . ARG A 1 338 ? 24.296 -5.856 -27.103 1.00 83.75 338 ARG A CA 1
ATOM 2744 C C . ARG A 1 338 ? 23.084 -4.969 -26.913 1.00 83.75 338 ARG A C 1
ATOM 2746 O O . ARG A 1 338 ? 23.224 -3.822 -26.490 1.00 83.75 338 ARG A O 1
ATOM 2753 N N . ARG A 1 339 ? 21.892 -5.487 -27.208 1.00 85.12 339 ARG A N 1
ATOM 2754 C CA . ARG A 1 339 ? 20.640 -4.732 -27.051 1.00 85.12 339 ARG A CA 1
ATOM 2755 C C . ARG A 1 339 ? 19.877 -5.255 -25.851 1.00 85.12 339 ARG A C 1
ATOM 2757 O O . ARG A 1 339 ? 19.641 -6.454 -25.746 1.00 85.12 339 ARG A O 1
ATOM 2764 N N . TYR A 1 340 ? 19.480 -4.370 -24.946 1.00 89.25 340 TYR A N 1
ATOM 2765 C CA . TYR A 1 340 ? 18.813 -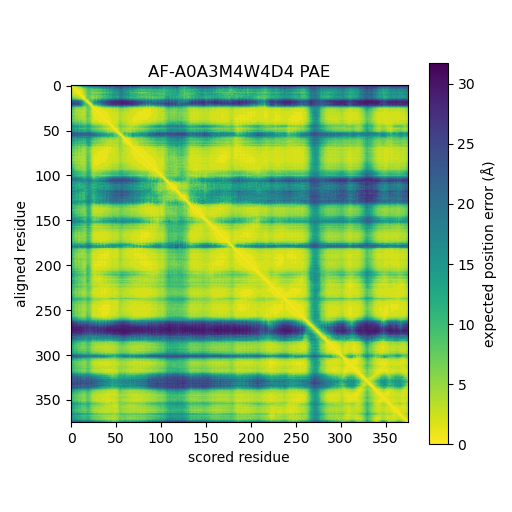4.767 -23.711 1.00 89.25 340 TYR A CA 1
ATOM 2766 C C . TYR A 1 340 ? 17.711 -3.793 -23.314 1.00 89.25 340 TYR A C 1
ATOM 2768 O O . TYR A 1 340 ? 17.761 -2.600 -23.607 1.00 89.25 340 TYR A O 1
ATOM 2776 N N . THR A 1 341 ? 16.698 -4.310 -22.627 1.00 91.31 341 THR A N 1
ATOM 2777 C CA . THR A 1 341 ? 15.660 -3.479 -22.014 1.00 91.31 341 THR A CA 1
ATOM 2778 C C . THR A 1 341 ? 16.105 -3.034 -20.626 1.00 91.31 341 THR A C 1
ATOM 2780 O O . THR A 1 341 ? 16.398 -3.883 -19.785 1.00 91.31 341 THR A O 1
ATOM 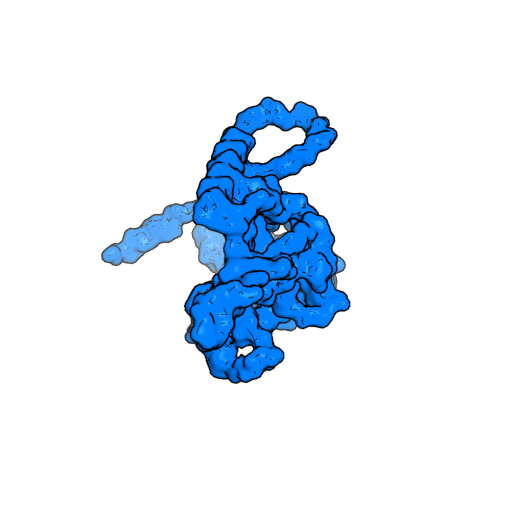2783 N N . HIS A 1 342 ? 16.106 -1.727 -20.365 1.00 90.19 342 HIS A N 1
ATOM 2784 C CA . HIS A 1 342 ? 16.476 -1.177 -19.055 1.00 90.19 342 HIS A CA 1
ATOM 2785 C C . HIS A 1 342 ? 15.264 -0.696 -18.239 1.00 90.19 342 HIS A C 1
ATOM 2787 O O . HIS A 1 342 ? 15.291 -0.734 -17.009 1.00 90.19 342 HIS A O 1
ATOM 2793 N N . GLU A 1 343 ? 14.174 -0.293 -18.901 1.00 93.62 343 GLU A N 1
ATOM 2794 C CA . GLU A 1 343 ? 12.970 0.230 -18.250 1.00 93.62 343 GLU A CA 1
ATOM 2795 C C . GLU A 1 343 ? 11.702 -0.097 -19.050 1.00 93.62 343 GLU A C 1
ATOM 2797 O O . GLU A 1 343 ? 11.703 -0.183 -20.276 1.00 93.62 343 GLU A O 1
ATOM 2802 N N . VAL A 1 344 ? 10.575 -0.230 -18.355 1.00 95.00 344 VAL A N 1
ATOM 2803 C CA . VAL A 1 344 ? 9.245 -0.143 -18.962 1.00 95.00 344 VAL A CA 1
ATOM 2804 C C . VAL A 1 344 ? 8.424 0.944 -18.288 1.00 95.00 344 VAL A C 1
ATOM 2806 O O . VAL A 1 344 ? 8.410 1.012 -17.064 1.00 95.00 344 VAL A O 1
ATOM 2809 N N . HIS A 1 345 ? 7.679 1.742 -19.059 1.00 95.38 345 HIS A N 1
ATOM 2810 C CA . HIS A 1 345 ? 6.843 2.828 -18.540 1.00 95.38 345 HIS A CA 1
ATOM 2811 C C . HIS A 1 345 ? 5.454 2.877 -19.186 1.00 95.38 345 HIS A C 1
ATOM 2813 O O . HIS A 1 345 ? 5.307 2.800 -20.403 1.00 95.38 345 HIS A O 1
ATOM 2819 N N . CYS A 1 346 ? 4.391 3.007 -18.386 1.00 96.19 346 CYS A N 1
ATOM 2820 C CA . CYS A 1 346 ? 3.026 3.124 -18.889 1.00 96.19 346 CYS A CA 1
ATOM 2821 C C . CYS A 1 346 ? 2.452 4.539 -18.796 1.00 96.19 346 CYS A C 1
ATOM 2823 O O . CYS A 1 346 ? 2.027 4.968 -17.722 1.00 96.19 346 CYS A O 1
ATOM 2825 N N . GLU A 1 347 ? 2.199 5.148 -19.953 1.00 95.12 347 GLU A N 1
ATOM 2826 C CA . GLU A 1 347 ? 1.631 6.499 -20.098 1.00 95.12 347 GLU A CA 1
ATOM 2827 C C . GLU A 1 347 ? 0.216 6.689 -19.520 1.00 95.12 347 GLU A C 1
ATOM 2829 O O . GLU A 1 347 ? -0.276 7.807 -19.355 1.00 95.12 347 GLU A O 1
ATOM 2834 N N . ASN A 1 348 ? -0.500 5.601 -19.218 1.00 93.81 348 ASN A N 1
ATOM 2835 C CA . ASN A 1 348 ? -1.851 5.691 -18.664 1.00 93.81 348 ASN A CA 1
ATOM 2836 C C . ASN A 1 348 ? -1.892 5.553 -17.137 1.00 93.81 348 ASN A C 1
ATOM 2838 O O . ASN A 1 348 ? -2.460 6.403 -16.452 1.00 93.81 348 ASN A O 1
ATOM 2842 N N . CYS A 1 349 ? -1.384 4.439 -16.605 1.00 94.62 349 CYS A N 1
ATOM 2843 C CA . CYS A 1 349 ? -1.456 4.138 -15.170 1.00 94.62 349 CYS A CA 1
ATOM 2844 C C . CYS A 1 349 ? -0.139 4.397 -14.442 1.00 94.62 349 CYS A C 1
ATOM 2846 O O . CYS A 1 349 ? -0.038 4.095 -13.255 1.00 94.62 349 CYS A O 1
ATOM 2848 N N . THR A 1 350 ? 0.854 4.961 -15.133 1.00 95.19 350 THR A N 1
ATOM 2849 C CA . THR A 1 350 ? 2.191 5.292 -14.625 1.00 95.19 350 THR A CA 1
ATOM 2850 C C . THR A 1 350 ? 3.022 4.092 -14.186 1.00 95.19 350 THR A C 1
ATOM 2852 O O . THR A 1 350 ? 3.989 4.303 -13.475 1.00 95.19 350 THR A O 1
ATOM 2855 N N . PHE A 1 351 ? 2.629 2.860 -14.535 1.00 96.19 351 PHE A N 1
ATOM 2856 C CA . PHE A 1 351 ? 3.370 1.645 -14.172 1.00 96.19 351 PHE A CA 1
ATOM 2857 C C . PHE A 1 351 ? 4.802 1.733 -14.700 1.00 96.19 351 PHE A C 1
ATOM 2859 O O . PHE A 1 351 ? 4.953 1.921 -15.904 1.00 96.19 351 PHE A O 1
ATOM 2866 N N . THR A 1 352 ? 5.793 1.597 -13.823 1.00 95.44 352 THR A N 1
ATOM 2867 C CA . THR A 1 352 ? 7.213 1.658 -14.176 1.00 95.44 352 THR A CA 1
ATOM 2868 C C . THR A 1 352 ? 7.996 0.555 -13.492 1.00 95.44 352 THR A C 1
ATOM 2870 O O . THR A 1 352 ? 7.949 0.461 -12.271 1.00 95.44 352 THR A O 1
ATOM 2873 N N . LEU A 1 353 ? 8.760 -0.221 -14.255 1.00 94.56 353 LEU A N 1
ATOM 2874 C CA . LEU A 1 353 ? 9.742 -1.164 -13.719 1.00 94.56 353 LEU A CA 1
ATOM 2875 C C . LEU A 1 353 ? 11.074 -0.987 -14.428 1.00 94.56 353 LEU A C 1
ATOM 2877 O O . LEU A 1 353 ? 11.114 -0.604 -15.591 1.00 94.56 353 LEU A O 1
ATOM 2881 N N . GLU A 1 354 ? 12.136 -1.360 -13.736 1.00 91.38 354 GLU A N 1
ATOM 2882 C CA . GLU A 1 354 ? 13.510 -1.312 -14.226 1.00 91.38 354 GLU A CA 1
ATOM 2883 C C . GLU A 1 354 ? 14.123 -2.711 -14.195 1.00 91.38 354 GLU A C 1
ATOM 2885 O O . GLU A 1 354 ? 13.654 -3.576 -13.449 1.00 91.38 354 GLU A O 1
ATOM 2890 N N . ASP A 1 355 ? 15.214 -2.895 -14.934 1.00 87.44 355 ASP A N 1
ATOM 2891 C CA . ASP A 1 355 ? 15.980 -4.145 -15.068 1.00 87.44 355 ASP A CA 1
ATOM 2892 C C . ASP A 1 355 ? 16.551 -4.699 -13.744 1.00 87.44 355 ASP A C 1
ATOM 2894 O O . ASP A 1 355 ? 17.059 -5.820 -13.664 1.00 87.44 355 ASP A O 1
ATOM 2898 N N . ALA A 1 356 ? 16.493 -3.916 -12.668 1.00 87.56 356 ALA A N 1
ATOM 2899 C CA . ALA A 1 356 ? 16.772 -4.362 -11.312 1.00 87.56 356 ALA A CA 1
ATOM 2900 C C . ALA A 1 356 ? 15.721 -5.340 -10.763 1.00 87.56 356 ALA A C 1
ATOM 2902 O O . ALA A 1 356 ? 16.007 -6.087 -9.825 1.00 87.56 356 ALA A O 1
ATOM 2903 N N . VAL A 1 357 ? 14.514 -5.332 -11.327 1.00 91.62 357 VAL A N 1
ATOM 2904 C CA . VAL A 1 357 ? 13.423 -6.251 -11.006 1.00 91.62 357 VAL A CA 1
ATOM 2905 C C . VAL A 1 357 ? 13.306 -7.262 -12.145 1.00 91.62 357 VAL A C 1
ATOM 2907 O O . VAL A 1 357 ? 13.270 -6.889 -13.311 1.00 91.62 357 VAL A O 1
ATOM 2910 N N . LYS A 1 358 ? 13.247 -8.555 -11.815 1.00 91.88 358 LYS A N 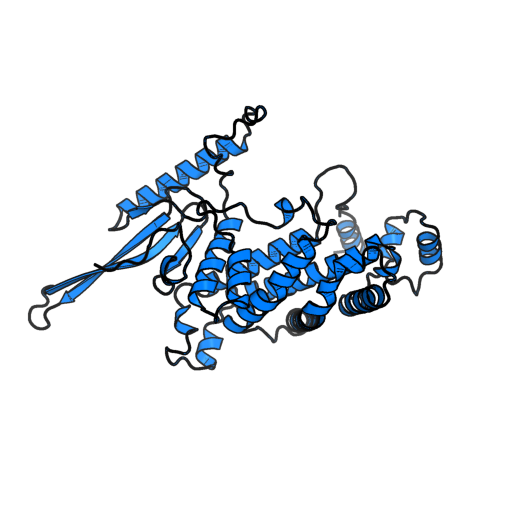1
ATOM 2911 C CA . LYS A 1 358 ? 13.173 -9.629 -12.816 1.00 91.88 358 LYS A CA 1
ATOM 2912 C C . LYS A 1 358 ? 11.820 -9.640 -13.533 1.00 91.88 358 LYS A C 1
ATOM 2914 O O . LYS A 1 358 ? 10.871 -8.955 -13.137 1.00 91.88 358 LYS A O 1
ATOM 2919 N N . ASN A 1 359 ? 11.710 -10.462 -14.574 1.00 94.25 359 ASN A N 1
ATOM 2920 C CA . ASN A 1 359 ? 10.446 -10.640 -15.270 1.00 94.25 359 ASN A CA 1
ATOM 2921 C C . ASN A 1 359 ? 9.403 -11.320 -14.373 1.00 94.25 359 ASN A C 1
ATOM 2923 O O . ASN A 1 359 ? 9.714 -12.056 -13.437 1.00 94.25 359 ASN A O 1
ATOM 2927 N N . ALA A 1 360 ? 8.125 -11.103 -14.689 1.00 93.69 360 ALA A N 1
ATOM 2928 C CA . ALA A 1 360 ? 7.013 -11.700 -13.951 1.00 93.69 360 ALA A CA 1
ATOM 2929 C C . ALA A 1 360 ? 7.097 -13.239 -13.904 1.00 93.69 360 ALA A C 1
ATOM 2931 O O . ALA A 1 360 ? 6.800 -13.844 -12.869 1.00 93.69 360 ALA A O 1
ATOM 2932 N N . GLY A 1 361 ? 7.533 -13.857 -15.010 1.00 93.25 361 GLY A N 1
ATOM 2933 C CA . GLY A 1 361 ? 7.725 -15.302 -15.118 1.00 93.25 361 GLY A CA 1
ATOM 2934 C C . GLY A 1 361 ? 8.718 -15.852 -14.093 1.00 93.25 361 GLY A C 1
ATOM 2935 O O . GLY A 1 361 ? 8.443 -16.890 -13.489 1.00 93.25 361 GLY A O 1
ATOM 2936 N N . ASP A 1 362 ? 9.792 -15.112 -13.807 1.00 93.69 362 ASP A N 1
ATOM 2937 C CA . ASP A 1 362 ? 10.823 -15.495 -12.832 1.00 93.69 362 ASP A CA 1
ATOM 2938 C C . ASP A 1 362 ? 10.282 -15.545 -11.396 1.00 93.69 362 ASP A C 1
ATOM 2940 O O . ASP A 1 362 ? 10.789 -16.280 -10.550 1.00 93.69 362 ASP A O 1
ATOM 2944 N N . TYR A 1 363 ? 9.209 -14.799 -11.123 1.00 94.38 363 TYR A N 1
ATOM 2945 C CA . TYR A 1 363 ? 8.512 -14.780 -9.837 1.00 94.38 363 TYR A CA 1
ATOM 2946 C C . TYR A 1 363 ? 7.339 -15.768 -9.753 1.00 94.38 363 TYR A C 1
ATOM 2948 O O . TYR A 1 363 ? 6.626 -15.800 -8.740 1.00 94.38 363 TYR A O 1
ATOM 2956 N N . GLY A 1 364 ? 7.105 -16.556 -10.808 1.00 92.44 364 GLY A N 1
ATOM 2957 C CA . GLY A 1 364 ? 5.955 -17.455 -10.924 1.00 92.44 364 GLY A CA 1
ATOM 2958 C C . GLY A 1 364 ? 4.628 -16.729 -11.173 1.00 92.44 364 GLY A C 1
ATOM 2959 O O . GLY A 1 364 ? 3.563 -17.282 -10.896 1.00 92.44 364 GLY A O 1
ATOM 2960 N N . ILE A 1 365 ? 4.667 -15.485 -11.665 1.00 91.69 365 ILE A N 1
ATOM 2961 C CA . ILE A 1 365 ? 3.477 -14.695 -12.001 1.00 91.69 365 ILE A CA 1
ATOM 2962 C C . ILE A 1 365 ? 3.184 -14.876 -13.493 1.00 91.69 365 ILE A C 1
ATOM 2964 O O . ILE A 1 365 ? 3.892 -14.370 -14.360 1.00 91.69 365 ILE A O 1
ATOM 2968 N N . HIS A 1 366 ? 2.111 -15.599 -13.801 1.00 88.88 366 HIS A N 1
ATOM 2969 C CA . HIS A 1 366 ? 1.732 -15.914 -15.179 1.00 88.88 366 HIS A CA 1
ATOM 2970 C C . HIS A 1 366 ? 0.812 -14.854 -15.804 1.00 88.88 366 HIS A C 1
ATOM 2972 O O . HIS A 1 366 ? 0.105 -14.125 -15.110 1.00 88.88 366 HIS A O 1
ATOM 2978 N N . GLY A 1 367 ? 0.770 -14.808 -17.141 1.00 84.06 367 GLY A N 1
ATOM 2979 C CA . GLY A 1 367 ? -0.137 -13.926 -17.892 1.00 84.06 367 GLY A CA 1
ATOM 2980 C C . GLY A 1 367 ? 0.390 -12.506 -18.125 1.00 84.06 367 GLY A C 1
ATOM 2981 O O . GLY A 1 367 ? -0.348 -11.655 -18.623 1.00 84.06 367 GLY A O 1
ATOM 2982 N N . ILE A 1 368 ? 1.658 -12.257 -17.797 1.00 91.94 368 ILE A N 1
ATOM 2983 C CA . ILE A 1 368 ? 2.392 -11.028 -18.102 1.00 91.94 368 ILE A CA 1
ATOM 2984 C C . ILE A 1 368 ? 3.546 -11.420 -19.027 1.00 91.94 368 ILE A C 1
ATOM 2986 O O . ILE A 1 368 ? 4.154 -12.469 -18.833 1.00 91.94 368 ILE A O 1
ATOM 2990 N N . LYS A 1 369 ? 3.788 -10.626 -20.073 1.00 90.38 369 LYS A N 1
ATOM 2991 C CA . LYS A 1 369 ? 4.915 -10.854 -20.983 1.00 90.38 369 LYS A CA 1
ATOM 2992 C C . LYS A 1 369 ? 6.223 -10.497 -20.288 1.00 90.38 369 LYS A C 1
ATOM 2994 O O . LYS A 1 369 ? 6.235 -9.573 -19.478 1.00 90.38 369 LYS A O 1
ATOM 2999 N N . ASP A 1 370 ? 7.294 -11.177 -20.667 1.00 91.69 370 ASP A N 1
ATOM 3000 C CA . ASP A 1 370 ? 8.634 -10.768 -20.271 1.00 91.69 370 ASP A CA 1
ATOM 3001 C C . ASP A 1 370 ? 8.969 -9.439 -20.951 1.00 91.69 370 ASP A C 1
ATOM 3003 O O . ASP A 1 370 ? 8.641 -9.216 -22.121 1.00 91.69 370 ASP A O 1
ATOM 3007 N N . PHE A 1 371 ? 9.539 -8.536 -20.165 1.00 90.69 371 PHE A N 1
ATOM 3008 C CA . PHE A 1 371 ? 9.907 -7.191 -20.580 1.00 90.69 371 PHE A CA 1
ATOM 3009 C C . PHE A 1 371 ? 11.418 -7.059 -20.701 1.00 90.69 371 PHE A C 1
ATOM 3011 O O . PHE A 1 371 ? 11.895 -6.486 -21.666 1.00 90.69 371 PHE A O 1
ATOM 3018 N N . PHE A 1 372 ? 12.159 -7.609 -19.739 1.00 91.00 372 PHE A N 1
ATOM 3019 C CA . PHE A 1 372 ? 13.608 -7.509 -19.678 1.00 91.00 372 PHE A CA 1
ATOM 3020 C C . PHE A 1 372 ? 14.234 -8.642 -20.477 1.00 91.00 372 PHE A C 1
ATOM 3022 O O . PHE A 1 372 ? 14.342 -9.769 -19.989 1.00 91.00 372 PHE A O 1
ATOM 3029 N N . VAL A 1 373 ? 14.586 -8.339 -21.723 1.00 87.69 373 VAL A N 1
ATOM 3030 C CA . VAL A 1 373 ? 15.274 -9.248 -22.644 1.00 87.69 373 VAL A CA 1
ATOM 3031 C C . VAL A 1 373 ? 16.652 -8.676 -22.950 1.00 87.69 373 VAL A C 1
ATOM 3033 O O . VAL A 1 373 ? 16.873 -7.464 -22.863 1.00 87.69 373 VAL A O 1
ATOM 3036 N N . THR A 1 374 ? 17.595 -9.554 -23.270 1.00 82.75 374 THR A N 1
ATOM 3037 C CA . THR A 1 374 ? 18.879 -9.142 -23.814 1.00 82.75 374 THR A CA 1
ATOM 3038 C C . THR A 1 374 ? 19.249 -10.011 -25.002 1.00 82.75 374 THR A C 1
ATOM 3040 O O . THR A 1 374 ? 19.292 -11.233 -24.851 1.00 82.75 374 THR A O 1
ATOM 3043 N N . ASP A 1 375 ? 19.521 -9.358 -26.128 1.00 74.12 375 ASP A N 1
ATOM 3044 C CA . ASP A 1 375 ? 19.904 -9.968 -27.403 1.00 74.12 375 ASP A CA 1
ATOM 3045 C C . ASP A 1 375 ? 21.401 -9.803 -27.682 1.00 74.12 375 ASP A C 1
ATOM 3047 O O . ASP A 1 375 ? 21.951 -8.710 -27.376 1.00 74.12 375 ASP A O 1
#